Protein AF-0000000078026131 (afdb_homodimer)

InterPro domains:
  IPR000683 Gfo/Idh/MocA-like oxidoreductase, N-terminal [PF01408] (4-132)
  IPR036291 NAD(P)-binding domain superfamily [SSF51735] (3-166)
  IPR051317 Gfo/Idh/MocA family oxidoreductases [PTHR43708] (1-365)
  IPR055170 GFO/IDH/MocA-like oxidoreductase domain [PF22725] (142-272)

Secondary structure (DSSP, 8-state):
--PEEEEEEE--TT-HHHHHHHHHHHHTT-EEEEEEE--SSHHHHHHHHHHTT--GGGB-SSHHHHHHHHHHSTT--SEEEEES-GGGHHHHHHHHHHTT-EEEEPSS--S-HHHHHHHHHHHHHH---EEE--GGGGSHHHHHHHHHHHTTTT-SEEEEEEEEE--GGGS-GGGTT-HHHHHHT-HHHHS-SHIIIIIHHHHHHHHHHH----SEEEEEEE--STT--S--EEEEEEE-TTS-EEEEEEES--TT-SSEEEEEEEESSEEEEEETTSTTEEEEEETTS--EEEETT-TTS-HHHHTT-SS-TTS---HHHHHHHHHHHHHHHHTT---TT---HHHHHHHHHHHHHHHHHHHTTS--EE-/--PEEEEEEE--TT-HHHHHHHHHHHHTT-EEEEEEE--SSHHHHHHHHHHTT--GGGB-SSHHHHHHHHHHSTT--SEEEEES-GGGHHHHHHHHHHTT-EEEEPSS--S-HHHHHHHHHHHHHH---EEE--GGGGSHHHHHHHHHHHTTTT-SEEEEEEEEE--GGGS-GGGTT-HHHHHHT-HHHHS-SHIIIIIHHHHHHHHHHH----SEEEEEEE--STT--S--EEEEEEE-TTS-EEEEEEES--TT-SSEEEEEEEESSEEEEEETTSTTEEEEEETTS--EEEETT-TTS-HHHHTT-SS-TTS---HHHHHHHHHHHHHHHHTT---TT---HHHHHHHHHHHHHHHHHHHTTS--EE-

pLDDT: mean 96.03, std 4.71, range [72.44, 98.94]

Foldseek 3Di:
DDAAEEEEEALFPPDPVSVLLVLLSPVVPRYDHAAYAHDLDPVRLVVRCVVNVHDPVRSDNHLLVNLVVLLVDPNRGQEYEYDFFQACQLVSCLSNLVSNHAYEYEDQNHQALVSLVVSVVSCVVSVHHFFYCLLLCLQLVLVQLLVCVVVCVQPAWAEKEKEWEAAPPLDVCCVDPNPVNVQLQDCVRHNAHQCRPPVLSRVLSRCLSNVFDFFKKWKAFDDPDPPGDHGFWIWMKGAGPVGHIYIYTYGNNHPPDHTWIKMWIHHPFWIWIDTQVCSQWIWIGGPPDDIDIDGQLDPPGDPVSVVLDPDHTPPDDHRSSSSSSLSVLVSQVSVPHDDPSGDGSVSSSVSNVVVVNHVVNNVVVGDMDGD/DDAAEEEEEALFPPRPVSVLLVCLSPVVPRYDHAAYAHDLDPVRLVVRCVVNVHDPVRSDNHLLCNLVVLLVDPNRGQEYEYDFFQACQLVSCLSNLVSNHAYEYEDQNHQALVSLVVSVVSCVVSVHHFFYCLLLCLQLVLVQLLVCVVVCVQPAWAEKEKEWEAAPPLDVCCVDPNPVNVQLQDCVRHNAHQCRPPVLSRVLSRCLRNVFDFFKKWKAFDDPDPPGDHGFWIWMKGAGPVGHIYIYTYGNNDPPDHTWIKMWIHHPFWIWIDTQVCSQWIWIGGDPDDIDIDGQLDPPGDPVSVVLDPDHTPPDDHRSSSSSSLSVLVSQVSVPHDDPSGDGSVSSSVSSVVVVNHVVNNVVVGDMDGD

Organism: NCBI:txid82991

Radius of gyration: 26.77 Å; Cα contacts (8 Å, |Δi|>4): 1764; chains: 2; bounding box: 65×77×62 Å

Nearest PDB structures (foldseek):
  3v5n-assembly1_A  TM=9.574E-01  e=8.611E-45  Sinorhizobium meliloti 1021
  7d5m-assembly1_A  TM=9.599E-01  e=5.995E-42  Azotobacter vinelandii DJ
  3dty-assembly1_D  TM=9.193E-01  e=4.951E-39  Pseudomonas syringae pv. tomato
  6a3i-assembly1_C  TM=8.856E-01  e=1.881E-28  Pseudarthrobacter phenanthrenivorans Sphe3
  6a3i-assembly1_D  TM=8.545E-01  e=2.302E-27  Pseudarthrobacter phenanthrenivorans Sphe3

Solvent-accessible surface area (backbone atoms only — not comparable to full-atom values): 36741 Å² total; per-residue (Å²): 128,78,60,44,35,24,26,32,33,30,37,22,78,89,37,63,66,25,51,52,53,52,29,15,38,32,44,80,61,51,40,41,77,55,34,31,18,24,29,87,46,64,68,51,18,50,54,28,26,52,77,64,65,31,50,71,93,35,44,30,71,38,57,69,58,40,39,56,54,28,54,72,37,95,83,30,49,52,29,34,37,39,46,57,60,28,57,47,40,45,65,52,47,48,55,30,32,74,47,75,21,24,38,40,32,48,67,50,53,42,60,45,52,66,58,45,52,51,45,50,51,49,38,65,71,59,68,43,58,55,36,35,56,63,31,70,64,47,28,53,38,48,44,43,50,21,52,39,48,74,68,46,67,25,49,57,65,49,37,38,42,30,32,27,32,15,18,82,55,62,50,77,47,49,82,51,90,40,67,77,38,37,48,50,56,32,61,85,36,28,50,42,23,25,47,44,71,43,30,35,54,36,51,50,46,52,32,62,36,71,70,52,69,56,50,31,34,23,12,41,69,34,60,82,55,87,88,56,80,44,32,34,26,31,41,35,38,35,37,33,87,86,67,20,39,33,41,39,44,23,28,34,56,38,76,92,31,61,42,46,37,35,42,37,41,36,29,75,44,15,31,40,40,42,38,56,67,47,50,49,41,29,41,39,42,38,79,89,51,75,64,48,74,47,46,47,55,35,93,84,50,54,67,78,39,42,70,70,52,91,50,60,39,46,44,40,65,36,49,60,54,11,40,21,44,52,44,53,38,48,54,37,37,76,72,72,46,86,45,91,82,63,45,22,64,68,56,32,46,52,41,36,47,50,52,52,44,30,50,50,9,27,74,63,73,42,36,78,31,78,101,129,79,60,43,36,24,27,31,34,29,35,20,76,88,35,64,66,24,50,51,52,53,30,16,39,30,44,80,62,51,42,39,78,54,34,31,20,24,30,87,46,64,68,50,18,51,55,29,24,51,77,64,66,32,51,72,93,35,45,30,72,38,57,68,59,42,36,56,53,28,54,72,37,96,82,29,50,52,29,34,37,41,48,58,61,27,59,48,40,45,65,52,48,48,54,30,32,75,47,74,20,24,37,40,32,48,67,49,54,41,60,45,52,66,57,44,52,52,43,50,51,50,38,65,71,59,67,45,59,56,34,34,55,63,31,72,64,47,28,53,37,45,44,44,50,21,51,39,49,73,67,46,68,25,48,58,65,48,36,39,42,29,31,27,32,15,18,82,56,62,50,77,46,48,81,49,89,40,66,77,39,36,48,49,56,31,60,84,37,28,52,42,25,24,47,45,70,43,30,35,55,36,51,49,45,52,32,62,35,72,71,53,70,56,50,31,33,23,12,39,69,34,58,81,56,87,87,56,80,44,33,34,27,32,44,36,38,35,37,32,86,87,68,22,39,33,41,39,42,21,28,34,56,36,75,92,33,61,43,46,36,34,42,38,41,36,29,75,39,16,32,41,40,42,38,57,67,48,51,50,40,29,42,39,42,40,63,94,52,76,66,48,75,48,44,47,55,35,94,82,51,53,68,78,38,40,70,70,51,89,54,61,38,46,45,40,67,35,49,61,54,10,41,19,45,52,44,54,39,49,53,36,36,76,73,71,46,86,45,90,84,63,46,23,62,69,56,33,46,50,42,36,46,50,51,51,45,30,50,53,9,26,75,63,74,43,36,79,30,80,100

Structure (mmCIF, N/CA/C/O backbone):
data_AF-0000000078026131-model_v1
#
loop_
_entity.id
_entity.type
_entity.pdbx_description
1 polymer 'Gfo/Idh/MocA family oxidoreductase'
#
loop_
_atom_site.group_PDB
_atom_site.id
_atom_site.type_symbol
_atom_site.label_atom_id
_atom_site.label_alt_id
_atom_site.label_comp_id
_atom_site.label_asym_id
_atom_site.label_entity_id
_atom_site.label_seq_id
_atom_site.pdbx_PDB_ins_code
_atom_site.Cartn_x
_atom_site.Cartn_y
_atom_site.Cartn_z
_atom_site.occupancy
_atom_site.B_iso_or_equiv
_atom_site.auth_seq_id
_atom_site.auth_comp_id
_atom_site.auth_asym_id
_atom_site.auth_atom_id
_atom_site.pdbx_PDB_model_num
ATOM 1 N N . MET A 1 1 ? -11.891 -8.727 21.922 1 74.81 1 MET A N 1
ATOM 2 C CA . MET A 1 1 ? -11.883 -7.32 21.516 1 74.81 1 MET A CA 1
ATOM 3 C C . MET A 1 1 ? -12.758 -7.102 20.281 1 74.81 1 MET A C 1
ATOM 5 O O . MET A 1 1 ? -12.945 -8.016 19.484 1 74.81 1 MET A O 1
ATOM 9 N N . LYS A 1 2 ? -13.578 -5.914 20.219 1 90.94 2 LYS A N 1
ATOM 10 C CA . LYS A 1 2 ? -14.461 -5.574 19.109 1 90.94 2 LYS A CA 1
ATOM 11 C C . LYS A 1 2 ? -13.883 -4.43 18.281 1 90.94 2 LYS A C 1
ATOM 13 O O . LYS A 1 2 ? -13.055 -3.658 18.766 1 90.94 2 LYS A O 1
ATOM 18 N N . ARG A 1 3 ? -14.195 -4.434 17.016 1 97.12 3 ARG A N 1
ATOM 19 C CA . ARG A 1 3 ? -13.852 -3.285 16.172 1 97.12 3 ARG A CA 1
ATOM 20 C C . ARG A 1 3 ? -14.484 -2.008 16.719 1 97.12 3 ARG A C 1
ATOM 22 O O . ARG A 1 3 ? -15.602 -2.027 17.234 1 97.12 3 ARG A O 1
ATOM 29 N N . LEU A 1 4 ? -13.75 -0.888 16.625 1 98.5 4 LEU A N 1
ATOM 30 C CA . LEU A 1 4 ? -14.336 0.402 16.984 1 98.5 4 LEU A CA 1
ATOM 31 C C . LEU A 1 4 ? -15.344 0.849 15.93 1 98.5 4 LEU A C 1
ATOM 33 O O . LEU A 1 4 ? -15.07 0.787 14.727 1 98.5 4 LEU A O 1
ATOM 37 N N . ARG A 1 5 ? -16.547 1.174 16.375 1 98.69 5 ARG A N 1
ATOM 38 C CA . ARG A 1 5 ? -17.531 1.74 15.469 1 98.69 5 ARG A CA 1
ATOM 39 C C . ARG A 1 5 ? -17.156 3.162 15.07 1 98.69 5 ARG A C 1
ATOM 41 O O . ARG A 1 5 ? -17.016 4.039 15.922 1 98.69 5 ARG A O 1
ATOM 48 N N . ILE A 1 6 ? -16.969 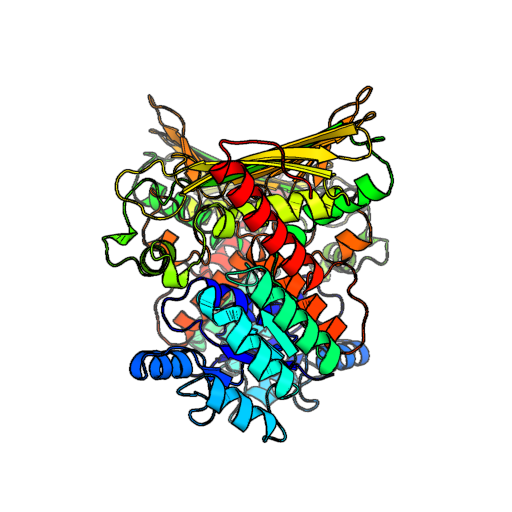3.373 13.773 1 98.88 6 ILE A N 1
ATOM 49 C CA . ILE A 1 6 ? -16.5 4.668 13.289 1 98.88 6 ILE A CA 1
ATOM 50 C C . ILE A 1 6 ? -17.547 5.27 12.352 1 98.88 6 ILE A C 1
ATOM 52 O O . ILE A 1 6 ? -18.234 4.547 11.625 1 98.88 6 ILE A O 1
ATOM 56 N N . GLY A 1 7 ? -17.781 6.559 12.469 1 98.88 7 GLY A N 1
ATOM 57 C CA . GLY A 1 7 ? -18.516 7.336 11.484 1 98.88 7 GLY A CA 1
ATOM 58 C C . GLY A 1 7 ? -17.625 8.211 10.625 1 98.88 7 GLY A C 1
ATOM 59 O O . GLY A 1 7 ? -16.438 8.328 10.883 1 98.88 7 GLY A O 1
ATOM 60 N N . MET A 1 8 ? -18.219 8.797 9.617 1 98.88 8 MET A N 1
ATOM 61 C CA . MET A 1 8 ? -17.438 9.672 8.734 1 98.88 8 MET A CA 1
ATOM 62 C C . MET A 1 8 ? -18.266 10.891 8.32 1 98.88 8 MET A C 1
ATOM 64 O O . MET A 1 8 ? -19.453 10.766 8.031 1 98.88 8 MET A O 1
ATOM 68 N N . VAL A 1 9 ? -17.656 12.047 8.414 1 98.81 9 VAL A N 1
ATOM 69 C CA . VAL A 1 9 ? -18.25 13.273 7.895 1 98.81 9 VAL A CA 1
ATOM 70 C C . VAL A 1 9 ? -17.484 13.734 6.66 1 98.81 9 VAL A C 1
ATOM 72 O O . VAL A 1 9 ? -16.25 13.906 6.715 1 98.81 9 VAL A O 1
ATOM 75 N N . GLY A 1 10 ? -18.219 13.961 5.617 1 98 10 GLY A N 1
ATOM 76 C CA . GLY A 1 10 ? -17.578 14.141 4.32 1 98 10 GLY A CA 1
ATOM 77 C C . GLY A 1 10 ? -17.188 12.836 3.658 1 98 10 GLY A C 1
ATOM 78 O O . GLY A 1 10 ? -17.641 11.766 4.07 1 98 10 GLY A O 1
ATOM 79 N N . GLY A 1 11 ? -16.516 12.859 2.535 1 96.38 11 GLY A N 1
ATOM 80 C CA . GLY A 1 11 ? -15.953 11.656 1.939 1 96.38 11 GLY A CA 1
ATOM 81 C C . GLY A 1 11 ? -16.922 10.914 1.051 1 96.38 11 GLY A C 1
ATOM 82 O O . GLY A 1 11 ? -16.766 9.719 0.805 1 96.38 11 GLY A O 1
ATOM 83 N N . GLY A 1 12 ? -17.953 11.539 0.651 1 95.12 12 GLY A N 1
ATOM 84 C CA . GLY A 1 12 ? -18.922 10.898 -0.233 1 95.12 12 GLY A CA 1
ATOM 85 C C . GLY A 1 12 ? -18.375 10.633 -1.621 1 95.12 12 GLY A C 1
ATOM 86 O O . GLY A 1 12 ? -17.156 10.688 -1.835 1 95.12 12 GLY A O 1
ATOM 87 N N . GLU A 1 13 ? -19.297 10.32 -2.504 1 92.88 13 GLU A N 1
ATOM 88 C CA . GLU A 1 13 ? -18.953 9.984 -3.883 1 92.88 13 GLU A CA 1
ATOM 89 C C . GLU A 1 13 ? -18.062 11.055 -4.508 1 92.88 13 GLU A C 1
ATOM 91 O O . GLU A 1 13 ? -18.344 12.242 -4.418 1 92.88 13 GLU A O 1
ATOM 96 N N . GLY A 1 14 ? -16.953 10.586 -5.047 1 88.75 14 GLY A N 1
ATOM 97 C CA . GLY A 1 14 ? -16.062 11.5 -5.727 1 88.75 14 GLY A CA 1
ATOM 98 C C . GLY A 1 14 ? -14.922 11.992 -4.844 1 88.75 14 GLY A C 1
ATOM 99 O O . GLY A 1 14 ? -13.969 12.594 -5.328 1 88.75 14 GLY A O 1
ATOM 100 N N . SER A 1 15 ? -15.016 11.781 -3.602 1 92.44 15 SER A N 1
ATOM 101 C CA . SER A 1 15 ? -13.992 12.234 -2.67 1 92.44 15 SER A CA 1
ATOM 102 C C . SER A 1 15 ? -12.789 11.289 -2.664 1 92.44 15 SER A C 1
ATOM 104 O O . SER A 1 15 ? -12.914 10.133 -2.271 1 92.44 15 SER A O 1
ATOM 106 N N . PHE A 1 16 ? -11.695 11.828 -3.039 1 92.56 16 PHE A N 1
ATOM 107 C CA . PHE A 1 16 ? -10.461 11.047 -2.994 1 92.56 16 PHE A CA 1
ATOM 108 C C . PHE A 1 16 ? -10.062 10.742 -1.556 1 92.56 16 PHE A C 1
ATOM 110 O O . PHE A 1 16 ? -9.867 9.578 -1.194 1 92.56 16 PHE A O 1
ATOM 117 N N . ILE A 1 17 ? -9.984 11.781 -0.729 1 96.62 17 ILE A N 1
ATOM 118 C CA . ILE A 1 17 ? -9.469 11.648 0.629 1 96.62 17 ILE A CA 1
ATOM 119 C C . ILE A 1 17 ? -10.422 10.781 1.456 1 96.62 17 ILE A C 1
ATOM 121 O O . ILE A 1 17 ? -9.984 10.055 2.35 1 96.62 17 ILE A O 1
ATOM 125 N N . GLY A 1 18 ? -11.758 10.883 1.187 1 97.75 18 GLY A N 1
ATOM 126 C CA . GLY A 1 18 ? -12.703 9.984 1.845 1 97.75 18 GLY A CA 1
ATOM 127 C C . GLY A 1 18 ? -12.383 8.516 1.62 1 97.75 18 GLY A C 1
ATOM 128 O O . GLY A 1 18 ? -12.414 7.723 2.561 1 97.75 18 GLY A O 1
ATOM 129 N N . GLY A 1 19 ? -12.094 8.172 0.363 1 97.69 19 GLY A N 1
ATOM 130 C CA . GLY A 1 19 ? -11.695 6.809 0.031 1 97.69 19 GLY A CA 1
ATOM 131 C C . GLY A 1 19 ? -10.445 6.359 0.758 1 97.69 19 GLY A C 1
ATOM 132 O O . GLY A 1 19 ? -10.383 5.238 1.266 1 97.69 19 GLY A O 1
ATOM 133 N N . VAL A 1 20 ? -9.453 7.25 0.841 1 98.44 20 VAL A N 1
ATOM 134 C CA . VAL A 1 20 ? -8.188 6.949 1.495 1 98.44 20 VAL A CA 1
ATOM 135 C C . VAL A 1 20 ? -8.422 6.637 2.971 1 98.44 20 VAL A C 1
ATOM 137 O O . VAL A 1 20 ? -7.93 5.633 3.49 1 98.44 20 VAL A O 1
ATOM 140 N N . HIS A 1 21 ? -9.203 7.441 3.631 1 98.81 21 HIS A N 1
ATOM 141 C CA . HIS A 1 21 ? -9.469 7.246 5.051 1 98.81 21 HIS A CA 1
ATOM 142 C C . HIS A 1 21 ? -10.258 5.965 5.293 1 98.81 21 HIS A C 1
ATOM 144 O O . HIS A 1 21 ? -10.023 5.262 6.281 1 98.81 21 HIS A O 1
ATOM 150 N N . ARG A 1 22 ? -11.203 5.617 4.438 1 98.56 22 ARG A N 1
ATOM 151 C CA . ARG A 1 22 ? -11.969 4.379 4.594 1 98.56 22 ARG A CA 1
ATOM 152 C C . ARG A 1 22 ? -11.07 3.16 4.426 1 98.56 22 ARG A C 1
ATOM 154 O O . ARG A 1 22 ? -11.164 2.201 5.195 1 98.56 22 ARG A O 1
ATOM 161 N N . ILE A 1 23 ? -10.203 3.201 3.43 1 98.62 23 ILE A N 1
ATOM 162 C CA . ILE A 1 23 ? -9.25 2.111 3.229 1 98.62 23 ILE A CA 1
ATOM 163 C C . ILE A 1 23 ? -8.359 1.969 4.465 1 98.62 23 ILE A C 1
ATOM 165 O O . ILE A 1 23 ? -8.164 0.861 4.965 1 98.62 23 ILE A O 1
ATOM 169 N N . ALA A 1 24 ? -7.863 3.092 4.914 1 98.62 24 ALA A N 1
ATOM 170 C CA . ALA A 1 24 ? -6.988 3.1 6.082 1 98.62 24 ALA A CA 1
ATOM 171 C C . ALA A 1 24 ? -7.684 2.49 7.293 1 98.62 24 ALA A C 1
ATOM 173 O O . ALA A 1 24 ? -7.078 1.723 8.047 1 98.62 24 ALA A O 1
ATOM 174 N N . ALA A 1 25 ? -8.961 2.799 7.477 1 98.5 25 ALA A N 1
ATOM 175 C CA . ALA A 1 25 ? -9.742 2.311 8.609 1 98.5 25 ALA A CA 1
ATOM 176 C C . ALA A 1 25 ? -9.914 0.795 8.555 1 98.5 25 ALA A C 1
ATOM 178 O O . ALA A 1 25 ? -10 0.132 9.586 1 98.5 25 ALA A O 1
ATOM 179 N N . ARG A 1 26 ? -9.898 0.231 7.348 1 97.62 26 ARG A N 1
ATOM 180 C CA . ARG A 1 26 ? -10.195 -1.187 7.172 1 97.62 26 ARG A CA 1
ATOM 181 C C . ARG A 1 26 ? -8.914 -2.018 7.176 1 97.62 26 ARG A C 1
ATOM 183 O O . ARG A 1 26 ? -8.953 -3.219 7.449 1 97.62 26 ARG A O 1
ATOM 190 N N . LEU A 1 27 ? -7.816 -1.38 6.875 1 98.06 27 LEU A N 1
ATOM 191 C CA . LEU A 1 27 ? -6.605 -2.104 6.5 1 98.06 27 LEU A CA 1
ATOM 192 C C . LEU A 1 27 ? -6.176 -3.057 7.609 1 98.06 27 LEU A C 1
ATOM 194 O O . LEU A 1 27 ? -5.906 -4.234 7.355 1 98.06 27 LEU A O 1
ATOM 198 N N . ASP A 1 28 ? -6.188 -2.607 8.875 1 97.25 28 ASP A N 1
ATOM 199 C CA . ASP A 1 28 ? -5.723 -3.426 9.984 1 97.25 28 ASP A CA 1
ATOM 200 C C . ASP A 1 28 ? -6.898 -4.004 10.773 1 97.25 28 ASP A C 1
ATOM 202 O O . ASP A 1 28 ? -6.719 -4.531 11.875 1 97.25 28 ASP A O 1
ATOM 206 N N . ASP A 1 29 ? -8.117 -3.84 10.312 1 97.44 29 ASP A N 1
ATOM 207 C CA . ASP A 1 29 ? -9.336 -4.484 10.781 1 97.44 29 ASP A CA 1
ATOM 208 C C . ASP A 1 29 ? -9.688 -4.02 12.195 1 97.44 29 ASP A C 1
ATOM 210 O O . ASP A 1 29 ? -10.156 -4.812 13.016 1 97.44 29 ASP A O 1
ATOM 214 N N . GLN A 1 30 ? -9.438 -2.73 12.5 1 97.5 30 GLN A N 1
ATOM 215 C CA . GLN A 1 30 ? -9.695 -2.242 13.852 1 97.5 30 GLN A CA 1
ATOM 216 C C . GLN A 1 30 ? -10.953 -1.377 13.898 1 97.5 30 GLN A C 1
ATOM 218 O O . GLN A 1 30 ? -11.406 -0.997 14.977 1 97.5 30 GLN A O 1
ATOM 223 N N . PHE A 1 31 ? -11.516 -1.081 12.742 1 98.5 31 PHE A N 1
ATOM 224 C CA . PHE A 1 31 ? -12.664 -0.182 12.672 1 98.5 31 PHE A CA 1
ATOM 225 C C . PHE A 1 31 ? -13.766 -0.781 11.812 1 98.5 31 PHE A C 1
ATOM 227 O O . PHE A 1 31 ? -13.492 -1.565 10.898 1 98.5 31 PHE A O 1
ATOM 234 N N . GLU A 1 32 ? -14.969 -0.446 12.094 1 97.75 32 GLU A N 1
ATOM 235 C CA . GLU A 1 32 ? -16.141 -0.719 11.266 1 97.75 32 GLU A CA 1
ATOM 236 C C . GLU A 1 32 ? -16.938 0.554 11 1 97.75 32 GLU A C 1
ATOM 238 O O . GLU A 1 32 ? -17.438 1.186 11.93 1 97.75 32 GLU A O 1
ATOM 243 N N . LEU A 1 33 ? -17 0.991 9.734 1 98.44 33 LEU A N 1
ATOM 244 C CA . LEU A 1 33 ? -17.781 2.162 9.352 1 98.44 33 LEU A CA 1
ATOM 245 C C . LEU A 1 33 ? -19.266 1.869 9.43 1 98.44 33 LEU A C 1
ATOM 247 O O . LEU A 1 33 ? -19.781 1.03 8.688 1 98.44 33 LEU A O 1
ATOM 251 N N . VAL A 1 34 ? -20 2.631 10.328 1 98.25 34 VAL A N 1
ATOM 252 C CA . VAL A 1 34 ? -21.391 2.217 10.555 1 98.25 34 VAL A CA 1
ATOM 253 C C . VAL A 1 34 ? -22.328 3.398 10.328 1 98.25 34 VAL A C 1
ATOM 255 O O . VAL A 1 34 ? -23.547 3.229 10.266 1 98.25 34 VAL A O 1
ATOM 258 N N . ALA A 1 35 ? -21.734 4.633 10.18 1 98.69 35 ALA A N 1
ATOM 259 C CA . ALA A 1 35 ? -22.547 5.832 10.023 1 98.69 35 ALA A CA 1
ATOM 260 C C . ALA A 1 35 ? -21.812 6.895 9.219 1 98.69 35 ALA A C 1
ATOM 262 O O . ALA A 1 35 ? -20.578 6.859 9.109 1 98.69 35 ALA A O 1
ATOM 263 N N . GLY A 1 36 ? -22.625 7.789 8.617 1 98.56 36 GLY A N 1
ATOM 264 C CA . GLY A 1 36 ? -21.938 8.859 7.914 1 98.56 36 GLY A CA 1
ATOM 265 C C . GLY A 1 36 ? -22.844 10.016 7.555 1 98.56 36 GLY A C 1
ATOM 266 O O . GLY A 1 36 ? -24.062 9.859 7.516 1 98.56 36 GLY A O 1
ATOM 267 N N . ALA A 1 37 ? -22.344 11.203 7.523 1 98.56 37 ALA A N 1
ATOM 268 C CA . ALA A 1 37 ? -22.828 12.391 6.832 1 98.56 37 ALA A CA 1
ATOM 269 C C . ALA A 1 37 ? -21.906 12.758 5.668 1 98.56 37 ALA A C 1
ATOM 271 O O . ALA A 1 37 ? -21.047 13.625 5.801 1 98.56 37 ALA A O 1
ATOM 272 N N . PHE A 1 38 ? -22.188 12.156 4.508 1 98 38 PHE A N 1
ATOM 273 C CA . PHE A 1 38 ? -21.172 12.031 3.459 1 98 38 PHE A CA 1
ATOM 274 C C . PHE A 1 38 ? -21.188 13.25 2.547 1 98 38 PHE A C 1
ATOM 276 O O . PHE A 1 38 ? -20.25 13.477 1.791 1 98 38 PHE A O 1
ATOM 283 N N . SER A 1 39 ? -22.297 14 2.521 1 95.62 39 SER A N 1
ATOM 284 C CA . SER A 1 39 ? -22.406 15.148 1.631 1 95.62 39 SER A CA 1
ATOM 285 C C . SER A 1 39 ? -23.516 16.094 2.096 1 95.62 39 SER A C 1
ATOM 287 O O . SER A 1 39 ? -24.422 15.695 2.812 1 95.62 39 SER A O 1
ATOM 289 N N . SER A 1 40 ? -23.266 17.344 1.705 1 92.06 40 SER A N 1
ATOM 290 C CA . SER A 1 40 ? -24.344 18.312 1.947 1 92.06 40 SER A CA 1
ATOM 291 C C . SER A 1 40 ? -25.484 18.141 0.95 1 92.06 40 SER A C 1
ATOM 293 O O . SER A 1 40 ? -26.594 18.625 1.182 1 92.06 40 SER A O 1
ATOM 295 N N . SER A 1 41 ? -25.188 17.516 -0.178 1 93.88 41 SER A N 1
ATOM 296 C CA . SER A 1 41 ? -26.219 17.156 -1.146 1 93.88 41 SER A CA 1
ATOM 297 C C . SER A 1 41 ? -26.953 15.883 -0.735 1 93.88 41 SER A C 1
ATOM 299 O O . SER A 1 41 ? -26.344 14.812 -0.689 1 93.88 41 SE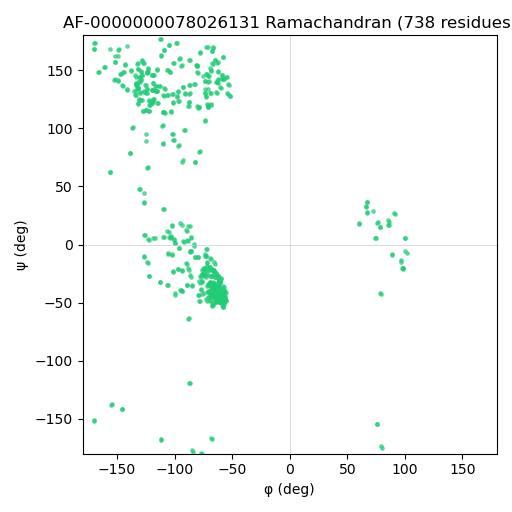R A O 1
ATOM 301 N N . PRO A 1 42 ? -28.234 16.031 -0.53 1 93.75 42 PRO A N 1
ATOM 302 C CA . PRO A 1 42 ? -28.969 14.859 -0.082 1 93.75 42 PRO A CA 1
ATOM 303 C C . PRO A 1 42 ? -28.844 13.68 -1.045 1 93.75 42 PRO A C 1
ATOM 305 O O . PRO A 1 42 ? -28.734 12.531 -0.609 1 93.75 42 PRO A O 1
ATOM 308 N N . GLU A 1 43 ? -28.875 14.016 -2.275 1 95 43 GLU A N 1
ATOM 309 C CA . GLU A 1 43 ? -28.797 12.953 -3.275 1 95 43 GLU A CA 1
ATOM 310 C C . GLU A 1 43 ? -27.438 12.258 -3.227 1 95 43 GLU A C 1
ATOM 312 O O . GLU A 1 43 ? -27.359 11.031 -3.271 1 95 43 GLU A O 1
ATOM 317 N N . VAL A 1 44 ? -26.422 13.039 -3.143 1 94.81 44 VAL A N 1
ATOM 318 C CA . VAL A 1 44 ? -25.078 12.484 -3.084 1 94.81 44 VAL A CA 1
ATOM 319 C C . VAL A 1 44 ? -24.891 11.711 -1.784 1 94.81 44 VAL A C 1
ATOM 321 O O . VAL A 1 44 ? -24.281 10.633 -1.777 1 94.81 44 VAL A O 1
ATOM 324 N N . ALA A 1 45 ? -25.391 12.258 -0.729 1 95.5 45 ALA A N 1
ATOM 325 C CA . ALA A 1 45 ? -25.312 11.578 0.564 1 95.5 45 ALA A CA 1
ATOM 326 C C . ALA A 1 45 ? -25.984 10.203 0.506 1 95.5 45 ALA A C 1
ATOM 328 O O . ALA A 1 45 ? -25.422 9.227 1.007 1 95.5 45 ALA A O 1
ATOM 329 N N . LYS A 1 46 ? -27.125 10.18 -0.127 1 95.44 46 LYS A N 1
ATOM 330 C CA . LYS A 1 46 ? -27.859 8.922 -0.231 1 95.44 46 LYS A CA 1
ATOM 331 C C . LYS A 1 46 ? -27.094 7.891 -1.043 1 95.44 46 LYS A C 1
ATOM 333 O O . LYS A 1 46 ? -26.906 6.754 -0.6 1 95.44 46 LYS A O 1
ATOM 338 N N . ARG A 1 47 ? -26.625 8.273 -2.186 1 96.06 47 ARG A N 1
ATOM 339 C CA . ARG A 1 47 ? -25.875 7.359 -3.047 1 96.06 47 ARG A CA 1
ATOM 340 C C . ARG A 1 47 ? -24.594 6.891 -2.367 1 96.06 47 ARG A C 1
ATOM 342 O O . ARG A 1 47 ? -24.203 5.727 -2.486 1 96.06 47 ARG A O 1
ATOM 349 N N . SER A 1 48 ? -24 7.809 -1.671 1 96.88 48 SER A N 1
ATOM 350 C CA . SER A 1 48 ? -22.766 7.469 -0.966 1 96.88 48 SER A CA 1
ATOM 351 C C . SER A 1 48 ? -23.016 6.438 0.13 1 96.88 48 SER A C 1
ATOM 353 O O . SER A 1 48 ? -22.312 5.438 0.229 1 96.88 48 SER A O 1
ATOM 355 N N . GLY A 1 49 ? -24.031 6.695 0.924 1 96.88 49 GLY A N 1
ATOM 356 C CA . GLY A 1 49 ? -24.359 5.75 1.975 1 96.88 49 GLY A CA 1
ATOM 357 C C . GLY A 1 49 ? -24.688 4.363 1.446 1 96.88 49 GLY A C 1
ATOM 358 O O . GLY A 1 49 ? -24.25 3.359 2.016 1 96.88 49 GLY A O 1
ATOM 359 N N . GLU A 1 50 ? -25.406 4.32 0.35 1 95.56 50 GLU A N 1
ATOM 360 C CA . GLU A 1 50 ? -25.781 3.051 -0.267 1 95.56 50 GLU A CA 1
ATOM 361 C C . GLU A 1 50 ? -24.547 2.299 -0.758 1 95.56 50 GLU A C 1
ATOM 363 O O . GLU A 1 50 ? -24.391 1.101 -0.503 1 95.56 50 GLU A O 1
ATOM 368 N N . SER A 1 51 ? -23.656 3.01 -1.404 1 94.62 51 SER A N 1
ATOM 369 C CA . SER A 1 51 ? -22.469 2.387 -1.963 1 94.62 51 SER A CA 1
ATOM 370 C C . SER A 1 51 ? -21.516 1.916 -0.861 1 94.62 51 SER A C 1
ATOM 372 O O . SER A 1 51 ? -20.703 1.021 -1.079 1 94.62 51 SER A O 1
ATOM 374 N N . LEU A 1 52 ? -21.656 2.436 0.31 1 96.56 52 LEU A N 1
ATOM 375 C CA . LEU A 1 52 ? -20.766 2.109 1.417 1 96.56 52 LEU A CA 1
ATOM 376 C C . LEU A 1 52 ? -21.438 1.163 2.402 1 96.56 52 LEU A C 1
ATOM 378 O O . LEU A 1 52 ? -20.906 0.907 3.488 1 96.56 52 LEU A O 1
ATOM 382 N N . PHE A 1 53 ? -22.578 0.724 2.07 1 95.25 53 PHE A N 1
ATOM 383 C CA . PHE A 1 53 ? -23.328 -0.282 2.82 1 95.25 53 PHE A CA 1
ATOM 384 C C . PHE A 1 53 ? -23.75 0.257 4.184 1 95.25 53 PHE A C 1
ATOM 386 O O . PHE A 1 53 ? -23.75 -0.478 5.172 1 95.25 53 PHE A O 1
ATOM 393 N N . ILE A 1 54 ? -24.031 1.554 4.266 1 97.31 54 ILE A N 1
ATOM 394 C CA . ILE A 1 54 ? -24.484 2.184 5.5 1 97.31 54 ILE A CA 1
ATOM 395 C C . ILE A 1 54 ? -26 2.072 5.605 1 97.31 54 ILE A C 1
ATOM 397 O O . ILE A 1 54 ? -26.719 2.312 4.633 1 97.31 54 ILE A O 1
ATOM 401 N N . ALA A 1 55 ? -26.531 1.605 6.742 1 96.88 55 ALA A N 1
ATOM 402 C CA . ALA A 1 55 ? -27.969 1.547 6.977 1 96.88 55 ALA A CA 1
ATOM 403 C C . ALA A 1 55 ? -28.609 2.914 6.77 1 96.88 55 ALA A C 1
ATOM 405 O O . ALA A 1 55 ? -28.047 3.939 7.148 1 96.88 55 ALA A O 1
ATOM 406 N N . ASP A 1 56 ? -29.797 2.943 6.242 1 96 56 ASP A N 1
ATOM 407 C CA . ASP A 1 56 ? -30.484 4.184 5.902 1 96 56 ASP A CA 1
ATOM 408 C C . ASP A 1 56 ? -30.625 5.086 7.125 1 96 56 ASP A C 1
ATOM 410 O O . ASP A 1 56 ? -30.469 6.305 7.023 1 96 56 ASP A O 1
ATOM 414 N N . GLU A 1 57 ? -30.906 4.523 8.227 1 96.44 57 GLU A N 1
ATOM 415 C CA . GL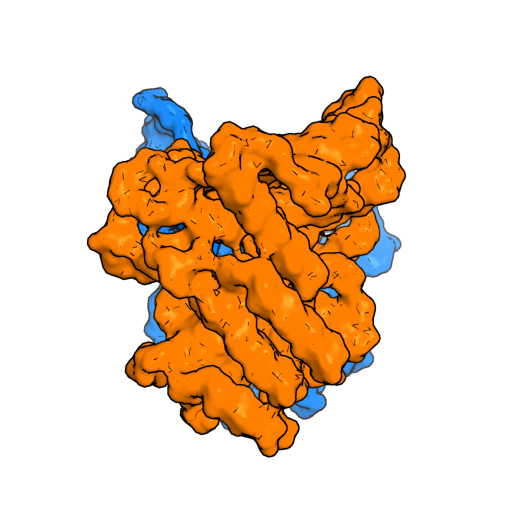U A 1 57 ? -31.156 5.305 9.438 1 96.44 57 GLU A CA 1
ATOM 416 C C . GLU A 1 57 ? -29.875 5.895 9.992 1 96.44 57 GLU A C 1
ATOM 418 O O . GLU A 1 57 ? -29.90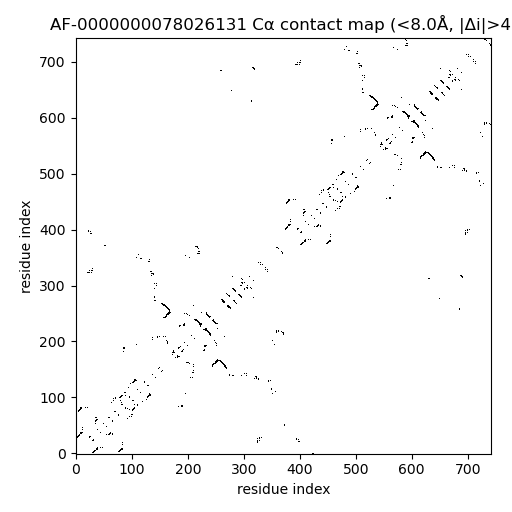6 6.734 10.898 1 96.44 57 GLU A O 1
ATOM 423 N N . ARG A 1 58 ? -28.688 5.484 9.461 1 98.06 58 ARG A N 1
ATOM 424 C CA . ARG A 1 58 ? -27.406 5.988 9.938 1 98.06 58 ARG A CA 1
ATOM 425 C C . ARG A 1 58 ? -26.672 6.754 8.844 1 98.06 58 ARG A C 1
ATOM 427 O O . ARG A 1 58 ? -25.469 7 8.945 1 98.06 58 ARG A O 1
ATOM 434 N N . ASN A 1 59 ? -27.391 6.902 7.73 1 97.81 59 ASN A N 1
ATOM 435 C CA . ASN A 1 59 ? -26.984 7.828 6.68 1 97.81 59 ASN A CA 1
ATOM 436 C C . ASN A 1 59 ? -27.609 9.203 6.871 1 97.81 59 ASN A C 1
ATOM 438 O O . ASN A 1 59 ? -28.734 9.445 6.422 1 97.81 59 ASN A O 1
ATOM 442 N N . TYR A 1 60 ? -26.844 10.117 7.438 1 97.69 60 TYR A N 1
ATOM 443 C CA . TYR A 1 60 ? -27.406 11.352 7.977 1 97.69 60 TYR A CA 1
ATOM 444 C C . TYR A 1 60 ? -27.344 12.477 6.949 1 97.69 60 TYR A C 1
ATOM 446 O O . TYR A 1 60 ? -26.422 12.531 6.141 1 97.69 60 TYR A O 1
ATOM 454 N N . ALA A 1 61 ? -28.25 13.398 7.102 1 93.62 61 ALA A N 1
ATOM 455 C CA . ALA A 1 61 ? -28.344 14.562 6.23 1 93.62 61 ALA A CA 1
ATOM 456 C C . ALA A 1 61 ? -27.297 15.609 6.609 1 93.62 61 ALA A C 1
ATOM 458 O O . ALA A 1 61 ? -26.844 16.391 5.766 1 93.62 61 ALA A O 1
ATOM 459 N N . ASN A 1 62 ? -26.984 15.656 7.805 1 95.31 62 ASN A N 1
ATOM 460 C CA . ASN A 1 62 ? -25.938 16.562 8.258 1 95.31 62 ASN A CA 1
ATOM 461 C C . ASN A 1 62 ? -25.234 16.031 9.5 1 95.31 62 ASN A C 1
ATOM 463 O O . ASN A 1 62 ? -25.75 15.148 10.188 1 95.31 62 ASN A O 1
ATOM 467 N N . TRP A 1 63 ? -24.094 16.578 9.727 1 97.38 63 TRP A N 1
ATOM 468 C CA . TRP A 1 63 ? -23.188 16.047 10.742 1 97.38 63 TRP A CA 1
ATOM 469 C C . TRP A 1 63 ? -23.703 16.359 12.148 1 97.38 63 TRP A C 1
ATOM 471 O O . TRP A 1 63 ? -23.422 15.633 13.102 1 97.38 63 TRP A O 1
ATOM 481 N N . GLN A 1 64 ? -24.469 17.469 12.328 1 97.44 64 GLN A N 1
ATOM 482 C CA . GLN A 1 64 ? -25.016 17.781 13.641 1 97.44 64 GLN A CA 1
ATOM 483 C C . GLN A 1 64 ? -26 16.703 14.109 1 97.44 64 GLN A C 1
ATOM 485 O O . GLN A 1 64 ? -25.938 16.25 15.25 1 97.44 64 GLN A O 1
ATOM 490 N N . LYS A 1 65 ? -26.875 16.328 13.18 1 96.94 65 LYS A N 1
ATOM 491 C CA . LYS A 1 65 ? -27.797 15.25 13.469 1 96.94 65 LYS A CA 1
ATOM 492 C C . LYS A 1 65 ? -27.062 13.945 13.742 1 96.94 65 LYS A C 1
ATOM 494 O O . LYS A 1 65 ? -27.438 13.18 14.633 1 96.94 65 LYS A O 1
ATOM 499 N N . MET A 1 66 ? -26.047 13.695 12.984 1 98.5 66 MET A N 1
ATOM 500 C CA . MET A 1 66 ? -25.25 12.484 13.172 1 98.5 66 MET A CA 1
ATOM 501 C C . MET A 1 66 ? -24.656 12.438 14.586 1 98.5 66 MET A C 1
ATOM 503 O O . MET A 1 66 ? -24.766 11.422 15.266 1 98.5 66 MET A O 1
ATOM 507 N N . ALA A 1 67 ? -24.078 13.547 15.031 1 98.5 67 ALA A N 1
ATOM 508 C CA . ALA A 1 67 ? -23.438 13.594 16.344 1 98.5 67 ALA A CA 1
ATOM 509 C C . ALA A 1 67 ? -24.453 13.328 17.453 1 98.5 67 ALA A C 1
ATOM 511 O O . ALA A 1 67 ? -24.203 12.523 18.344 1 98.5 67 ALA A O 1
ATOM 512 N N . GLN A 1 68 ? -25.594 13.945 17.312 1 97.5 68 GLN A N 1
ATOM 513 C CA . GLN A 1 68 ? -26.625 13.836 18.344 1 97.5 68 GLN A CA 1
ATOM 514 C C . GLN A 1 68 ? -27.203 12.43 18.375 1 97.5 68 GLN A C 1
ATOM 516 O O . GLN A 1 68 ? -27.328 11.836 19.453 1 97.5 68 GLN A O 1
ATOM 521 N N . HIS A 1 69 ? -27.578 11.891 17.219 1 98 69 HIS A N 1
ATOM 522 C CA . HIS A 1 69 ? -28.234 10.594 17.156 1 98 69 HIS A CA 1
ATOM 523 C C . HIS A 1 69 ? -27.281 9.469 17.531 1 98 69 HIS A C 1
ATOM 525 O O . HIS A 1 69 ? -27.672 8.523 18.234 1 98 69 HIS A O 1
ATOM 531 N N . GLU A 1 70 ? -26.094 9.516 17.078 1 98.38 70 GLU A N 1
ATOM 532 C CA . GLU A 1 70 ? -25.125 8.453 17.359 1 98.38 70 GLU A CA 1
ATOM 533 C C . GLU A 1 70 ? -24.734 8.445 18.844 1 98.38 70 GLU A C 1
ATOM 535 O O . GLU A 1 70 ? -24.484 7.379 19.422 1 98.38 70 GLU A O 1
ATOM 540 N N . ASP A 1 71 ? -24.625 9.625 19.422 1 97.19 71 ASP A N 1
ATOM 541 C CA . ASP A 1 71 ? -24.344 9.703 20.859 1 97.19 71 ASP A CA 1
ATOM 542 C C . ASP A 1 71 ? -25.453 9.055 21.672 1 97.19 71 ASP A C 1
ATOM 544 O O . ASP A 1 71 ? -25.203 8.438 22.719 1 97.19 71 ASP A O 1
ATOM 548 N N . ALA A 1 72 ? -26.672 9.164 21.188 1 96.5 72 ALA A N 1
ATOM 549 C CA . ALA A 1 72 ? -27.844 8.703 21.922 1 96.5 72 ALA A CA 1
ATOM 550 C C . ALA A 1 72 ? -28.062 7.199 21.75 1 96.5 72 ALA A C 1
ATOM 552 O O . ALA A 1 72 ? -28.812 6.578 22.484 1 96.5 72 ALA A O 1
ATOM 553 N N . ARG A 1 73 ? -27.344 6.605 20.828 1 96 73 ARG A N 1
ATOM 554 C CA . ARG A 1 73 ? -27.484 5.188 20.516 1 96 73 ARG A CA 1
ATOM 555 C C . ARG A 1 73 ? -26.594 4.34 21.422 1 96 73 ARG A C 1
ATOM 557 O O . ARG A 1 73 ? -25.438 4.699 21.672 1 96 73 ARG A O 1
ATOM 564 N N . PRO A 1 74 ? -27.156 3.209 21.922 1 96.44 74 PRO A N 1
ATOM 565 C CA . PRO A 1 74 ? -26.266 2.295 22.641 1 96.44 74 PRO A CA 1
ATOM 566 C C . PRO A 1 74 ? -25.156 1.729 21.781 1 96.44 74 PRO A C 1
ATOM 568 O O . PRO A 1 74 ? -24.078 1.41 22.281 1 96.44 74 PRO A O 1
ATOM 571 N N . ASP A 1 75 ? -25.375 1.623 20.484 1 97.5 75 ASP A N 1
ATOM 572 C CA . ASP A 1 75 ? -24.391 1.121 19.547 1 97.5 75 ASP A CA 1
ATOM 573 C C . ASP A 1 75 ? -23.859 2.246 18.656 1 97.5 75 ASP A C 1
ATOM 575 O O . ASP A 1 75 ? -23.531 2.027 17.484 1 97.5 75 ASP A O 1
ATOM 579 N N . GLY A 1 76 ? -23.828 3.439 19.188 1 98.31 76 GLY A N 1
ATOM 580 C CA . GLY A 1 76 ? -23.359 4.598 18.438 1 98.31 76 GLY A CA 1
ATOM 581 C C . GLY A 1 76 ? -21.875 4.531 18.109 1 98.31 76 GLY A C 1
ATOM 582 O O . GLY A 1 76 ? -21.172 3.656 18.594 1 98.31 76 GLY A O 1
ATOM 583 N N . ILE A 1 77 ? -21.5 5.434 17.281 1 98.75 77 ILE A N 1
ATOM 584 C CA . ILE A 1 77 ? -20.109 5.477 16.891 1 98.75 77 ILE A CA 1
ATOM 585 C C . ILE A 1 77 ? -19.25 5.902 18.078 1 98.75 77 ILE A C 1
ATOM 587 O O . ILE A 1 77 ? -19.703 6.664 18.938 1 98.75 77 ILE A O 1
ATOM 591 N N . GLU A 1 78 ? -18.031 5.418 18.125 1 98.62 78 GLU A N 1
ATOM 592 C CA . GLU A 1 78 ? -17.062 5.754 19.156 1 98.62 78 GLU A CA 1
ATOM 593 C C . GLU A 1 78 ? -16.047 6.781 18.641 1 98.62 78 GLU A C 1
ATOM 595 O O . GLU A 1 78 ? -15.398 7.457 19.438 1 98.62 78 GLU A O 1
ATOM 600 N N . VAL A 1 79 ? -15.891 6.855 17.406 1 98.88 79 VAL A N 1
ATOM 601 C CA . VAL A 1 79 ? -14.938 7.746 16.766 1 98.88 79 VAL A CA 1
ATOM 602 C C . VAL A 1 79 ? -15.508 8.219 15.422 1 98.88 79 VAL A C 1
ATOM 604 O O . VAL A 1 79 ? -16.281 7.508 14.781 1 98.88 79 VAL A O 1
ATOM 607 N N . VAL A 1 80 ? -15.203 9.43 15.008 1 98.94 80 VAL A N 1
ATOM 608 C CA . VAL A 1 80 ? -15.633 9.961 13.719 1 98.94 80 VAL A CA 1
ATOM 609 C C . VAL A 1 80 ? -14.414 10.422 12.922 1 98.94 80 VAL A C 1
ATOM 611 O O . VAL A 1 80 ? -13.477 11 13.477 1 98.94 80 VAL A O 1
ATOM 614 N N . SER A 1 81 ? -14.359 10.055 11.672 1 98.88 81 SER A N 1
ATOM 615 C CA . SER A 1 81 ? -13.391 10.617 10.734 1 98.88 81 SER A CA 1
ATOM 616 C C . SER A 1 81 ? -13.961 11.844 10.031 1 98.88 81 SER A C 1
ATOM 618 O O . SER A 1 81 ? -15.078 11.812 9.516 1 98.88 81 SER A O 1
ATOM 620 N N . ILE A 1 82 ? -13.188 12.93 10.047 1 98.88 82 ILE A N 1
ATOM 621 C CA . ILE A 1 82 ? -13.594 14.172 9.406 1 98.88 82 ILE A CA 1
ATOM 622 C C . ILE A 1 82 ? -12.734 14.422 8.172 1 98.88 82 ILE A C 1
ATOM 624 O O . ILE A 1 82 ? -11.531 14.672 8.289 1 98.88 82 ILE A O 1
ATOM 628 N N . VAL A 1 83 ? -13.352 14.375 6.996 1 98.25 83 VAL A N 1
ATOM 629 C CA . VAL A 1 83 ? -12.633 14.531 5.734 1 98.25 83 VAL A CA 1
ATOM 630 C C . VAL A 1 83 ? -13.352 15.562 4.863 1 98.25 83 VAL A C 1
ATOM 632 O O . VAL A 1 83 ? -13.602 15.32 3.68 1 98.25 83 VAL A O 1
ATOM 635 N N . THR A 1 84 ? -13.703 16.703 5.402 1 96.44 84 THR A N 1
ATOM 636 C CA . THR A 1 84 ? -14.391 17.828 4.789 1 96.44 84 THR A CA 1
ATOM 637 C C . THR A 1 84 ? -13.398 18.906 4.367 1 96.44 84 THR A C 1
ATOM 639 O O . THR A 1 84 ? -12.203 18.781 4.621 1 96.44 84 THR A O 1
ATOM 642 N N . PRO A 1 85 ? -13.898 19.922 3.674 1 93.5 85 PRO A N 1
ATOM 643 C CA . PRO A 1 85 ? -13.031 21.094 3.479 1 93.5 85 PRO A CA 1
ATOM 644 C C . PRO A 1 85 ? -12.555 21.703 4.797 1 93.5 85 PRO A C 1
ATOM 646 O O . PRO A 1 85 ? -13.211 21.531 5.828 1 93.5 85 PRO A O 1
ATOM 649 N N . ASN A 1 86 ? -11.508 22.484 4.723 1 94.5 86 ASN A N 1
ATOM 650 C CA . ASN A 1 86 ? -10.734 22.891 5.895 1 94.5 86 ASN A CA 1
ATOM 651 C C . ASN A 1 86 ? -11.578 23.703 6.875 1 94.5 86 ASN A C 1
ATOM 653 O O . ASN A 1 86 ? -11.461 23.531 8.094 1 94.5 86 ASN A O 1
ATOM 657 N N . HIS A 1 87 ? -12.469 24.547 6.34 1 94.44 87 HIS A N 1
ATOM 658 C CA . HIS A 1 87 ? -13.203 25.469 7.188 1 94.44 87 HIS A CA 1
ATOM 659 C C . HIS A 1 87 ? -14.195 24.75 8.086 1 94.44 87 HIS A C 1
ATOM 661 O O . HIS A 1 87 ? -14.68 25.312 9.07 1 94.44 87 HIS A O 1
ATOM 667 N N . LEU A 1 88 ? -14.422 23.469 7.816 1 96.69 88 LEU A N 1
ATOM 668 C CA . LEU A 1 88 ? -15.414 22.703 8.57 1 96.69 88 LEU A CA 1
ATOM 669 C C . LEU A 1 88 ? -14.742 21.812 9.602 1 96.69 88 LEU A C 1
ATOM 671 O O . LEU A 1 88 ? -15.414 21.234 10.461 1 96.69 88 LEU A O 1
ATOM 675 N N . HIS A 1 89 ? -13.422 21.672 9.586 1 98 89 HIS A N 1
ATOM 676 C CA . HIS A 1 89 ? -12.719 20.75 10.461 1 98 89 HIS A CA 1
ATOM 677 C C . HIS A 1 89 ? -13.008 21.047 11.93 1 98 89 HIS A C 1
ATOM 679 O O . HIS A 1 89 ? -13.547 20.203 12.648 1 98 89 HIS A O 1
ATOM 685 N N . VAL A 1 90 ? -12.781 22.281 12.312 1 98.25 90 VAL A N 1
ATOM 686 C CA . VAL A 1 90 ? -12.844 22.641 13.727 1 98.25 90 VAL A CA 1
ATOM 687 C C . VAL A 1 90 ? -14.297 22.625 14.195 1 98.25 90 VAL A C 1
ATOM 689 O O . VAL A 1 90 ? -14.633 22 15.203 1 98.25 90 VAL A O 1
ATOM 692 N N . PRO A 1 91 ? -15.219 23.281 13.422 1 98.12 91 PRO A N 1
ATOM 693 C CA . PRO A 1 91 ? -16.625 23.25 13.859 1 98.12 91 PRO A CA 1
ATOM 694 C C . PRO A 1 91 ? -17.156 21.828 14.023 1 98.12 91 PRO A C 1
ATOM 696 O O . PRO A 1 91 ? -17.844 21.531 15.008 1 98.12 91 PRO A O 1
ATOM 699 N N . ILE A 1 92 ? -16.875 20.922 13.156 1 98.75 92 ILE A N 1
ATOM 700 C CA . ILE A 1 92 ? -17.375 19.562 13.203 1 98.75 92 ILE A CA 1
ATOM 701 C C . ILE A 1 92 ? -16.719 18.812 14.359 1 98.75 92 ILE A C 1
ATOM 703 O O . ILE A 1 92 ? -17.391 18.125 15.133 1 98.75 92 ILE A O 1
ATOM 707 N N . ALA A 1 93 ? -15.406 18.953 14.492 1 98.88 93 ALA A N 1
ATOM 708 C CA . ALA A 1 93 ? -14.68 18.266 15.555 1 98.88 93 ALA A CA 1
ATOM 709 C C . ALA A 1 93 ? -15.219 18.641 16.922 1 98.88 93 ALA A C 1
ATOM 711 O O . ALA A 1 93 ? -15.414 17.781 17.781 1 98.88 93 ALA A O 1
ATOM 712 N N . LYS A 1 94 ? -15.469 19.938 17.094 1 98.69 94 LYS A N 1
ATOM 713 C CA . LYS A 1 94 ? -15.961 20.406 18.391 1 98.69 94 LYS A CA 1
ATOM 714 C C . LYS A 1 94 ? -17.281 19.734 18.75 1 98.69 94 LYS A C 1
ATOM 716 O O . LYS A 1 94 ? -17.453 19.266 19.875 1 98.69 94 LYS A O 1
ATOM 721 N N . VAL A 1 95 ? -18.188 19.656 17.812 1 98.69 95 VAL A N 1
ATOM 722 C CA . VAL A 1 95 ? -19.5 19.094 18.062 1 98.69 95 VAL A CA 1
ATOM 723 C C . VAL A 1 95 ? -19.375 17.625 18.453 1 98.69 95 VAL A C 1
ATOM 725 O O . VAL A 1 95 ? -20 17.172 19.422 1 98.69 95 VAL A O 1
ATOM 728 N N . PHE A 1 96 ? -18.562 16.875 17.766 1 98.88 96 PHE A N 1
ATOM 729 C CA . PHE A 1 96 ? -18.453 15.445 18.047 1 98.88 96 PHE A CA 1
ATOM 730 C C . PHE A 1 96 ? -17.75 15.211 19.375 1 98.88 96 PHE A C 1
ATOM 732 O O . PHE A 1 96 ? -18.141 14.352 20.156 1 98.88 96 PHE A O 1
ATOM 739 N N . LEU A 1 97 ? -16.703 15.977 19.641 1 98.75 97 LEU A N 1
ATOM 740 C CA . LEU A 1 97 ? -16.016 15.859 20.922 1 98.75 97 LEU A CA 1
ATOM 741 C C . LEU A 1 97 ? -16.953 16.141 22.094 1 98.75 97 LEU A C 1
ATOM 743 O O . LEU A 1 97 ? -16.953 15.422 23.078 1 98.75 97 LEU A O 1
ATOM 747 N N . GLU A 1 98 ? -17.75 17.172 21.906 1 98.31 98 GLU A N 1
ATOM 748 C CA . GLU A 1 98 ? -18.703 17.562 22.953 1 98.31 98 GLU A CA 1
ATOM 749 C C . GLU A 1 98 ? -19.797 16.516 23.141 1 98.31 98 GLU A C 1
ATOM 751 O O . GLU A 1 98 ? -20.438 16.469 24.188 1 98.31 98 GLU A O 1
ATOM 756 N N . ASN A 1 99 ? -20 15.703 22.141 1 98.12 99 ASN A N 1
ATOM 757 C CA . ASN A 1 99 ? -20.938 14.594 22.234 1 98.12 99 ASN A CA 1
ATOM 758 C C . ASN A 1 99 ? -20.234 13.297 22.609 1 98.12 99 ASN A C 1
ATOM 760 O O . ASN A 1 99 ? -20.734 12.203 22.312 1 98.12 99 ASN A O 1
ATOM 764 N N . GLY A 1 100 ? -19.047 13.359 23.141 1 97.69 100 GLY A N 1
ATOM 765 C CA . GLY A 1 100 ? -18.344 12.219 23.719 1 97.69 100 GLY A CA 1
ATOM 766 C C . GLY A 1 100 ? -17.719 11.312 22.672 1 97.69 100 GLY A C 1
ATOM 767 O O . GLY A 1 100 ? -17.375 10.164 22.969 1 97.69 100 GLY A O 1
ATOM 768 N N . ILE A 1 101 ? -17.578 11.695 21.453 1 98.75 101 ILE A N 1
ATOM 769 C CA . ILE A 1 101 ? -17.062 10.883 20.359 1 98.75 101 ILE A CA 1
ATOM 770 C C . ILE A 1 101 ? -15.648 11.328 20 1 98.75 101 ILE A C 1
ATOM 772 O O . ILE A 1 101 ? -15.391 12.523 19.844 1 98.75 101 ILE A O 1
ATOM 776 N N . HIS A 1 102 ? -14.641 10.367 19.922 1 98.88 102 HIS A N 1
ATOM 777 C CA . HIS A 1 102 ? -13.273 10.672 19.5 1 98.88 102 HIS A CA 1
ATOM 778 C C . HIS A 1 102 ? -13.227 11.125 18.047 1 98.88 102 HIS A C 1
ATOM 780 O O . HIS A 1 102 ? -14.148 10.852 17.281 1 98.88 102 HIS A O 1
ATOM 786 N N . VAL A 1 103 ? -12.148 11.828 17.719 1 98.94 103 VAL A N 1
ATOM 787 C CA . VAL A 1 103 ? -12.109 12.422 16.391 1 98.94 103 VAL A CA 1
ATOM 788 C C . VAL A 1 103 ? -10.789 12.07 15.703 1 98.94 103 VAL A C 1
ATOM 790 O O . VAL A 1 103 ? -9.719 12.18 16.312 1 98.94 103 VAL A O 1
ATOM 793 N N . ILE A 1 104 ? -10.828 11.594 14.508 1 98.94 104 ILE A N 1
ATOM 794 C CA . ILE A 1 104 ? -9.734 11.555 13.539 1 98.94 104 ILE A CA 1
ATOM 795 C C . ILE A 1 104 ? -10 12.555 12.422 1 98.94 104 ILE A C 1
ATOM 797 O O . ILE A 1 104 ? -10.945 12.398 11.641 1 98.94 104 ILE A O 1
ATOM 801 N N . CYS A 1 105 ? -9.195 13.578 12.328 1 98.81 105 CYS A N 1
ATOM 802 C CA . CYS A 1 105 ? -9.453 14.68 11.406 1 98.81 105 CYS A CA 1
ATOM 803 C C . CYS A 1 105 ? -8.344 14.805 10.375 1 98.81 105 CYS A C 1
ATOM 805 O O . CYS A 1 105 ? -7.164 14.703 10.703 1 98.81 105 CYS A O 1
ATOM 807 N N . ASP A 1 106 ? -8.703 14.938 9.141 1 97.81 106 ASP A N 1
ATOM 808 C CA . ASP A 1 106 ? -7.715 15.18 8.094 1 97.81 106 ASP A CA 1
ATOM 809 C C . ASP A 1 106 ? -6.988 16.5 8.32 1 97.81 106 ASP A C 1
ATOM 811 O O . ASP A 1 106 ? -7.48 17.375 9.047 1 97.81 106 ASP A O 1
ATOM 815 N N . LYS A 1 107 ? -5.828 16.625 7.777 1 96.44 107 LYS A N 1
ATOM 816 C CA . LYS A 1 107 ? -5.035 17.844 7.863 1 96.44 107 LYS A CA 1
ATOM 817 C C . LYS A 1 107 ? -5.395 18.812 6.738 1 96.44 107 LYS A C 1
ATOM 819 O O . LYS A 1 107 ? -5.918 18.406 5.703 1 96.44 107 LYS A O 1
ATOM 824 N N . PRO A 1 108 ? -5.121 20.125 6.844 1 95.44 108 PRO A N 1
ATOM 825 C CA . PRO A 1 108 ? -4.664 20.812 8.055 1 95.44 108 PRO A CA 1
ATOM 826 C C . PRO A 1 108 ? -5.758 20.938 9.117 1 95.44 108 PRO A C 1
ATOM 828 O O . PRO A 1 108 ? -6.926 20.656 8.836 1 95.44 108 PRO A O 1
ATOM 831 N N . LEU A 1 109 ? -5.398 21.344 10.297 1 95.81 109 LEU A N 1
ATOM 832 C CA . LEU A 1 109 ? -6.316 21.344 11.43 1 95.81 109 LEU A CA 1
ATOM 833 C C . LEU A 1 109 ? -7.523 22.234 11.156 1 95.81 109 LEU A C 1
ATOM 835 O O . LEU A 1 109 ? -8.656 21.859 11.477 1 95.81 109 LEU A O 1
ATOM 839 N N . GLY A 1 110 ? -7.262 23.406 10.609 1 93.19 110 GLY A N 1
ATOM 840 C CA . GLY A 1 110 ? -8.328 24.375 10.375 1 93.19 110 GLY A CA 1
ATOM 841 C C . GLY A 1 110 ? -7.887 25.562 9.523 1 93.19 110 GLY A C 1
ATOM 842 O O . GLY A 1 110 ? -7.023 25.422 8.656 1 93.19 110 GLY A O 1
ATOM 843 N N . VAL A 1 111 ? -8.586 26.688 9.789 1 92.19 111 VAL A N 1
ATOM 844 C CA . VAL A 1 111 ? -8.359 27.844 8.938 1 92.19 111 VAL A CA 1
ATOM 845 C C . VAL A 1 111 ? -7.535 28.891 9.688 1 92.19 111 VAL A C 1
ATOM 847 O O . VAL A 1 111 ? -6.707 29.578 9.086 1 92.19 111 VAL A O 1
ATOM 850 N N . THR A 1 112 ? -7.762 28.984 11.008 1 93.25 112 THR A N 1
ATOM 851 C CA . THR A 1 112 ? -7.047 29.984 11.789 1 93.25 112 THR A CA 1
ATOM 852 C C . THR A 1 112 ? -6.469 29.375 13.062 1 93.25 112 THR A C 1
ATOM 854 O O . THR A 1 112 ? -6.98 28.359 13.555 1 93.25 112 THR A O 1
ATOM 857 N N . 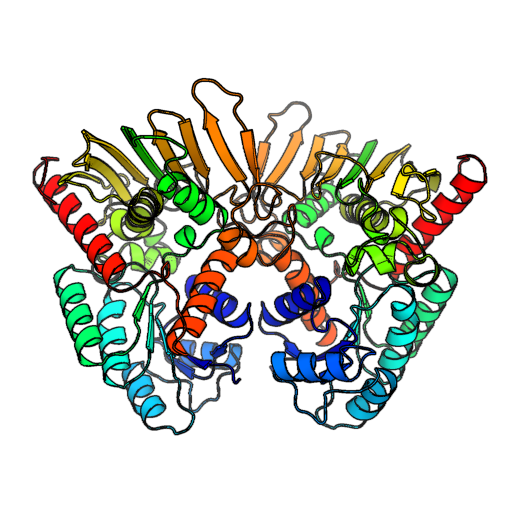LEU A 1 113 ? -5.422 30.047 13.523 1 95.5 113 LEU A N 1
ATOM 858 C CA . LEU A 1 113 ? -4.832 29.625 14.789 1 95.5 113 LEU A CA 1
ATOM 859 C C . LEU A 1 113 ? -5.824 29.781 15.93 1 95.5 113 LEU A C 1
ATOM 861 O O . LEU A 1 113 ? -5.855 28.969 16.844 1 95.5 113 LEU A O 1
ATOM 865 N N . ALA A 1 114 ? -6.621 30.797 15.867 1 96.31 114 ALA A N 1
ATOM 866 C CA . ALA A 1 114 ? -7.602 31.078 16.906 1 96.31 114 ALA A CA 1
ATOM 867 C C . ALA A 1 114 ? -8.609 29.938 17.031 1 96.31 114 ALA A C 1
ATOM 869 O O . ALA A 1 114 ? -8.906 29.469 18.141 1 96.31 114 ALA A O 1
ATOM 870 N N . GLU A 1 115 ? -9.148 29.5 15.984 1 95.81 115 GLU A N 1
ATOM 871 C CA . GLU A 1 115 ? -10.117 28.406 16.047 1 95.81 115 GLU A CA 1
ATOM 872 C C . GLU A 1 115 ? -9.445 27.125 16.516 1 95.81 115 GLU A C 1
ATOM 874 O O . GLU A 1 115 ? -10.062 26.297 17.203 1 95.81 115 GLU A O 1
ATOM 879 N N . ALA A 1 116 ? -8.203 26.938 16.109 1 96.44 116 ALA A N 1
ATOM 880 C CA . ALA A 1 116 ? -7.438 25.781 16.562 1 96.44 116 ALA A CA 1
ATOM 881 C C . ALA A 1 116 ? -7.297 25.781 18.078 1 96.44 116 ALA A C 1
ATOM 883 O O . ALA A 1 116 ? -7.406 24.734 18.719 1 96.44 116 ALA A O 1
ATOM 884 N N . GLN A 1 117 ? -7.008 26.922 18.609 1 98 117 GLN A N 1
ATOM 885 C CA . GLN A 1 117 ? -6.879 27.078 20.047 1 98 117 GLN A CA 1
ATOM 886 C C . GLN A 1 117 ? -8.195 26.766 20.75 1 98 117 GLN A C 1
ATOM 888 O O . GLN A 1 117 ? -8.211 26.188 21.828 1 98 117 GLN A O 1
ATOM 893 N N . GLU A 1 118 ? -9.227 27.188 20.141 1 98.06 118 GLU A N 1
ATOM 894 C CA . GLU A 1 118 ? -10.547 26.859 20.672 1 98.06 118 GLU A CA 1
ATOM 895 C C . GLU A 1 118 ? -10.758 25.344 20.734 1 98.06 118 GLU A C 1
ATOM 897 O O . GLU A 1 118 ? -11.289 24.812 21.703 1 98.06 118 GLU A O 1
ATOM 902 N N . LEU A 1 119 ? -10.414 24.688 19.703 1 98.56 119 LEU A N 1
ATOM 903 C CA . LEU A 1 119 ? -10.547 23.234 19.656 1 98.56 119 LEU A CA 1
ATOM 904 C C . LEU A 1 119 ? -9.711 22.578 20.75 1 98.56 119 LEU A C 1
ATOM 906 O O . LEU A 1 119 ? -10.141 21.609 21.359 1 98.56 119 LEU A O 1
ATOM 910 N N . ALA A 1 120 ? -8.492 23.094 20.953 1 98.62 120 ALA A N 1
ATOM 911 C CA . ALA A 1 120 ? -7.633 22.562 22.016 1 98.62 120 ALA A CA 1
ATOM 912 C C . ALA A 1 120 ? -8.336 22.609 23.359 1 98.62 120 ALA A C 1
ATOM 914 O O . ALA A 1 120 ? -8.227 21.672 24.156 1 98.62 120 ALA A O 1
ATOM 915 N N . GLN A 1 121 ? -9.016 23.688 23.578 1 98.56 121 GLN A N 1
ATOM 916 C CA . GLN A 1 121 ? -9.75 23.844 24.828 1 98.56 121 GLN A CA 1
ATOM 917 C C . GLN A 1 121 ? -10.859 22.797 24.953 1 98.56 121 GLN A C 1
ATOM 919 O O . GLN A 1 121 ? -11.094 22.25 26.031 1 98.56 121 GLN A O 1
ATOM 924 N N . VAL A 1 122 ? -11.523 22.562 23.875 1 98.69 122 VAL A N 1
ATOM 925 C CA . VAL A 1 122 ? -12.609 21.594 23.859 1 98.69 122 VAL A CA 1
ATOM 926 C C . VAL A 1 122 ? -12.047 20.188 24.125 1 98.69 122 VAL A C 1
ATOM 928 O O . VAL A 1 122 ? -12.648 19.406 24.875 1 98.69 122 VAL A O 1
ATOM 931 N N . ILE A 1 123 ? -10.945 19.859 23.531 1 98.75 123 ILE A N 1
ATOM 932 C CA . ILE A 1 123 ? -10.297 18.562 23.734 1 98.75 123 ILE A CA 1
ATOM 933 C C . ILE A 1 123 ? -9.93 18.391 25.203 1 98.75 123 ILE A C 1
ATOM 935 O O . ILE A 1 123 ? -10.188 17.344 25.781 1 98.75 123 ILE A O 1
ATOM 939 N N . ASP A 1 124 ? -9.359 19.422 25.781 1 98.25 124 ASP A N 1
ATOM 940 C CA . ASP A 1 124 ? -8.977 19.391 27.203 1 98.25 124 ASP A CA 1
ATOM 941 C C . ASP A 1 124 ? -10.195 19.188 28.094 1 98.25 124 ASP A C 1
ATOM 943 O O . ASP A 1 124 ? -10.164 18.375 29.016 1 98.25 124 ASP A O 1
ATOM 947 N N . ARG A 1 125 ? -11.242 19.875 27.781 1 98.19 125 ARG A N 1
ATOM 948 C CA . ARG A 1 125 ? -12.453 19.844 28.594 1 98.19 125 ARG A CA 1
ATOM 949 C C . ARG A 1 125 ? -13.156 18.5 28.5 1 98.19 125 ARG A C 1
ATOM 951 O O . ARG A 1 125 ? -13.664 17.969 29.484 1 98.19 125 ARG A O 1
ATOM 958 N N . THR A 1 126 ? -13.227 17.891 27.344 1 98.19 126 THR A N 1
ATOM 959 C CA . THR A 1 126 ? -14.016 16.688 27.109 1 98.19 126 THR A CA 1
ATOM 960 C C . THR A 1 126 ? -13.211 15.445 27.469 1 98.19 126 THR A C 1
ATOM 962 O O . THR A 1 126 ? -13.781 14.383 27.75 1 98.19 126 THR A O 1
ATOM 965 N N . GLY A 1 127 ? -11.883 15.562 27.359 1 98 127 GLY A N 1
ATOM 966 C CA . GLY A 1 127 ? -11.016 14.414 27.609 1 98 127 GLY A CA 1
ATOM 967 C C . GLY A 1 127 ? -11.023 13.406 26.484 1 98 127 GLY A C 1
ATOM 968 O O . GLY A 1 127 ? -10.469 12.312 26.609 1 98 127 GLY A O 1
ATOM 969 N N . ARG A 1 128 ? -11.688 13.695 25.391 1 98.38 128 ARG A N 1
ATOM 970 C CA . ARG A 1 128 ? -11.727 12.812 24.219 1 98.38 128 ARG A CA 1
ATOM 971 C C . ARG A 1 128 ? -10.469 12.984 23.375 1 98.38 128 ARG A C 1
ATOM 973 O O . ARG A 1 128 ? -9.812 14.023 23.438 1 98.38 128 ARG A O 1
ATOM 980 N N . HIS A 1 129 ? -10.156 11.906 22.641 1 98.75 129 HIS A N 1
ATOM 981 C CA . HIS A 1 129 ? -8.953 11.922 21.812 1 98.75 129 HIS A CA 1
ATOM 982 C C . HIS A 1 129 ? -9.211 12.617 20.469 1 98.75 129 HIS A C 1
ATOM 984 O O . HIS A 1 129 ? -10.273 12.453 19.875 1 98.75 129 HIS A O 1
ATOM 990 N N . PHE A 1 130 ? -8.273 13.414 20.062 1 98.88 130 PHE A N 1
ATOM 991 C CA . PHE A 1 130 ? -8.234 14.062 18.766 1 98.88 130 PHE A CA 1
ATOM 992 C C . PHE A 1 130 ? -6.961 13.688 18.016 1 98.88 130 PHE A C 1
ATOM 994 O O . PHE A 1 130 ? -5.855 13.961 18.484 1 98.88 130 PHE A O 1
ATOM 1001 N N . ILE A 1 131 ? -7.129 13.094 16.875 1 98.88 131 ILE A N 1
ATOM 1002 C CA . ILE A 1 131 ? -6.02 12.641 16.047 1 98.88 131 ILE A CA 1
ATOM 1003 C C . ILE A 1 131 ? -6.012 13.43 14.734 1 98.88 131 ILE A C 1
ATOM 1005 O O . ILE A 1 131 ? -7.066 13.656 14.133 1 98.88 131 ILE A O 1
ATOM 1009 N N . LEU A 1 132 ? -4.91 13.93 14.336 1 98.75 132 LEU A N 1
ATOM 1010 C CA . LEU A 1 132 ? -4.719 14.633 13.078 1 98.75 132 LEU A CA 1
ATOM 1011 C C . LEU A 1 132 ? -3.895 13.797 12.102 1 98.75 132 LEU A C 1
ATOM 1013 O O . LEU A 1 132 ? -2.855 13.242 12.477 1 98.75 132 LEU A O 1
ATOM 1017 N N . THR A 1 133 ? -4.289 13.688 10.852 1 98 133 THR A N 1
ATOM 1018 C CA . THR A 1 133 ? -3.703 12.688 9.961 1 98 133 THR A CA 1
ATOM 1019 C C . THR A 1 133 ? -2.539 13.281 9.172 1 98 133 THR A C 1
ATOM 1021 O O . THR A 1 133 ? -2.594 13.367 7.945 1 98 133 THR A O 1
ATOM 1024 N N . HIS A 1 134 ? -1.436 13.555 9.781 1 98.12 134 HIS A N 1
ATOM 1025 C CA . HIS A 1 134 ? -0.152 13.742 9.117 1 98.12 134 HIS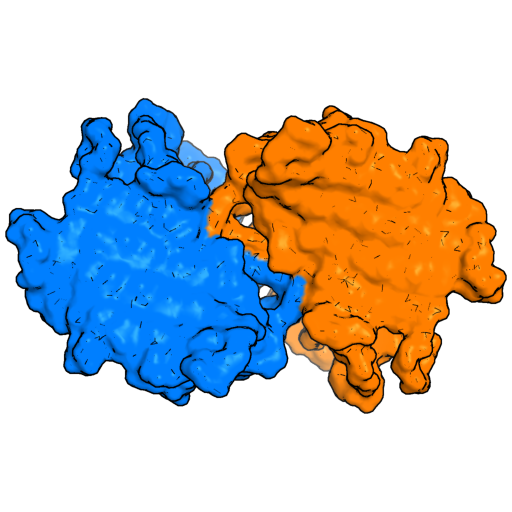 A CA 1
ATOM 1026 C C . HIS A 1 134 ? 0.465 12.398 8.727 1 98.12 134 HIS A C 1
ATOM 1028 O O . HIS A 1 134 ? 1.424 11.945 9.352 1 98.12 134 HIS A O 1
ATOM 1034 N N . ASN A 1 135 ? -0 11.875 7.641 1 98.06 135 ASN A N 1
ATOM 1035 C CA . ASN A 1 135 ? 0.229 10.484 7.273 1 98.06 135 ASN A CA 1
ATOM 1036 C C . ASN A 1 135 ? 1.699 10.219 6.965 1 98.06 135 ASN A C 1
ATOM 1038 O O . ASN A 1 135 ? 2.195 9.109 7.188 1 98.06 135 ASN A O 1
ATOM 1042 N N . TYR A 1 136 ? 2.453 11.203 6.406 1 98.5 136 TYR A N 1
ATOM 1043 C CA . TYR A 1 136 ? 3.834 10.969 6.004 1 98.5 136 TYR A CA 1
ATOM 1044 C C . TYR A 1 136 ? 4.723 10.711 7.215 1 98.5 136 TYR A C 1
ATOM 1046 O O . TYR A 1 136 ? 5.73 10.008 7.117 1 98.5 136 TYR A O 1
ATOM 1054 N N . SER A 1 137 ? 4.332 11.242 8.375 1 98.31 137 SER A N 1
ATOM 1055 C CA . SER A 1 137 ? 5.113 11.016 9.586 1 98.31 137 SER A CA 1
ATOM 1056 C C . SER A 1 137 ? 4.941 9.594 10.094 1 98.31 137 SER A C 1
ATOM 1058 O O . SER A 1 137 ? 5.68 9.148 10.977 1 98.31 137 SER A O 1
ATOM 1060 N N . ALA A 1 138 ? 3.996 8.883 9.5 1 98.25 138 ALA A N 1
ATOM 1061 C CA . ALA A 1 138 ? 3.736 7.52 9.945 1 98.25 138 ALA A CA 1
ATOM 1062 C C . ALA A 1 138 ? 4.398 6.504 9.023 1 98.25 138 ALA A C 1
ATOM 1064 O O . ALA A 1 138 ? 4.27 5.293 9.227 1 98.25 138 ALA A O 1
ATOM 1065 N N . LEU A 1 139 ? 5.117 6.969 7.992 1 98.5 139 LEU A N 1
ATOM 1066 C CA . LEU A 1 139 ? 5.879 6.055 7.145 1 98.5 139 LEU A CA 1
ATOM 1067 C C . LEU A 1 139 ? 7.074 5.48 7.902 1 98.5 139 LEU A C 1
ATOM 1069 O O . LEU A 1 139 ? 7.758 6.203 8.625 1 98.5 139 LEU A O 1
ATOM 1073 N N . PRO A 1 140 ? 7.367 4.191 7.707 1 98.31 140 PRO A N 1
ATOM 1074 C CA . PRO A 1 140 ? 8.414 3.527 8.492 1 98.31 140 PRO A CA 1
ATOM 1075 C C . PRO A 1 140 ? 9.781 4.191 8.328 1 98.31 140 PRO A C 1
ATOM 1077 O O . PRO A 1 140 ? 10.5 4.387 9.312 1 98.31 140 PRO A O 1
ATOM 1080 N N . MET A 1 141 ? 10.133 4.609 7.129 1 98.31 141 MET A N 1
ATOM 1081 C CA . MET A 1 141 ? 11.469 5.145 6.902 1 98.31 141 MET A CA 1
ATOM 1082 C C . MET A 1 141 ? 11.594 6.559 7.457 1 98.31 141 MET A C 1
ATOM 1084 O O . MET A 1 141 ? 12.695 7.012 7.777 1 98.31 141 MET A O 1
ATOM 1088 N N . VAL A 1 142 ? 10.469 7.27 7.562 1 98.69 142 VAL A N 1
ATOM 1089 C CA . VAL A 1 142 ? 10.461 8.562 8.234 1 98.69 142 VAL A CA 1
ATOM 1090 C C . VAL A 1 142 ? 10.695 8.375 9.734 1 98.69 142 VAL A C 1
ATOM 1092 O O . VAL A 1 142 ? 11.5 9.086 10.336 1 98.69 142 VAL A O 1
ATOM 1095 N N . ARG A 1 143 ? 10.008 7.406 10.289 1 98.5 143 ARG A N 1
ATOM 1096 C CA . ARG A 1 143 ? 10.172 7.133 11.711 1 98.5 143 ARG A CA 1
ATOM 1097 C C . ARG A 1 143 ? 11.555 6.547 11.992 1 98.5 143 ARG A C 1
ATOM 1099 O O . ARG A 1 143 ? 12.125 6.781 13.062 1 98.5 143 ARG A O 1
ATOM 1106 N N . GLU A 1 144 ? 12.117 5.766 11.016 1 98.25 144 GLU A N 1
ATOM 1107 C CA . GLU A 1 144 ? 13.508 5.328 11.117 1 98.25 144 GLU A CA 1
ATOM 1108 C C . GLU A 1 144 ? 14.453 6.523 11.188 1 98.25 144 GLU A C 1
ATOM 1110 O O . GLU A 1 144 ? 15.367 6.547 12.016 1 98.25 144 GLU A O 1
ATOM 1115 N N . ALA A 1 145 ? 14.242 7.496 10.305 1 98.56 145 ALA A N 1
ATOM 1116 C CA . ALA A 1 145 ? 15.055 8.711 10.32 1 98.56 145 ALA A CA 1
ATOM 1117 C C . ALA A 1 145 ? 14.961 9.414 11.672 1 98.56 145 ALA A C 1
ATOM 1119 O O . ALA A 1 145 ? 15.984 9.812 12.242 1 98.56 145 ALA A O 1
ATOM 1120 N N . ARG A 1 146 ? 13.773 9.57 12.172 1 98.44 146 ARG A N 1
ATOM 1121 C CA . ARG A 1 146 ? 13.562 10.203 13.469 1 98.44 146 ARG A CA 1
ATOM 1122 C C . ARG A 1 146 ? 14.336 9.477 14.562 1 98.44 146 ARG A C 1
ATOM 1124 O O . ARG A 1 146 ? 14.984 10.109 15.398 1 98.44 146 ARG A O 1
ATOM 1131 N N . ALA A 1 147 ? 14.203 8.125 14.578 1 97.44 147 ALA A N 1
ATOM 1132 C CA . ALA A 1 147 ? 14.867 7.32 15.602 1 97.44 147 ALA A CA 1
ATOM 1133 C C . ALA A 1 147 ? 16.375 7.504 15.547 1 97.44 147 ALA A C 1
ATOM 1135 O O . ALA A 1 147 ? 17.031 7.645 16.578 1 97.44 147 ALA A O 1
ATOM 1136 N N . ARG A 1 148 ? 16.922 7.531 14.414 1 96.94 148 ARG A N 1
ATOM 1137 C CA . ARG A 1 148 ? 18.359 7.664 14.258 1 96.94 148 ARG A CA 1
ATOM 1138 C C . ARG A 1 148 ? 18.844 9.031 14.719 1 96.94 148 ARG A C 1
ATOM 1140 O O . ARG A 1 148 ? 19.891 9.148 15.352 1 96.94 148 ARG A O 1
ATOM 1147 N N . ILE A 1 149 ? 18.078 10.023 14.383 1 97.75 149 ILE A N 1
ATOM 1148 C CA . ILE A 1 149 ? 18.438 11.375 14.789 1 97.75 149 ILE A CA 1
ATOM 1149 C C . ILE A 1 149 ? 18.312 11.5 16.312 1 97.75 149 ILE A C 1
ATOM 1151 O O . ILE A 1 149 ? 19.188 12.07 16.953 1 97.75 149 ILE A O 1
ATOM 1155 N N . ALA A 1 150 ? 17.281 10.953 16.844 1 96.38 150 ALA A N 1
ATOM 1156 C CA . ALA A 1 150 ? 17.078 10.977 18.297 1 96.38 150 ALA A CA 1
ATOM 1157 C C . ALA A 1 150 ? 18.219 10.258 19.016 1 96.38 150 ALA A C 1
ATOM 1159 O O . ALA A 1 150 ? 18.562 10.609 20.141 1 96.38 150 ALA A O 1
ATOM 1160 N N . ASN A 1 151 ? 18.781 9.25 18.391 1 95.5 151 ASN A N 1
ATOM 1161 C CA . ASN A 1 151 ? 19.891 8.492 18.953 1 95.5 151 ASN A CA 1
ATOM 1162 C C . ASN A 1 151 ? 21.234 9.148 18.641 1 95.5 151 ASN A C 1
ATOM 1164 O O . ASN A 1 151 ? 22.281 8.531 18.812 1 95.5 151 ASN A O 1
ATOM 1168 N N . SER A 1 152 ? 21.219 10.344 18.031 1 96.5 152 SER A N 1
ATOM 1169 C CA . SER A 1 152 ? 22.391 11.172 17.766 1 96.5 152 SER A CA 1
ATOM 1170 C C . SER A 1 152 ? 23.312 10.516 16.75 1 96.5 152 SER A C 1
ATOM 1172 O O . SER A 1 152 ? 24.531 10.68 16.812 1 96.5 152 SER A O 1
ATOM 1174 N N . GLU A 1 153 ? 22.688 9.719 15.906 1 94.5 153 GLU A N 1
ATOM 1175 C CA . GLU A 1 153 ? 23.516 9.008 14.93 1 94.5 153 GLU A CA 1
ATOM 1176 C C . GLU A 1 153 ? 24.141 9.977 13.938 1 94.5 153 GLU A C 1
ATOM 1178 O O . GLU A 1 153 ? 25.188 9.672 13.352 1 94.5 153 GLU A O 1
ATOM 1183 N N . ILE A 1 154 ? 23.578 11.148 13.758 1 97.56 154 ILE A N 1
ATOM 1184 C CA . ILE A 1 154 ? 24.141 12.039 12.742 1 97.56 154 ILE A CA 1
ATOM 1185 C C . ILE A 1 154 ? 24.828 13.219 13.422 1 97.56 154 ILE A C 1
ATOM 1187 O O . ILE A 1 154 ? 25.219 14.18 12.758 1 97.56 154 ILE A O 1
ATOM 1191 N N . GLY A 1 155 ? 24.953 13.227 14.727 1 97.75 155 GLY A N 1
ATOM 1192 C CA . GLY A 1 155 ? 25.547 14.328 15.453 1 97.75 155 GLY A CA 1
ATOM 1193 C C . GLY A 1 155 ? 24.641 15.531 15.57 1 97.75 155 GLY A C 1
ATOM 1194 O O . GLY A 1 155 ? 23.422 15.391 15.648 1 97.75 155 GLY A O 1
ATOM 1195 N N . ASP A 1 156 ? 25.25 16.703 15.719 1 98 156 ASP A N 1
ATOM 1196 C CA . ASP A 1 156 ? 24.484 17.938 15.859 1 98 156 ASP A CA 1
ATOM 1197 C C . ASP A 1 156 ? 23.875 18.359 14.523 1 98 156 ASP A C 1
ATOM 1199 O O . ASP A 1 156 ? 24.578 18.453 13.516 1 98 156 ASP A O 1
ATOM 1203 N N . ILE A 1 157 ? 22.594 18.641 14.57 1 98.75 157 ILE A N 1
ATOM 1204 C CA . ILE A 1 157 ? 21.922 19.062 13.344 1 98.75 157 ILE A CA 1
ATOM 1205 C C . ILE A 1 157 ? 22.406 20.453 12.938 1 98.75 157 ILE A C 1
ATOM 1207 O O . ILE A 1 157 ? 22.406 21.375 13.758 1 98.75 157 ILE A O 1
ATOM 1211 N N . ARG A 1 158 ? 22.797 20.594 11.648 1 98.75 158 ARG A N 1
ATOM 1212 C CA . ARG A 1 158 ? 23.312 21.859 11.148 1 98.75 158 ARG A CA 1
ATOM 1213 C C . ARG A 1 158 ? 22.344 22.469 10.125 1 98.75 158 ARG A C 1
ATOM 1215 O O . ARG A 1 158 ? 22.266 23.703 10.008 1 98.75 158 ARG A O 1
ATOM 1222 N N . ALA A 1 159 ? 21.672 21.625 9.391 1 98.88 159 ALA A N 1
ATOM 1223 C CA . ALA A 1 159 ? 20.781 22.125 8.336 1 98.88 159 ALA A CA 1
ATOM 1224 C C . ALA A 1 159 ? 19.594 21.172 8.133 1 98.88 159 ALA A C 1
ATOM 1226 O O . ALA A 1 159 ? 19.734 19.953 8.227 1 98.88 159 ALA A O 1
ATOM 1227 N N . ILE A 1 160 ? 18.469 21.766 7.906 1 98.88 160 ILE A N 1
ATOM 1228 C CA . ILE A 1 160 ? 17.234 21.047 7.566 1 98.88 160 ILE A CA 1
ATOM 1229 C C . ILE A 1 160 ? 16.672 21.594 6.258 1 98.88 160 ILE A C 1
ATOM 1231 O O . ILE A 1 160 ? 16.344 22.781 6.16 1 98.88 160 ILE A O 1
ATOM 1235 N N . GLU A 1 161 ? 16.625 20.766 5.207 1 98.81 161 GLU A N 1
ATOM 1236 C CA . GLU A 1 161 ? 16.031 21.109 3.918 1 98.81 161 GLU A CA 1
ATOM 1237 C C . GLU A 1 161 ? 14.797 20.25 3.625 1 98.81 161 GLU A C 1
ATOM 1239 O O . GLU A 1 161 ? 14.883 19.016 3.596 1 98.81 161 GLU A O 1
ATOM 1244 N N . VAL A 1 162 ? 13.672 20.875 3.426 1 98.88 162 VAL A N 1
ATOM 1245 C CA . VAL A 1 162 ? 12.445 20.141 3.115 1 98.88 162 VAL A CA 1
ATOM 1246 C C . VAL A 1 162 ? 11.75 20.781 1.911 1 98.88 162 VAL A C 1
ATOM 1248 O O . VAL A 1 162 ? 11.719 22 1.779 1 98.88 162 VAL A O 1
ATOM 1251 N N . GLU A 1 163 ? 11.32 19.922 0.983 1 98.75 163 GLU A N 1
ATOM 1252 C CA . GLU A 1 163 ? 10.602 20.344 -0.214 1 98.75 163 GLU A CA 1
ATOM 1253 C C . GLU A 1 163 ? 9.336 19.531 -0.414 1 98.75 163 GLU A C 1
ATOM 1255 O O . GLU A 1 163 ? 9.297 18.344 -0.088 1 98.75 163 GLU A O 1
ATOM 1260 N N . TYR A 1 164 ? 8.328 20.141 -0.896 1 98.81 164 TYR A N 1
ATOM 1261 C CA . TYR A 1 164 ? 7.102 19.5 -1.347 1 98.81 164 TYR A CA 1
ATOM 1262 C C . TYR A 1 164 ? 6.621 20.094 -2.664 1 98.81 164 TYR A C 1
ATOM 1264 O O . TYR A 1 164 ? 5.977 21.141 -2.678 1 98.81 164 TYR A O 1
ATOM 1272 N N . LEU A 1 165 ? 6.91 19.391 -3.77 1 98.5 165 LEU A N 1
ATOM 1273 C CA . LEU A 1 165 ? 6.715 19.969 -5.094 1 98.5 165 LEU A CA 1
ATOM 1274 C C . LEU A 1 165 ? 5.691 19.172 -5.895 1 98.5 165 LEU A C 1
ATOM 1276 O O . LEU A 1 165 ? 5.777 17.953 -5.973 1 98.5 165 LEU A O 1
ATOM 1280 N N . GLN A 1 166 ? 4.727 19.844 -6.352 1 97.06 166 GLN A N 1
ATOM 1281 C CA . GLN A 1 166 ? 3.699 19.344 -7.254 1 97.06 166 GLN A CA 1
ATOM 1282 C C . GLN A 1 166 ? 3.539 20.25 -8.469 1 97.06 166 GLN A C 1
ATOM 1284 O O . GLN A 1 166 ? 3.922 21.422 -8.438 1 97.06 166 GLN A O 1
ATOM 1289 N N . GLY A 1 167 ? 2.977 19.672 -9.555 1 94.06 167 GLY A N 1
ATOM 1290 C CA . GLY A 1 167 ? 2.783 20.484 -10.75 1 94.06 167 GLY A CA 1
ATOM 1291 C C . GLY A 1 167 ? 1.352 20.484 -11.25 1 94.06 167 GLY A C 1
ATOM 1292 O O . GLY A 1 167 ? 1.045 21.094 -12.281 1 94.06 167 GLY A O 1
ATOM 1293 N N . TRP A 1 168 ? 0.414 19.922 -10.508 1 87.88 168 TRP A N 1
ATOM 1294 C CA . TRP A 1 168 ? -0.919 19.625 -11.023 1 87.88 168 TRP A CA 1
ATOM 1295 C C . TRP A 1 168 ? -1.747 20.906 -11.148 1 87.88 168 TRP A C 1
ATOM 1297 O O . TRP A 1 168 ? -2.705 20.953 -11.93 1 87.88 168 TRP A O 1
ATOM 1307 N N . LEU A 1 169 ? -1.365 21.938 -10.453 1 90.12 169 LEU A N 1
ATOM 1308 C CA . LEU A 1 169 ? -2.113 23.188 -10.492 1 90.12 169 LEU A CA 1
ATOM 1309 C C . LEU A 1 169 ? -1.415 24.203 -11.391 1 90.12 169 LEU A C 1
ATOM 1311 O O . LEU A 1 169 ? -1.659 25.406 -11.273 1 90.12 169 LEU A O 1
ATOM 1315 N N . ASN A 1 170 ? -0.522 23.672 -12.18 1 90.81 170 ASN A N 1
ATOM 1316 C CA . ASN A 1 170 ? 0.104 24.547 -13.164 1 90.81 170 ASN A CA 1
ATOM 1317 C C . ASN A 1 170 ? -0.918 25.109 -14.148 1 90.81 170 ASN A C 1
ATOM 1319 O O . ASN A 1 170 ? -0.738 26.203 -14.68 1 90.81 170 ASN A O 1
ATOM 1323 N N . ASP A 1 171 ? -1.96 24.344 -14.312 1 86.5 171 ASP A N 1
ATOM 1324 C CA . ASP A 1 171 ? -3.117 24.781 -15.086 1 86.5 171 ASP A CA 1
ATOM 1325 C C . ASP A 1 171 ? -4.242 25.25 -14.156 1 86.5 171 ASP A C 1
ATOM 1327 O O . ASP A 1 171 ? -4.297 24.859 -12.992 1 86.5 171 ASP A O 1
ATOM 1331 N N . ARG A 1 172 ? -5.18 26.141 -14.656 1 86.19 172 ARG A N 1
ATOM 1332 C CA . ARG A 1 172 ? -6.262 26.672 -13.836 1 86.19 172 ARG A CA 1
ATOM 1333 C C . ARG A 1 172 ? -7.434 25.703 -13.766 1 86.19 172 ARG A C 1
ATOM 1335 O O . ARG A 1 172 ? -8.531 26.016 -14.242 1 86.19 172 ARG A O 1
ATOM 1342 N N . LEU A 1 173 ? -7.223 24.656 -13.086 1 81.62 173 LEU A N 1
ATOM 1343 C CA . LEU A 1 173 ? -8.211 23.594 -13.008 1 81.62 173 LEU A CA 1
ATOM 1344 C C . LEU A 1 173 ? -9.422 24.047 -12.195 1 81.62 173 LEU A C 1
ATOM 1346 O O . LEU A 1 173 ? -10.5 23.453 -12.297 1 81.62 173 LEU A O 1
ATOM 1350 N N . GLU A 1 174 ? -9.297 25.062 -11.328 1 79.25 174 GLU A N 1
ATOM 1351 C CA . GLU A 1 174 ? -10.375 25.578 -10.492 1 79.25 174 GLU A CA 1
ATOM 1352 C C . GLU A 1 174 ? -11.477 26.203 -11.344 1 79.25 174 GLU A C 1
ATOM 1354 O O . GLU A 1 174 ? -12.586 26.438 -10.859 1 79.25 174 GLU A O 1
ATOM 1359 N N . LEU A 1 175 ? -11.109 26.484 -12.594 1 80.75 175 LEU A N 1
ATOM 1360 C CA . LEU A 1 175 ? -12.078 27.062 -13.516 1 80.75 175 LEU A CA 1
ATOM 1361 C C . LEU A 1 175 ? -12.805 25.969 -14.297 1 80.75 175 LEU A C 1
ATOM 1363 O O . LEU A 1 175 ? -13.648 26.266 -15.148 1 80.75 175 LEU A O 1
ATOM 1367 N N . THR A 1 176 ? -12.445 24.688 -13.938 1 81.81 176 THR A N 1
ATOM 1368 C CA . THR A 1 176 ? -13.086 23.562 -14.594 1 81.81 176 THR A CA 1
ATOM 1369 C C . THR A 1 176 ? -13.984 22.797 -13.625 1 81.81 176 THR A C 1
ATOM 1371 O O . THR A 1 176 ? -14.297 23.297 -12.539 1 81.81 176 THR A O 1
ATOM 1374 N N . ASP A 1 177 ? -14.477 21.594 -13.93 1 72.81 177 ASP A N 1
ATOM 1375 C CA . ASP A 1 177 ? -15.367 20.797 -13.094 1 72.81 177 ASP A CA 1
ATOM 1376 C C . ASP A 1 177 ? -14.57 19.906 -12.148 1 72.81 177 ASP A C 1
ATOM 1378 O O . ASP A 1 177 ? -15.109 18.938 -11.594 1 72.81 177 ASP A O 1
ATOM 1382 N N . ASN A 1 178 ? -13.383 20.281 -12.062 1 81.25 178 ASN A N 1
ATOM 1383 C CA . ASN A 1 178 ? -12.578 19.484 -11.148 1 81.25 178 ASN A CA 1
ATOM 1384 C C . ASN A 1 178 ? -12.922 19.766 -9.688 1 81.25 178 ASN A C 1
ATOM 1386 O O . ASN A 1 178 ? -12.562 20.812 -9.156 1 81.25 178 ASN A O 1
ATOM 1390 N N . LYS A 1 179 ? -13.516 18.969 -9.109 1 72.75 179 LYS A N 1
ATOM 1391 C CA . LYS A 1 179 ? -14.07 19.125 -7.766 1 72.75 179 LYS A CA 1
ATOM 1392 C C . LYS A 1 179 ? -12.969 19.453 -6.754 1 72.75 179 LYS A C 1
ATOM 1394 O O . LYS A 1 179 ? -13.156 20.281 -5.875 1 72.75 179 LYS A O 1
ATOM 1399 N N . GLN A 1 180 ? -11.805 18.719 -6.879 1 74.31 180 GLN A N 1
ATOM 1400 C CA . GLN A 1 180 ? -10.703 18.906 -5.938 1 74.31 180 GLN A CA 1
ATOM 1401 C C . GLN A 1 180 ? -10.102 20.312 -6.059 1 74.31 180 GLN A C 1
ATOM 1403 O O . GLN A 1 180 ? -9.789 20.938 -5.051 1 74.31 180 GLN A O 1
ATOM 1408 N N . ALA A 1 181 ? -10.008 20.828 -7.219 1 77.44 181 ALA A N 1
ATOM 1409 C CA . ALA A 1 181 ? -9.406 22.141 -7.453 1 77.44 181 ALA A CA 1
ATOM 1410 C C . ALA A 1 181 ? -10.375 23.266 -7.074 1 77.44 181 ALA A C 1
ATOM 1412 O O . ALA A 1 181 ? -9.953 24.344 -6.641 1 77.44 181 ALA A O 1
ATOM 1413 N N . SER A 1 182 ? -11.594 23 -7.137 1 78.38 182 SER A N 1
ATOM 1414 C CA . SER A 1 182 ? -12.602 24.047 -6.973 1 78.38 182 SER A CA 1
ATOM 1415 C C . SER A 1 182 ? -12.594 24.594 -5.551 1 78.38 182 SER A C 1
ATOM 1417 O O . SER A 1 182 ? -12.453 25.797 -5.352 1 78.38 182 SER A O 1
ATOM 1419 N N . TRP A 1 183 ? -12.656 23.734 -4.582 1 76.94 183 TRP A N 1
ATOM 1420 C CA . TRP A 1 183 ? -12.734 24.25 -3.219 1 76.94 183 TRP A CA 1
ATOM 1421 C C . TRP A 1 183 ? -11.375 24.766 -2.754 1 76.94 183 TRP A C 1
ATOM 1423 O O . TRP A 1 183 ? -11.297 25.688 -1.929 1 76.94 183 TRP A O 1
ATOM 1433 N N . ARG A 1 184 ? -10.258 24.328 -3.26 1 79.06 184 ARG A N 1
ATOM 1434 C CA . ARG A 1 184 ? -8.906 24.719 -2.865 1 79.06 184 ARG A CA 1
ATOM 1435 C C . ARG A 1 184 ? -8.586 26.125 -3.344 1 79.06 184 ARG A C 1
ATOM 1437 O O . ARG A 1 184 ? -7.707 26.797 -2.789 1 79.06 184 ARG A O 1
ATOM 1444 N N . GLY A 1 185 ? -9.266 26.469 -4.375 1 79.38 185 GLY A N 1
ATOM 1445 C CA . GLY A 1 185 ? -9.039 27.797 -4.938 1 79.38 185 GLY A CA 1
ATOM 1446 C C . GLY A 1 185 ? -9.883 28.875 -4.289 1 79.38 185 GLY A C 1
ATOM 1447 O O . GLY A 1 185 ? -9.688 30.062 -4.551 1 79.38 185 GLY A O 1
ATOM 1448 N N . ASN A 1 186 ? -10.789 28.453 -3.402 1 83.06 186 ASN A N 1
ATOM 1449 C CA . ASN A 1 186 ? -11.695 29.391 -2.732 1 83.06 186 ASN A CA 1
ATOM 1450 C C . ASN A 1 186 ? -11.25 29.672 -1.301 1 83.06 186 ASN A C 1
ATOM 1452 O O . ASN A 1 186 ? -11.328 28.781 -0.439 1 83.06 186 ASN A O 1
ATOM 1456 N N . PRO A 1 187 ? -10.867 30.859 -1.023 1 83 187 PRO A N 1
ATOM 1457 C CA . PRO A 1 187 ? -10.336 31.188 0.299 1 83 187 PRO A CA 1
ATOM 1458 C C . PRO A 1 187 ? -11.336 30.922 1.424 1 83 187 PRO A C 1
ATOM 1460 O O . PRO A 1 187 ? -10.93 30.609 2.549 1 83 187 PRO A O 1
ATOM 1463 N N . ALA A 1 188 ? -12.523 31.016 1.112 1 81.81 188 ALA A N 1
ATOM 1464 C CA . ALA A 1 188 ? -13.547 30.797 2.135 1 81.81 188 ALA A CA 1
ATOM 1465 C C . ALA A 1 188 ? -13.586 29.344 2.572 1 81.81 188 ALA A C 1
ATOM 1467 O O . ALA A 1 188 ? -13.992 29.031 3.697 1 81.81 188 ALA A O 1
ATOM 1468 N N . PHE A 1 189 ? -13.211 28.5 1.758 1 81.69 189 PHE A N 1
ATOM 1469 C CA . PHE A 1 189 ? -13.289 27.062 2.043 1 81.69 189 PHE A CA 1
ATOM 1470 C C . PHE A 1 189 ? -11.93 26.531 2.479 1 81.69 189 PHE A C 1
ATOM 1472 O O . PHE A 1 189 ? -11.844 25.734 3.42 1 81.69 189 PHE A O 1
ATOM 1479 N N . ALA A 1 190 ? -10.906 26.938 1.816 1 83.88 190 ALA A N 1
ATOM 1480 C CA . ALA A 1 190 ? -9.578 26.359 2.033 1 83.88 190 ALA A CA 1
ATOM 1481 C C . ALA A 1 190 ? -8.836 27.109 3.139 1 83.88 190 ALA A C 1
ATOM 1483 O O . ALA A 1 190 ? -8.047 26.5 3.877 1 83.88 190 ALA A O 1
ATOM 1484 N N . GLY A 1 191 ? -9.031 28.328 3.211 1 80.25 191 GLY A N 1
ATOM 1485 C CA . GLY A 1 191 ? -8.32 29.172 4.164 1 80.25 191 GLY A CA 1
ATOM 1486 C C . GLY A 1 191 ? -6.918 29.531 3.715 1 80.25 191 GLY A C 1
ATOM 1487 O O . GLY A 1 191 ? -6.473 30.656 3.883 1 80.25 191 GLY A O 1
ATOM 1488 N N . ALA A 1 192 ? -6.25 28.594 3.209 1 83.62 192 ALA A N 1
ATOM 1489 C CA . ALA A 1 192 ? -4.883 28.766 2.719 1 83.62 192 ALA A CA 1
ATOM 1490 C C . ALA A 1 192 ? -4.652 27.938 1.455 1 83.62 192 ALA A C 1
ATOM 1492 O O . ALA A 1 192 ? -5.383 26.984 1.185 1 83.62 192 ALA A O 1
ATOM 1493 N N . GLY A 1 193 ? -3.695 28.406 0.681 1 94.25 193 GLY A N 1
ATOM 1494 C CA . GLY A 1 193 ? -3.348 27.703 -0.543 1 94.25 193 GLY A CA 1
ATOM 1495 C C . GLY A 1 193 ? -2.316 26.609 -0.331 1 94.25 193 GLY A C 1
ATOM 1496 O O . GLY A 1 193 ? -2.502 25.734 0.51 1 94.25 193 GLY A O 1
ATOM 1497 N N . ALA A 1 194 ? -1.171 26.781 -1.015 1 96.19 194 ALA A N 1
ATOM 1498 C CA . ALA A 1 194 ? -0.097 25.781 -0.971 1 96.19 194 ALA A CA 1
ATOM 1499 C C . ALA A 1 194 ? 0.451 25.641 0.445 1 96.19 194 ALA A C 1
ATOM 1501 O O . ALA A 1 194 ? 0.848 24.547 0.849 1 96.19 194 ALA A O 1
ATOM 1502 N N . ILE A 1 195 ? 0.533 26.703 1.197 1 97.19 195 ILE A N 1
ATOM 1503 C CA . ILE A 1 195 ? 1.107 26.625 2.535 1 97.19 195 ILE A CA 1
ATOM 1504 C C . ILE A 1 195 ? 0.262 25.703 3.412 1 97.19 195 ILE A C 1
ATOM 1506 O O . ILE A 1 195 ? 0.796 24.969 4.238 1 97.19 195 ILE A O 1
ATOM 1510 N N . GLY A 1 196 ? -1.011 25.766 3.303 1 95.44 196 GLY A N 1
ATOM 1511 C CA . GLY A 1 196 ? -1.905 24.922 4.078 1 95.44 196 GLY A CA 1
ATOM 1512 C C . GLY A 1 196 ? -1.988 23.5 3.557 1 95.44 196 GLY A C 1
ATOM 1513 O O . GLY A 1 196 ? -2.037 22.547 4.336 1 95.44 196 GLY A O 1
ATOM 1514 N N . ASP A 1 197 ? -2.006 23.312 2.25 1 95.12 197 ASP A N 1
ATOM 1515 C CA . ASP A 1 197 ? -2.24 22.016 1.611 1 95.12 197 ASP A CA 1
ATOM 1516 C C . ASP A 1 197 ? -0.989 21.141 1.665 1 95.12 197 ASP A C 1
ATOM 1518 O O . ASP A 1 197 ? -1.055 19.984 2.078 1 95.12 197 ASP A O 1
ATOM 1522 N N . ILE A 1 198 ? 0.151 21.719 1.273 1 97.38 198 ILE A N 1
ATOM 1523 C CA . ILE A 1 198 ? 1.352 20.891 1.195 1 97.38 198 ILE A CA 1
ATOM 1524 C C . ILE A 1 198 ? 2.439 21.484 2.092 1 97.38 198 ILE A C 1
ATOM 1526 O O . ILE A 1 198 ? 3.303 20.75 2.588 1 97.38 198 ILE A O 1
ATOM 1530 N N . GLY A 1 199 ? 2.42 22.781 2.336 1 97.69 199 GLY A N 1
ATOM 1531 C CA . GLY A 1 199 ? 3.396 23.406 3.215 1 97.69 199 GLY A CA 1
ATOM 1532 C C . GLY A 1 199 ? 3.363 22.859 4.629 1 97.69 199 GLY A C 1
ATOM 1533 O O . GLY A 1 199 ? 4.41 22.641 5.242 1 97.69 199 GLY A O 1
ATOM 1534 N N . THR A 1 200 ? 2.209 22.641 5.129 1 96.94 200 THR A N 1
ATOM 1535 C CA . THR A 1 200 ? 2.062 22.125 6.48 1 96.94 200 THR A CA 1
ATOM 1536 C C . THR A 1 200 ? 2.625 20.703 6.578 1 96.94 200 THR A C 1
ATOM 1538 O O . THR A 1 200 ? 3.17 20.312 7.613 1 96.94 200 THR A O 1
ATOM 1541 N N . HIS A 1 201 ? 2.475 19.891 5.547 1 97.75 201 HIS A N 1
ATOM 1542 C CA . HIS A 1 201 ? 3.104 18.578 5.512 1 97.75 201 HIS A CA 1
ATOM 1543 C C . HIS A 1 201 ? 4.621 18.688 5.602 1 97.75 201 HIS A C 1
ATOM 1545 O O . HIS A 1 201 ? 5.258 17.969 6.367 1 97.75 201 HIS A O 1
ATOM 1551 N N . ALA A 1 202 ? 5.133 19.562 4.758 1 98.44 202 ALA A N 1
ATOM 1552 C CA . ALA A 1 202 ? 6.578 19.75 4.727 1 98.44 202 ALA A CA 1
ATOM 1553 C C . ALA A 1 202 ? 7.102 20.219 6.086 1 98.44 202 ALA A C 1
ATOM 1555 O O . ALA A 1 202 ? 8.07 19.672 6.605 1 98.44 202 ALA A O 1
ATOM 1556 N N . TRP A 1 203 ? 6.426 21.203 6.613 1 98.06 203 TRP A N 1
ATOM 1557 C CA . TRP A 1 203 ? 6.789 21.719 7.93 1 98.06 203 TRP A CA 1
ATOM 1558 C C . TRP A 1 203 ? 6.719 20.609 8.984 1 98.06 203 TRP A C 1
ATOM 1560 O O . TRP A 1 203 ? 7.668 20.422 9.742 1 98.06 203 TRP A O 1
ATOM 1570 N N . GLN A 1 204 ? 5.633 19.938 9.039 1 98.44 204 GLN A N 1
ATOM 1571 C CA . GLN A 1 204 ? 5.402 18.906 10.039 1 98.44 204 GLN A CA 1
ATOM 1572 C C . GLN A 1 204 ? 6.441 17.797 9.93 1 98.44 204 GLN A C 1
ATOM 1574 O O . GLN A 1 204 ? 6.918 17.281 10.945 1 98.44 204 GLN A O 1
ATOM 1579 N N . LEU A 1 205 ? 6.793 17.406 8.719 1 98.69 205 LEU A N 1
ATOM 1580 C CA . LEU A 1 205 ? 7.785 16.359 8.516 1 98.69 205 LEU A CA 1
ATOM 1581 C C . LEU A 1 205 ? 9.141 16.781 9.07 1 98.69 205 LEU A C 1
ATOM 1583 O O . LEU A 1 205 ? 9.789 16 9.773 1 98.69 205 LEU A O 1
ATOM 1587 N N . ALA A 1 206 ? 9.562 17.984 8.766 1 98.69 206 ALA A N 1
ATOM 1588 C CA . ALA A 1 206 ? 10.836 18.5 9.25 1 98.69 206 ALA A CA 1
ATOM 1589 C C . ALA A 1 206 ? 10.867 18.547 10.773 1 98.69 206 ALA A C 1
ATOM 1591 O O . ALA A 1 206 ? 11.836 18.125 11.398 1 98.69 206 ALA A O 1
ATOM 1592 N N . ALA A 1 207 ? 9.797 19.078 11.352 1 98.56 207 ALA A N 1
ATOM 1593 C CA . ALA A 1 207 ? 9.711 19.188 12.805 1 98.56 207 ALA A CA 1
ATOM 1594 C C . ALA A 1 207 ? 9.68 17.812 13.461 1 98.56 207 ALA A C 1
ATOM 1596 O O . ALA A 1 207 ? 10.344 17.594 14.469 1 98.56 207 ALA A O 1
ATOM 1597 N N . PHE A 1 208 ? 8.945 16.938 12.938 1 98.75 208 PHE A N 1
ATOM 1598 C CA . PHE A 1 208 ? 8.773 15.594 13.477 1 98.75 208 PHE A CA 1
ATOM 1599 C C . PHE A 1 208 ? 10.102 14.844 13.5 1 98.75 208 PHE A C 1
ATOM 1601 O O . PHE A 1 208 ? 10.461 14.234 14.508 1 98.75 208 PHE A O 1
ATOM 1608 N N . VAL A 1 209 ? 10.812 14.859 12.352 1 98.81 209 VAL A N 1
ATOM 1609 C CA . VAL A 1 209 ? 12.016 14.047 12.203 1 98.81 209 VAL A CA 1
ATOM 1610 C C . VAL A 1 209 ? 13.164 14.68 12.992 1 98.81 209 VAL A C 1
ATOM 1612 O O . VAL A 1 209 ? 13.906 13.977 13.688 1 98.81 209 VAL A O 1
ATOM 1615 N N . SER A 1 210 ? 13.328 15.977 12.961 1 98.5 210 SER A N 1
ATOM 1616 C CA . SER A 1 210 ? 14.43 16.656 13.633 1 98.5 210 SER A CA 1
ATOM 1617 C C . SER A 1 210 ? 14.195 16.75 15.141 1 98.5 210 SER A C 1
ATOM 1619 O O . SER A 1 210 ? 15.141 16.828 15.922 1 98.5 210 SER A O 1
ATOM 1621 N N . GLY A 1 211 ? 12.906 16.844 15.523 1 97.62 211 GLY A N 1
ATOM 1622 C CA . GLY A 1 211 ? 12.555 17.094 16.922 1 97.62 211 GLY A CA 1
ATOM 1623 C C . GLY A 1 211 ? 12.773 18.531 17.344 1 97.62 211 GLY A C 1
ATOM 1624 O O . GLY A 1 211 ? 12.875 18.812 18.531 1 97.62 211 GLY A O 1
ATOM 1625 N N . MET A 1 212 ? 12.859 19.422 16.359 1 97.56 212 MET A N 1
ATOM 1626 C CA . MET A 1 212 ? 13.18 20.797 16.672 1 97.56 212 MET A CA 1
ATOM 1627 C C . MET A 1 212 ? 12.102 21.75 16.156 1 97.56 212 MET A C 1
ATOM 1629 O O . MET A 1 212 ? 11.5 21.484 15.109 1 97.56 212 MET A O 1
ATOM 1633 N N . GLU A 1 213 ? 11.891 22.812 16.828 1 96.94 213 GLU A N 1
ATOM 1634 C CA . GLU A 1 213 ? 11.117 23.953 16.359 1 96.94 213 GLU A CA 1
ATOM 1635 C C . GLU A 1 213 ? 11.992 25.188 16.219 1 96.94 213 GLU A C 1
ATOM 1637 O O . GLU A 1 213 ? 12.953 25.375 16.969 1 96.94 213 GLU A O 1
ATOM 1642 N N . PRO A 1 214 ? 11.664 26 15.352 1 98.25 214 PRO A N 1
ATOM 1643 C CA . PRO A 1 214 ? 12.508 27.172 15.117 1 98.25 214 PRO A CA 1
ATOM 1644 C C . PRO A 1 214 ? 12.305 28.25 16.172 1 98.25 214 PRO A C 1
ATOM 1646 O O . PRO A 1 214 ? 11.312 28.234 16.891 1 98.25 214 PRO A O 1
ATOM 1649 N N . GLU A 1 215 ? 13.266 29.219 16.188 1 98.38 215 GLU A N 1
ATOM 1650 C CA . GLU A 1 215 ? 13.141 30.422 16.984 1 98.38 215 GLU A CA 1
ATOM 1651 C C . GLU A 1 215 ? 12.539 31.562 16.188 1 98.38 215 GLU A C 1
ATOM 1653 O O . GLU A 1 215 ? 11.781 32.375 16.719 1 98.38 215 GLU A O 1
ATOM 1658 N N . VAL A 1 216 ? 12.945 31.672 14.961 1 98.44 216 VAL A N 1
ATOM 1659 C CA . VAL A 1 216 ? 12.422 32.688 14.047 1 98.44 216 VAL A CA 1
ATOM 1660 C C . VAL A 1 216 ? 12.195 32.062 12.664 1 98.44 216 VAL A C 1
ATOM 1662 O O . VAL A 1 216 ? 12.883 31.125 12.281 1 98.44 216 VAL A O 1
ATOM 1665 N N . VAL A 1 217 ? 11.219 32.625 12.023 1 98.69 217 VAL A N 1
ATOM 1666 C CA . VAL A 1 217 ? 10.828 32.156 10.695 1 98.69 217 VAL A CA 1
ATOM 1667 C C . VAL A 1 217 ? 10.648 33.375 9.758 1 98.69 217 VAL A C 1
ATOM 1669 O O . VAL A 1 217 ? 10.141 34.406 10.172 1 98.69 217 VAL A O 1
ATOM 1672 N N . ARG A 1 218 ? 11.109 33.281 8.547 1 98.56 218 ARG A N 1
ATOM 1673 C CA . ARG A 1 218 ? 10.75 34.219 7.492 1 98.56 218 ARG A CA 1
ATOM 1674 C C . ARG A 1 218 ? 10.281 33.469 6.242 1 98.56 218 ARG A C 1
ATOM 1676 O O . ARG A 1 218 ? 10.672 32.312 6.012 1 98.56 218 ARG A O 1
ATOM 1683 N N . GLY A 1 219 ? 9.422 34.062 5.559 1 98.19 219 GLY A N 1
ATOM 1684 C CA . GLY A 1 219 ? 8.961 33.406 4.352 1 98.19 219 GLY A CA 1
ATOM 1685 C C . GLY A 1 219 ? 8.125 34.312 3.461 1 98.19 219 GLY A C 1
ATOM 1686 O O . GLY A 1 219 ? 7.891 35.469 3.787 1 98.19 219 GLY A O 1
ATOM 1687 N N . GLU A 1 220 ? 7.82 33.781 2.328 1 98.19 220 GLU A N 1
ATOM 1688 C CA . GLU A 1 220 ? 6.984 34.469 1.335 1 98.19 220 GLU A CA 1
ATOM 1689 C C . GLU A 1 220 ? 5.938 33.5 0.764 1 98.19 220 GLU A C 1
ATOM 1691 O O . GLU A 1 220 ? 6.238 32.375 0.457 1 98.19 220 GLU A O 1
ATOM 1696 N N . LEU A 1 221 ? 4.727 34 0.742 1 97.88 221 LEU A N 1
ATOM 1697 C CA . LEU A 1 221 ? 3.635 33.375 0.016 1 97.88 221 LEU A CA 1
ATOM 1698 C C . LEU A 1 221 ? 3.459 34 -1.363 1 97.88 221 LEU A C 1
ATOM 1700 O O . LEU A 1 221 ? 3.271 35.219 -1.481 1 97.88 221 LEU A O 1
ATOM 1704 N N . LEU A 1 222 ? 3.537 33.125 -2.363 1 96.81 222 LEU A N 1
ATOM 1705 C CA . LEU A 1 222 ? 3.498 33.625 -3.729 1 96.81 222 LEU A CA 1
ATOM 1706 C C . LEU A 1 222 ? 2.311 33.062 -4.492 1 96.81 222 LEU A C 1
ATOM 1708 O O . LEU A 1 222 ? 1.848 31.953 -4.184 1 96.81 222 LEU A O 1
ATOM 1712 N N . THR A 1 223 ? 1.772 33.812 -5.348 1 95.75 223 THR A N 1
ATOM 1713 C CA . THR A 1 223 ? 0.83 33.406 -6.375 1 95.75 223 THR A CA 1
ATOM 1714 C C . THR A 1 223 ? 1.452 33.5 -7.762 1 95.75 223 THR A C 1
ATOM 1716 O O . THR A 1 223 ? 1.525 34.594 -8.328 1 95.75 223 THR A O 1
ATOM 1719 N N . ARG A 1 224 ? 1.855 32.375 -8.305 1 95.81 224 ARG A N 1
ATOM 1720 C CA . ARG A 1 224 ? 2.609 32.344 -9.555 1 95.81 224 ARG A CA 1
ATOM 1721 C C . ARG A 1 224 ? 1.673 32.375 -10.758 1 95.81 224 ARG A C 1
ATOM 1723 O O . ARG A 1 224 ? 2.02 32.906 -11.805 1 95.81 224 ARG A O 1
ATOM 1730 N N . ILE A 1 225 ? 0.58 31.75 -10.625 1 93.81 225 ILE A N 1
ATOM 1731 C CA . ILE A 1 225 ? -0.369 31.656 -11.727 1 93.81 225 ILE A CA 1
ATOM 1732 C C . ILE A 1 225 ? -1.302 32.875 -11.703 1 93.81 225 ILE A C 1
ATOM 1734 O O . ILE A 1 225 ? -2.049 33.062 -10.734 1 93.81 225 ILE A O 1
ATOM 1738 N N . PRO A 1 226 ? -1.34 33.625 -12.773 1 92.56 226 PRO A N 1
ATOM 1739 C CA . PRO A 1 226 ? -2.191 34.844 -12.797 1 92.56 226 PRO A CA 1
ATOM 1740 C C . PRO A 1 226 ? -3.668 34.5 -12.578 1 92.56 226 PRO A C 1
ATOM 1742 O O . PRO A 1 226 ? -4.184 33.531 -13.148 1 92.56 226 PRO A O 1
ATOM 1745 N N . GLY A 1 227 ? -4.273 35.312 -11.719 1 89 227 GLY A N 1
ATOM 1746 C CA . GLY A 1 227 ? -5.703 35.156 -11.508 1 89 227 GLY A CA 1
ATOM 1747 C C . GLY A 1 227 ? -6.039 34.344 -10.266 1 89 227 GLY A C 1
ATOM 1748 O O . GLY A 1 227 ? -7.164 34.406 -9.766 1 89 227 GLY A O 1
ATOM 1749 N N . ARG A 1 228 ? -5.109 33.594 -9.812 1 90.12 228 ARG A N 1
ATOM 1750 C CA . ARG A 1 228 ? -5.344 32.844 -8.586 1 90.12 228 ARG A CA 1
ATOM 1751 C C . ARG A 1 228 ? -5.359 33.75 -7.367 1 90.12 228 ARG A C 1
ATOM 1753 O O . ARG A 1 228 ? -4.59 34.719 -7.297 1 90.12 228 ARG A O 1
ATOM 1760 N N . VAL A 1 229 ? -6.215 33.344 -6.406 1 89.19 229 VAL A N 1
ATOM 1761 C CA . VAL A 1 229 ? -6.418 34.188 -5.238 1 89.19 229 VAL A CA 1
ATOM 1762 C C . VAL A 1 229 ? -5.496 33.75 -4.105 1 89.19 229 VAL A C 1
ATOM 1764 O O . VAL A 1 229 ? -4.898 34.594 -3.422 1 89.19 229 VAL A O 1
ATOM 1767 N N . LEU A 1 230 ? -5.34 32.469 -3.959 1 92.31 230 LEU A N 1
ATOM 1768 C CA . LEU A 1 230 ? -4.539 31.906 -2.871 1 92.31 230 LEU A CA 1
ATOM 1769 C C . LEU A 1 230 ? -3.115 31.609 -3.338 1 92.31 230 LEU A C 1
ATOM 1771 O O . LEU A 1 230 ? -2.861 31.516 -4.539 1 92.31 230 LEU A O 1
ATOM 1775 N N . ASP A 1 231 ? -2.227 31.516 -2.361 1 95.75 231 ASP A N 1
ATOM 1776 C CA . ASP A 1 231 ? -0.841 31.188 -2.678 1 95.75 231 ASP A CA 1
ATOM 1777 C C . ASP A 1 231 ? -0.739 29.797 -3.324 1 95.75 231 ASP A C 1
ATOM 1779 O O . ASP A 1 231 ? -1.476 28.891 -2.957 1 95.75 231 ASP A O 1
ATOM 1783 N N . ASP A 1 232 ? 0.13 29.688 -4.273 1 97.44 232 ASP A N 1
ATOM 1784 C CA . ASP A 1 232 ? 0.387 28.391 -4.891 1 97.44 232 ASP A CA 1
ATOM 1785 C C . ASP A 1 232 ? 1.861 28 -4.777 1 97.44 232 ASP A C 1
ATOM 1787 O O . ASP A 1 232 ? 2.279 26.969 -5.281 1 97.44 232 ASP A O 1
ATOM 1791 N N . GLU A 1 233 ? 2.602 28.859 -4.074 1 97.88 233 GLU A N 1
ATOM 1792 C CA . GLU A 1 233 ? 4.008 28.578 -3.797 1 97.88 233 GLU A CA 1
ATOM 1793 C C . GLU A 1 233 ? 4.453 29.25 -2.5 1 97.88 233 GLU A C 1
ATOM 1795 O O . GLU A 1 233 ? 4.008 30.359 -2.18 1 97.88 233 GLU A O 1
ATOM 1800 N N . VAL A 1 234 ? 5.316 28.516 -1.764 1 98.12 234 VAL A N 1
ATOM 1801 C CA . VAL A 1 234 ? 5.766 28.984 -0.456 1 98.12 234 VAL A CA 1
ATOM 1802 C C . VAL A 1 234 ? 7.277 28.797 -0.335 1 98.12 234 VAL A C 1
ATOM 1804 O O . VAL A 1 234 ? 7.812 27.734 -0.675 1 98.12 234 VAL A O 1
ATOM 1807 N N . TYR A 1 235 ? 7.945 29.859 0.051 1 98.56 235 TYR A N 1
ATOM 1808 C CA . TYR A 1 235 ? 9.32 29.781 0.541 1 98.56 235 TYR A CA 1
ATOM 1809 C C . TYR A 1 235 ? 9.391 30.141 2.018 1 98.56 235 TYR A C 1
ATOM 1811 O O . TYR A 1 235 ? 8.727 31.078 2.465 1 98.56 235 TYR A O 1
ATOM 1819 N N . ALA A 1 236 ? 10.133 29.406 2.773 1 98.75 236 ALA A N 1
ATOM 1820 C CA . ALA A 1 236 ? 10.344 29.766 4.172 1 98.75 236 ALA A CA 1
ATOM 1821 C C . ALA A 1 236 ? 11.766 29.406 4.617 1 98.75 236 ALA A C 1
ATOM 1823 O O . ALA A 1 236 ? 12.375 28.484 4.078 1 98.75 236 ALA A O 1
ATOM 1824 N N . GLU A 1 237 ? 12.297 30.156 5.5 1 98.81 237 GLU A N 1
ATOM 1825 C CA . GLU A 1 237 ? 13.562 29.906 6.184 1 98.81 237 GLU A CA 1
ATOM 1826 C C . GLU A 1 237 ? 13.375 29.906 7.699 1 98.81 237 GLU A C 1
ATOM 1828 O O . GLU A 1 237 ? 12.539 30.625 8.234 1 98.81 237 GLU A O 1
ATOM 1833 N N . MET A 1 238 ? 14.164 29.109 8.359 1 98.81 238 MET A N 1
ATOM 1834 C CA . MET A 1 238 ? 14.062 28.953 9.805 1 98.81 238 MET A CA 1
ATOM 1835 C C . MET A 1 238 ? 15.438 29.031 10.469 1 98.81 238 MET A C 1
ATOM 1837 O O . MET A 1 238 ? 16.422 28.578 9.891 1 98.81 238 MET A O 1
ATOM 1841 N N . ARG A 1 239 ? 15.484 29.609 11.648 1 98.81 239 ARG A N 1
ATOM 1842 C CA . ARG A 1 239 ? 16.641 29.547 12.539 1 98.81 239 ARG A CA 1
ATOM 1843 C C . ARG A 1 239 ? 16.297 28.812 13.828 1 98.81 239 ARG A C 1
ATOM 1845 O O . ARG A 1 239 ? 15.227 29.031 14.406 1 98.81 239 ARG A O 1
ATOM 1852 N N . TYR A 1 240 ? 17.188 28 14.195 1 98.69 240 TYR A N 1
ATOM 1853 C CA . TYR A 1 240 ? 16.953 27.188 15.383 1 98.69 240 TYR A CA 1
ATOM 1854 C C . TYR A 1 240 ? 17.891 27.609 16.516 1 98.69 240 TYR A C 1
ATOM 1856 O O . TYR A 1 240 ? 18.938 28.203 16.281 1 98.69 240 TYR A O 1
ATOM 1864 N N . ALA A 1 241 ? 17.547 27.203 17.688 1 98.25 241 ALA A N 1
ATOM 1865 C CA . ALA A 1 241 ? 18.266 27.594 18.906 1 98.25 241 ALA A CA 1
ATOM 1866 C C . ALA A 1 241 ? 19.688 27.047 18.891 1 98.25 241 ALA A C 1
ATOM 1868 O O . ALA A 1 241 ? 20.609 27.703 19.391 1 98.25 241 ALA A O 1
ATOM 1869 N N . ASN A 1 242 ? 19.922 25.922 18.359 1 97.81 242 ASN A N 1
ATOM 1870 C CA . ASN A 1 242 ? 21.234 25.281 18.375 1 97.81 242 ASN A CA 1
ATOM 1871 C C . ASN A 1 242 ? 22.125 25.828 17.25 1 97.81 242 ASN A C 1
ATOM 1873 O O . ASN A 1 242 ? 23.219 25.312 17.031 1 97.81 242 ASN A O 1
ATOM 1877 N N . GLY A 1 243 ? 21.594 26.75 16.5 1 98.31 243 GLY A N 1
ATOM 1878 C CA . GLY A 1 243 ? 22.375 27.359 15.438 1 98.31 243 GLY A CA 1
ATOM 1879 C C . GLY A 1 243 ? 22.078 26.797 14.07 1 98.31 243 GLY A C 1
ATOM 1880 O O . GLY A 1 243 ? 22.531 27.312 13.055 1 98.31 243 GLY A O 1
ATOM 1881 N N . ALA A 1 244 ? 21.25 25.75 13.992 1 98.69 244 ALA A N 1
ATOM 1882 C CA . ALA A 1 244 ? 20.891 25.141 12.719 1 98.69 244 ALA A CA 1
ATOM 1883 C C . ALA A 1 244 ? 20.047 26.094 11.875 1 98.69 244 ALA A C 1
ATOM 1885 O O . ALA A 1 244 ? 19.438 27.031 12.406 1 98.69 244 ALA A O 1
ATOM 1886 N N . ARG A 1 245 ? 20.109 25.844 10.562 1 98.69 245 ARG A N 1
ATOM 1887 C CA . ARG A 1 245 ? 19.281 26.594 9.609 1 98.69 245 ARG A CA 1
ATOM 1888 C C . ARG A 1 245 ? 18.344 25.656 8.867 1 98.69 245 ARG A C 1
ATOM 1890 O O . ARG A 1 245 ? 18.656 24.484 8.648 1 98.69 245 ARG A O 1
ATOM 1897 N N . GLY A 1 246 ? 17.172 26.172 8.562 1 98.75 246 GLY A N 1
ATOM 1898 C CA . GLY A 1 246 ? 16.188 25.406 7.809 1 98.75 246 GLY A CA 1
ATOM 1899 C C . GLY A 1 246 ? 15.648 26.156 6.598 1 98.75 246 GLY A C 1
ATOM 1900 O O . GLY A 1 246 ? 15.547 27.375 6.617 1 98.75 246 GLY A O 1
ATOM 1901 N N . ARG A 1 247 ? 15.367 25.453 5.59 1 98.81 247 ARG A N 1
ATOM 1902 C CA . ARG A 1 247 ? 14.695 25.984 4.41 1 98.81 247 ARG A CA 1
ATOM 1903 C C . ARG A 1 247 ? 13.555 25.078 3.965 1 98.81 247 ARG A C 1
ATOM 1905 O O . ARG A 1 247 ? 13.672 23.859 4.004 1 98.81 247 ARG A O 1
ATOM 1912 N N . LEU A 1 248 ? 12.438 25.688 3.588 1 98.81 248 LEU A N 1
ATOM 1913 C CA . LEU A 1 248 ? 11.25 25 3.1 1 98.81 248 LEU A CA 1
ATOM 1914 C C . LEU A 1 248 ? 10.773 25.609 1.778 1 98.81 248 LEU A C 1
ATOM 1916 O O . LEU A 1 248 ? 10.656 26.828 1.653 1 98.81 248 LEU A O 1
ATOM 1920 N N . TRP A 1 249 ? 10.656 24.766 0.77 1 98.88 249 TRP A N 1
ATOM 1921 C CA . TRP A 1 249 ? 10.078 25.125 -0.522 1 98.88 249 TRP A CA 1
ATOM 1922 C C . TRP A 1 249 ? 8.898 24.219 -0.861 1 98.88 249 TRP A C 1
ATOM 1924 O O . TRP A 1 249 ? 9.047 23 -0.965 1 98.88 249 TRP A O 1
ATOM 1934 N N . ALA A 1 250 ? 7.707 24.734 -0.939 1 98.75 250 ALA A N 1
ATOM 1935 C CA . ALA A 1 250 ? 6.508 24.016 -1.346 1 98.75 250 ALA A CA 1
ATOM 1936 C C . ALA A 1 250 ? 5.816 24.703 -2.516 1 98.75 250 ALA A C 1
ATOM 1938 O O . ALA A 1 250 ? 5.629 25.922 -2.5 1 98.75 250 ALA A O 1
ATOM 1939 N N . SER A 1 251 ? 5.496 23.953 -3.516 1 98.5 251 SER A N 1
ATOM 1940 C CA . SER A 1 251 ? 4.891 24.531 -4.707 1 98.5 251 SER A CA 1
ATOM 1941 C C . SER A 1 251 ? 3.873 23.594 -5.332 1 98.5 251 SER A C 1
ATOM 1943 O O . SER A 1 251 ? 4.098 22.375 -5.395 1 98.5 251 SER A O 1
ATOM 1945 N N . GLN A 1 252 ? 2.736 24.125 -5.742 1 97.44 252 GLN A N 1
ATOM 1946 C CA . GLN A 1 252 ? 1.737 23.359 -6.48 1 97.44 252 GLN A CA 1
ATOM 1947 C C . GLN A 1 252 ? 1.806 23.656 -7.977 1 97.44 252 GLN A C 1
ATOM 1949 O O . GLN A 1 252 ? 0.943 23.234 -8.742 1 97.44 252 GLN A O 1
ATOM 1954 N N . VAL A 1 253 ? 2.824 24.5 -8.398 1 97.31 253 VAL A N 1
ATOM 1955 C CA . VAL A 1 253 ? 2.961 24.938 -9.781 1 97.31 253 VAL A CA 1
ATOM 1956 C C . VAL A 1 253 ? 4.375 24.641 -10.281 1 97.31 253 VAL A C 1
ATOM 1958 O O . VAL A 1 253 ? 4.988 25.484 -10.953 1 97.31 253 VAL A O 1
ATOM 1961 N N . ALA A 1 254 ? 4.898 23.578 -9.844 1 97.25 254 ALA A N 1
ATOM 1962 C CA . ALA A 1 254 ? 6.195 23.078 -10.297 1 97.25 254 ALA A CA 1
ATOM 1963 C C . ALA A 1 254 ? 6.031 21.953 -11.312 1 97.25 254 ALA A C 1
ATOM 1965 O O . ALA A 1 254 ? 6.07 20.766 -10.953 1 97.25 254 ALA A O 1
ATOM 1966 N N . PRO A 1 255 ? 5.957 22.328 -12.617 1 94.94 255 PRO A N 1
ATOM 1967 C CA . PRO A 1 255 ? 5.746 21.281 -13.625 1 94.94 255 PRO A CA 1
ATOM 1968 C C . PRO A 1 255 ? 6.84 20.219 -13.617 1 94.94 255 PRO A C 1
ATOM 1970 O O . PRO A 1 255 ? 8.016 20.547 -13.414 1 94.94 255 PRO A O 1
ATOM 1973 N N . GLY A 1 256 ? 6.453 19.016 -13.844 1 93 256 GLY A N 1
ATOM 1974 C CA . GLY A 1 256 ? 7.383 17.891 -13.859 1 93 256 GLY A CA 1
ATOM 1975 C C . GLY A 1 256 ? 7.422 17.125 -12.547 1 93 256 GLY A C 1
ATOM 1976 O O . GLY A 1 256 ? 7.891 15.992 -12.5 1 93 256 GLY A O 1
ATOM 1977 N N . PHE A 1 257 ? 6.98 17.766 -11.516 1 95.56 257 PHE A N 1
ATOM 1978 C CA . PHE A 1 257 ? 6.898 17.094 -10.227 1 95.56 257 PHE A CA 1
ATOM 1979 C C . PHE A 1 257 ? 5.488 16.578 -9.969 1 95.56 257 PHE A C 1
ATOM 1981 O O . PHE A 1 257 ? 4.516 17.312 -10.141 1 95.56 257 PHE A O 1
ATOM 1988 N N . GLU A 1 258 ? 5.305 15.352 -9.578 1 95.06 258 GLU A N 1
ATOM 1989 C CA . GLU A 1 258 ? 3.996 14.773 -9.297 1 95.06 258 GLU A CA 1
ATOM 1990 C C . GLU A 1 258 ? 3.572 15.023 -7.855 1 95.06 258 GLU A C 1
ATOM 1992 O O . GLU A 1 258 ? 2.582 15.711 -7.602 1 95.06 258 GLU A O 1
ATOM 1997 N N . ASN A 1 259 ? 4.203 14.57 -6.902 1 97.31 259 ASN A N 1
ATOM 1998 C CA . ASN A 1 259 ? 3.971 14.695 -5.465 1 97.31 259 ASN A CA 1
ATOM 1999 C C . ASN A 1 259 ? 5.254 14.484 -4.672 1 97.31 259 ASN A C 1
ATOM 2001 O O . ASN A 1 259 ? 5.301 13.641 -3.77 1 97.31 259 ASN A O 1
ATOM 2005 N N . ASP A 1 260 ? 6.227 15.328 -4.883 1 97.81 260 ASP A N 1
ATOM 2006 C CA . ASP A 1 260 ? 7.605 15.055 -4.488 1 97.81 260 ASP A CA 1
ATOM 2007 C C . ASP A 1 260 ? 7.934 15.703 -3.143 1 97.81 260 ASP A C 1
ATOM 2009 O O . ASP A 1 260 ? 8.5 16.797 -3.096 1 97.81 260 ASP A O 1
ATOM 2013 N N . LEU A 1 261 ? 7.625 15.055 -2.055 1 98.69 261 LEU A N 1
ATOM 2014 C CA . LEU A 1 261 ? 8.023 15.453 -0.71 1 98.69 261 LEU A CA 1
ATOM 2015 C C . LEU A 1 261 ? 9.391 14.875 -0.354 1 98.69 261 LEU A C 1
ATOM 2017 O O . LEU A 1 261 ? 9.57 13.656 -0.337 1 98.69 261 LEU A O 1
ATOM 2021 N N . ARG A 1 262 ? 10.391 15.758 -0.066 1 98.56 262 ARG A N 1
ATOM 2022 C CA . ARG A 1 262 ? 11.758 15.367 0.256 1 98.56 262 ARG A CA 1
ATOM 2023 C C . ARG A 1 262 ? 12.227 16.031 1.543 1 98.56 262 ARG A C 1
ATOM 2025 O O . ARG A 1 262 ? 11.906 17.203 1.801 1 98.56 262 ARG A O 1
ATOM 2032 N N . LEU A 1 263 ? 12.945 15.32 2.291 1 98.88 263 LEU A N 1
ATOM 2033 C CA . LEU A 1 263 ? 13.57 15.836 3.504 1 98.88 263 LEU A CA 1
ATOM 2034 C C . LEU A 1 263 ? 15.055 15.461 3.547 1 98.88 263 LEU A C 1
ATOM 2036 O O . LEU A 1 263 ? 15.414 14.305 3.336 1 98.88 263 LEU A O 1
ATOM 2040 N N . ARG A 1 264 ? 15.953 16.422 3.688 1 98.81 264 ARG A N 1
ATOM 2041 C CA . ARG A 1 264 ? 17.375 16.219 3.93 1 98.81 264 ARG A CA 1
ATOM 2042 C C . ARG A 1 264 ? 17.812 16.906 5.223 1 98.81 264 ARG A C 1
ATOM 2044 O O . ARG A 1 264 ? 17.547 18.094 5.426 1 98.81 264 ARG A O 1
ATOM 2051 N N . ILE A 1 265 ? 18.375 16.203 6.094 1 98.88 265 ILE A N 1
ATOM 2052 C CA . ILE A 1 265 ? 18.906 16.75 7.332 1 98.88 265 ILE A CA 1
ATOM 2053 C C . ILE A 1 265 ? 20.422 16.484 7.402 1 98.88 265 ILE A C 1
ATOM 2055 O O . ILE A 1 265 ? 20.859 15.344 7.289 1 98.88 265 ILE A O 1
ATOM 2059 N N . VAL A 1 266 ? 21.203 17.547 7.559 1 98.75 266 VAL A N 1
ATOM 2060 C CA . VAL A 1 266 ? 22.656 17.5 7.637 1 98.75 266 VAL A CA 1
ATOM 2061 C C . VAL A 1 266 ? 23.094 17.625 9.094 1 98.75 266 VAL A C 1
ATOM 2063 O O . VAL A 1 266 ? 22.766 18.594 9.766 1 98.75 266 VAL A O 1
ATOM 2066 N N . GLY A 1 267 ? 23.812 16.641 9.531 1 98.56 267 GLY A N 1
ATOM 2067 C CA . GLY A 1 267 ? 24.406 16.688 10.852 1 98.56 267 GLY A CA 1
ATOM 2068 C C . GLY A 1 267 ? 25.922 16.781 10.828 1 98.56 267 GLY A C 1
ATOM 2069 O O . GLY A 1 267 ? 26.531 16.844 9.758 1 98.56 267 GLY A O 1
ATOM 2070 N N . SER A 1 268 ? 26.547 16.891 12.008 1 98.38 268 SER A N 1
ATOM 2071 C CA . SER A 1 268 ? 28 17.047 12.125 1 98.38 268 SER A CA 1
ATOM 2072 C C . SER A 1 268 ? 28.719 15.758 11.781 1 98.38 268 SER A C 1
ATOM 2074 O O . SER A 1 268 ? 29.922 15.773 11.492 1 98.38 268 SER A O 1
ATOM 2076 N N . ARG A 1 269 ? 27.984 14.625 11.758 1 98.06 269 ARG A N 1
ATOM 2077 C CA . ARG A 1 269 ? 28.672 13.352 11.562 1 98.06 269 ARG A CA 1
ATOM 2078 C C . ARG A 1 269 ? 28.125 12.609 10.352 1 98.06 269 ARG A C 1
ATOM 2080 O O . ARG A 1 269 ? 28.734 11.656 9.867 1 98.06 269 ARG A O 1
ATOM 2087 N N . ALA A 1 270 ? 26.953 13.023 9.867 1 98.5 270 ALA A N 1
ATOM 2088 C CA . ALA A 1 270 ? 26.328 12.383 8.719 1 98.5 270 ALA A CA 1
ATOM 2089 C C . ALA A 1 270 ? 25.125 13.195 8.211 1 98.5 270 ALA A C 1
ATOM 2091 O O . ALA A 1 270 ? 24.719 14.164 8.859 1 98.5 270 ALA A O 1
ATOM 2092 N N . SER A 1 271 ? 24.672 12.852 7.094 1 98.56 271 SER A N 1
ATOM 2093 C CA . SER A 1 271 ? 23.422 13.383 6.594 1 98.56 271 SER A CA 1
ATOM 2094 C C . SER A 1 271 ? 22.438 12.258 6.266 1 98.56 271 SER A C 1
ATOM 2096 O O . SER A 1 271 ? 22.844 11.125 6.008 1 98.56 271 SER A O 1
ATOM 2098 N N . ILE A 1 272 ? 21.172 12.602 6.379 1 98.62 272 ILE A N 1
ATOM 2099 C CA . ILE A 1 272 ? 20.078 11.672 6.082 1 98.62 272 ILE A CA 1
ATOM 2100 C C . ILE A 1 272 ? 19.141 12.289 5.055 1 98.62 272 ILE A C 1
ATOM 2102 O O . ILE A 1 272 ? 18.844 13.484 5.117 1 98.62 272 ILE A O 1
ATOM 2106 N N . SER A 1 273 ? 18.719 11.445 4.078 1 98.69 273 SER A N 1
ATOM 2107 C CA . SER A 1 273 ? 17.797 11.914 3.045 1 98.69 273 SER A CA 1
ATOM 2108 C C . SER A 1 273 ? 16.641 10.938 2.855 1 98.69 273 SER A C 1
ATOM 2110 O O . SER A 1 273 ? 16.844 9.719 2.807 1 98.69 273 SER A O 1
ATOM 2112 N N . PHE A 1 274 ? 15.453 11.5 2.785 1 98.69 274 PHE A N 1
ATOM 2113 C CA . PHE A 1 274 ? 14.227 10.742 2.539 1 98.69 274 PHE A CA 1
ATOM 2114 C C . PHE A 1 274 ? 13.422 11.383 1.413 1 98.69 274 PHE A C 1
ATOM 2116 O O . PHE A 1 274 ? 13.359 12.609 1.302 1 98.69 274 PHE A O 1
ATOM 2123 N N . ARG A 1 275 ? 12.836 10.539 0.55 1 98.06 275 ARG A N 1
ATOM 2124 C CA . ARG A 1 275 ? 11.938 10.945 -0.524 1 98.06 275 ARG A CA 1
ATOM 2125 C C . ARG A 1 275 ? 10.672 10.102 -0.526 1 98.06 275 ARG A C 1
ATOM 2127 O O . ARG A 1 275 ? 10.734 8.883 -0.682 1 98.06 275 ARG A O 1
ATOM 2134 N N . GLN A 1 276 ? 9.508 10.797 -0.388 1 97.75 276 GLN A N 1
ATOM 2135 C CA . GLN A 1 276 ? 8.25 10.094 -0.176 1 97.75 276 G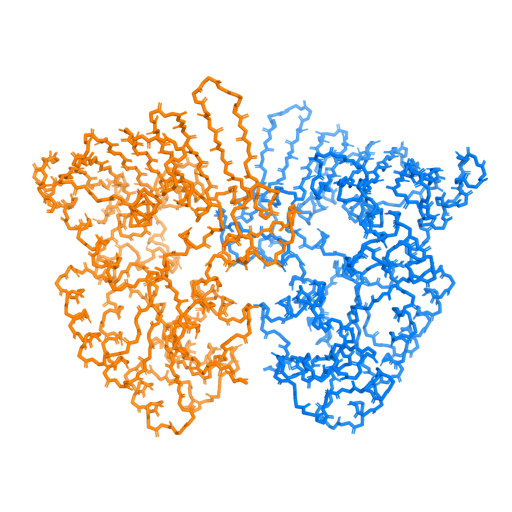LN A CA 1
ATOM 2136 C C . GLN A 1 276 ? 7.887 9.234 -1.386 1 97.75 276 GLN A C 1
ATOM 2138 O O . GLN A 1 276 ? 7.219 8.211 -1.248 1 97.75 276 GLN A O 1
ATOM 2143 N N . GLN A 1 277 ? 8.367 9.547 -2.613 1 97.25 277 GLN A N 1
ATOM 2144 C CA . GLN A 1 277 ? 8.047 8.766 -3.801 1 97.25 277 GLN A CA 1
ATOM 2145 C C . GLN A 1 277 ? 8.898 7.5 -3.873 1 97.25 277 GLN A C 1
ATOM 2147 O O . GLN A 1 277 ? 8.68 6.645 -4.73 1 97.25 277 GLN A O 1
ATOM 2152 N N . GLN A 1 278 ? 9.898 7.375 -3.061 1 96.5 278 GLN A N 1
ATOM 2153 C CA . GLN A 1 278 ? 10.656 6.16 -2.795 1 96.5 278 GLN A CA 1
ATOM 2154 C C . GLN A 1 278 ? 10.641 5.812 -1.309 1 96.5 278 GLN A C 1
ATOM 2156 O O . GLN A 1 278 ? 11.688 5.793 -0.657 1 96.5 278 GLN A O 1
ATOM 2161 N N . PRO A 1 279 ? 9.43 5.465 -0.85 1 97.56 279 PRO A N 1
ATOM 2162 C CA . PRO A 1 279 ? 9.242 5.387 0.6 1 97.56 279 PRO A CA 1
ATOM 2163 C C . PRO A 1 279 ? 9.93 4.18 1.227 1 97.56 279 PRO A C 1
ATOM 2165 O O . PRO A 1 279 ? 9.969 4.055 2.453 1 97.56 279 PRO A O 1
ATOM 2168 N N . GLU A 1 280 ? 10.57 3.277 0.397 1 97.56 280 GLU A N 1
ATOM 2169 C CA . GLU A 1 280 ? 11.211 2.053 0.867 1 97.56 280 GLU A CA 1
ATOM 2170 C C . GLU A 1 280 ? 12.641 2.316 1.312 1 97.56 280 GLU A C 1
ATOM 2172 O O . GLU A 1 280 ? 13.281 1.446 1.905 1 97.56 280 GLU A O 1
ATOM 2177 N N . ILE A 1 281 ? 13.07 3.561 1.086 1 96.69 281 ILE A N 1
ATOM 2178 C CA . ILE A 1 281 ? 14.508 3.748 1.211 1 96.69 281 ILE A CA 1
ATOM 2179 C C . ILE A 1 281 ? 14.797 4.992 2.047 1 96.69 281 ILE A C 1
ATOM 2181 O O . ILE A 1 281 ? 14.078 5.992 1.949 1 96.69 281 ILE A O 1
ATOM 2185 N N . LEU A 1 282 ? 15.758 4.906 2.908 1 98.12 282 LEU A N 1
ATOM 2186 C CA . LEU A 1 282 ? 16.406 6.008 3.613 1 98.12 282 LEU A CA 1
ATOM 2187 C C . LEU A 1 282 ? 17.891 6.051 3.299 1 98.12 282 LEU A C 1
ATOM 2189 O O . LEU A 1 282 ? 18.594 5.051 3.469 1 98.12 282 LEU A O 1
ATOM 2193 N N . GLU A 1 283 ? 18.344 7.148 2.781 1 98.31 283 GLU A N 1
ATOM 2194 C CA . GLU A 1 283 ? 19.766 7.285 2.461 1 98.31 283 GLU A CA 1
ATOM 2195 C C . GLU A 1 283 ? 20.531 7.91 3.623 1 98.31 283 GLU A C 1
ATOM 2197 O O . GLU A 1 283 ? 20.078 8.891 4.219 1 98.31 283 GLU A O 1
ATOM 2202 N N . ILE A 1 284 ? 21.656 7.375 3.932 1 97.81 284 ILE A N 1
ATOM 2203 C CA . ILE A 1 284 ? 22.531 7.883 4.984 1 97.81 284 ILE A CA 1
ATOM 2204 C C . ILE A 1 284 ? 23.938 8.109 4.426 1 97.81 284 ILE A C 1
ATOM 2206 O O . ILE A 1 284 ? 24.5 7.242 3.756 1 97.81 284 ILE A O 1
ATOM 2210 N N . HIS A 1 285 ? 24.531 9.266 4.676 1 98.06 285 HIS A N 1
ATOM 2211 C CA . HIS A 1 285 ? 25.844 9.664 4.18 1 98.06 285 HIS A CA 1
ATOM 2212 C C . HIS A 1 285 ? 26.766 10.062 5.328 1 98.06 285 HIS A C 1
ATOM 2214 O O . HIS A 1 285 ? 26.891 11.242 5.648 1 98.06 285 HIS A O 1
ATOM 2220 N N . PRO A 1 286 ? 27.547 9.164 5.793 1 97.25 286 PRO A N 1
ATOM 2221 C CA . PRO A 1 286 ? 28.484 9.477 6.879 1 97.25 286 PRO A CA 1
ATOM 2222 C C . PRO A 1 286 ? 29.688 10.289 6.406 1 97.25 286 PRO A C 1
ATOM 2224 O O . PRO A 1 286 ? 30.156 10.109 5.277 1 97.25 286 PRO A O 1
ATOM 2227 N N . HIS A 1 287 ? 30.312 11.242 7.125 1 95.19 287 HIS A N 1
ATOM 2228 C CA . HIS A 1 287 ? 31.484 12.055 6.797 1 95.19 287 HIS A CA 1
ATOM 2229 C C . HIS A 1 287 ? 32.719 11.18 6.535 1 95.19 287 HIS A C 1
ATOM 2231 O O . HIS A 1 287 ? 33.469 11.438 5.602 1 95.19 287 HIS A O 1
ATOM 2237 N N . HIS A 1 288 ? 32.969 10.117 7.199 1 92.25 288 HIS A N 1
ATOM 2238 C CA . HIS A 1 288 ? 34.125 9.242 7.059 1 92.25 288 HIS A CA 1
ATOM 2239 C C . HIS A 1 288 ? 33.688 7.793 6.852 1 92.25 288 HIS A C 1
ATOM 2241 O O . HIS A 1 288 ? 34.25 6.883 7.469 1 92.25 288 HIS A O 1
ATOM 2247 N N . GLY A 1 289 ? 32.75 7.68 6.039 1 94.25 289 GLY A N 1
ATOM 2248 C CA . GLY A 1 289 ? 32.25 6.348 5.738 1 94.25 289 GLY A CA 1
ATOM 2249 C C . GLY A 1 289 ? 31.562 6.262 4.402 1 94.25 289 GLY A C 1
ATOM 2250 O O . GLY A 1 289 ? 31.312 7.281 3.756 1 94.25 289 GLY A O 1
ATOM 2251 N N . ASN A 1 290 ? 31.297 5.047 3.959 1 95.81 290 ASN A N 1
ATOM 2252 C CA . ASN A 1 290 ? 30.531 4.844 2.734 1 95.81 290 ASN A CA 1
ATOM 2253 C C . ASN A 1 290 ? 29.062 5.219 2.922 1 95.81 290 ASN A C 1
ATOM 2255 O O . ASN A 1 290 ? 28.484 4.93 3.963 1 95.81 290 ASN A O 1
ATOM 2259 N N . SER A 1 291 ? 28.609 5.945 1.956 1 96.81 291 SER A N 1
ATOM 2260 C CA . SER A 1 291 ? 27.156 6.117 1.922 1 96.81 291 SER A CA 1
ATOM 2261 C C . SER A 1 291 ? 26.453 4.773 1.821 1 96.81 291 SER A C 1
ATOM 2263 O O . SER A 1 291 ? 26.969 3.832 1.215 1 96.81 291 SER A O 1
ATOM 2265 N N . TYR A 1 292 ? 25.297 4.684 2.451 1 95.81 292 TYR A N 1
ATOM 2266 C CA . TYR A 1 292 ? 24.531 3.449 2.357 1 95.81 292 TYR A CA 1
ATOM 2267 C C . TYR A 1 292 ? 23.031 3.734 2.439 1 95.81 292 TYR A C 1
ATOM 2269 O O . TYR A 1 292 ? 22.625 4.859 2.734 1 95.81 292 TYR A O 1
ATOM 2277 N N . VAL A 1 293 ? 22.297 2.678 2.09 1 95.75 293 VAL A N 1
ATOM 2278 C CA . VAL A 1 293 ? 20.844 2.768 2.084 1 95.75 293 VAL A CA 1
ATOM 2279 C C . VAL A 1 293 ? 20.25 1.812 3.125 1 95.75 293 VAL A C 1
ATOM 2281 O O . VAL A 1 293 ? 20.734 0.683 3.271 1 95.75 293 VAL A O 1
ATOM 2284 N N . VAL A 1 294 ? 19.344 2.396 3.881 1 96.62 294 VAL A N 1
ATOM 2285 C CA . VAL A 1 294 ? 18.516 1.569 4.754 1 96.62 294 VAL A CA 1
ATOM 2286 C C . VAL A 1 294 ? 17.172 1.298 4.086 1 96.62 294 VAL A C 1
ATOM 2288 O O . VAL A 1 294 ? 16.5 2.227 3.635 1 96.62 294 VAL A O 1
ATOM 2291 N N . THR A 1 295 ? 16.781 -0.007 3.994 1 96.81 295 THR A N 1
ATOM 2292 C CA . THR A 1 295 ? 15.516 -0.354 3.363 1 96.81 295 THR A CA 1
ATOM 2293 C C . THR A 1 295 ? 14.469 -0.714 4.414 1 96.81 295 THR A C 1
ATOM 2295 O O . THR A 1 295 ? 14.812 -1.183 5.5 1 96.81 295 THR A O 1
ATOM 2298 N N . ARG A 1 296 ? 13.211 -0.411 4.098 1 97.75 296 ARG A N 1
ATOM 2299 C CA . ARG A 1 296 ? 12.094 -0.676 5 1 97.75 296 ARG A CA 1
ATOM 2300 C C . ARG A 1 296 ? 12.07 -2.139 5.43 1 97.75 296 ARG A C 1
ATOM 2302 O O . ARG A 1 296 ? 12.141 -3.039 4.59 1 97.75 296 ARG A O 1
ATOM 2309 N N . ASN A 1 297 ? 11.969 -2.398 6.77 1 97 297 ASN A N 1
ATOM 2310 C CA . ASN A 1 297 ? 11.93 -3.717 7.391 1 97 297 ASN A CA 1
ATOM 2311 C C . ASN A 1 297 ? 13.203 -4.512 7.09 1 97 297 ASN A C 1
ATOM 2313 O O . ASN A 1 297 ? 13.18 -5.746 7.074 1 97 297 ASN A O 1
ATOM 2317 N N . GLY A 1 298 ? 14.266 -3.832 6.668 1 93.5 298 GLY A N 1
ATOM 2318 C CA . GLY A 1 298 ? 15.555 -4.453 6.441 1 93.5 298 GLY A CA 1
ATOM 2319 C C . GLY A 1 298 ? 16.312 -4.742 7.727 1 93.5 298 GLY A C 1
ATOM 2320 O O . GLY A 1 298 ? 15.82 -4.449 8.82 1 93.5 298 GLY A O 1
ATOM 2321 N N . VAL A 1 299 ? 17.5 -5.305 7.652 1 87.69 299 VAL A N 1
ATOM 2322 C CA . VAL A 1 299 ? 18.281 -5.848 8.758 1 87.69 299 VAL A CA 1
ATOM 2323 C C . VAL A 1 299 ? 18.703 -4.719 9.695 1 87.69 299 VAL A C 1
ATOM 2325 O O . VAL A 1 299 ? 18.859 -4.93 10.898 1 87.69 299 VAL A O 1
ATOM 2328 N N . ASN A 1 300 ? 18.75 -3.51 9.266 1 87.81 300 ASN A N 1
ATOM 2329 C CA . ASN A 1 300 ? 19.328 -2.43 10.062 1 87.81 300 ASN A CA 1
ATOM 2330 C C . ASN A 1 300 ? 18.25 -1.514 10.625 1 87.81 300 ASN A C 1
ATOM 2332 O O . ASN A 1 300 ? 18.547 -0.454 11.172 1 87.81 300 ASN A O 1
ATOM 2336 N N . ASN A 1 301 ? 17 -1.892 10.562 1 94.38 301 ASN A N 1
ATOM 2337 C CA . ASN A 1 301 ? 15.93 -1.047 11.102 1 94.38 301 ASN A CA 1
ATOM 2338 C C . ASN A 1 301 ? 15.812 -1.188 12.617 1 94.38 301 ASN A C 1
ATOM 2340 O O . ASN A 1 301 ? 16.094 -2.256 13.164 1 94.38 301 ASN A O 1
ATOM 2344 N N . HIS A 1 302 ? 15.414 -0.098 13.234 1 93.94 302 HIS A N 1
ATOM 2345 C CA . HIS A 1 302 ? 15.023 -0.185 14.633 1 93.94 302 HIS A CA 1
ATOM 2346 C C . HIS A 1 302 ? 13.812 -1.1 14.812 1 93.94 302 HIS A C 1
ATOM 2348 O O . HIS A 1 302 ? 12.945 -1.167 13.945 1 93.94 302 HIS A O 1
ATOM 2354 N N . ASP A 1 303 ? 13.711 -1.801 15.977 1 91.25 303 ASP A N 1
ATOM 2355 C CA . ASP A 1 303 ? 12.633 -2.738 16.25 1 91.25 303 ASP A CA 1
ATOM 2356 C C . ASP A 1 303 ? 11.273 -2.039 16.203 1 91.25 303 ASP A C 1
ATOM 2358 O O . ASP A 1 303 ? 10.297 -2.602 15.711 1 91.25 303 ASP A O 1
ATOM 2362 N N . SER A 1 304 ? 11.273 -0.867 16.75 1 90.06 304 SER A N 1
ATOM 2363 C CA . SER A 1 304 ? 10.016 -0.128 16.766 1 90.06 304 SER A CA 1
ATOM 2364 C C . SER A 1 304 ? 9.5 0.131 15.359 1 90.06 304 SER A C 1
ATOM 2366 O O . SER A 1 304 ? 8.289 0.168 15.133 1 90.06 304 SER A O 1
ATOM 2368 N N . VAL A 1 305 ? 10.398 0.279 14.438 1 92.31 305 VAL A N 1
ATOM 2369 C CA . VAL A 1 305 ? 10.055 0.541 13.047 1 92.31 305 VAL A CA 1
ATOM 2370 C C . VAL A 1 305 ? 9.641 -0.761 12.359 1 92.31 305 VAL A C 1
ATOM 2372 O O . VAL A 1 305 ? 8.625 -0.807 11.664 1 92.31 305 VAL A O 1
ATOM 2375 N N . ARG A 1 306 ? 10.359 -1.822 12.586 1 92.75 306 ARG A N 1
ATOM 2376 C CA . ARG A 1 306 ? 10.055 -3.121 11.992 1 92.75 306 ARG A CA 1
ATOM 2377 C C . ARG A 1 306 ? 8.648 -3.572 12.359 1 92.75 306 ARG A C 1
ATOM 2379 O O . ARG A 1 306 ? 7.93 -4.133 11.523 1 92.75 306 ARG A O 1
ATOM 2386 N N . HIS A 1 307 ? 8.258 -3.25 13.562 1 91.31 307 HIS A N 1
ATOM 2387 C CA . HIS A 1 307 ? 6.977 -3.715 14.086 1 91.31 307 HIS A CA 1
ATOM 2388 C C . HIS A 1 307 ? 5.812 -3 13.406 1 91.31 307 HIS A C 1
ATOM 2390 O O . HIS A 1 307 ? 4.68 -3.48 13.445 1 91.31 307 HIS A O 1
ATOM 2396 N N . GLN A 1 308 ? 6.094 -1.94 12.836 1 94.56 308 GLN A N 1
ATOM 2397 C CA . GLN A 1 308 ? 5.008 -1.199 12.203 1 94.56 308 GLN A CA 1
ATOM 2398 C C . GLN A 1 308 ? 4.805 -1.65 10.758 1 94.56 308 GLN A C 1
ATOM 2400 O O . GLN A 1 308 ? 3.771 -1.356 10.148 1 94.56 308 GLN A O 1
ATOM 2405 N N . CYS A 1 309 ? 5.789 -2.342 10.172 1 96.56 309 CYS A N 1
ATOM 2406 C CA . CYS A 1 309 ? 5.719 -2.793 8.781 1 96.56 309 CYS A CA 1
ATOM 2407 C C . CYS A 1 309 ? 4.75 -3.961 8.641 1 96.56 309 CYS A C 1
ATOM 2409 O O . CYS A 1 309 ? 4.711 -4.848 9.492 1 96.56 309 CYS A O 1
ATOM 2411 N N . ARG A 1 310 ? 3.988 -3.984 7.57 1 97.38 310 ARG A N 1
ATOM 2412 C CA . ARG A 1 310 ? 2.998 -5.031 7.336 1 97.38 310 ARG A CA 1
ATOM 2413 C C . ARG A 1 310 ? 3.553 -6.117 6.422 1 97.38 310 ARG A C 1
ATOM 2415 O O . ARG A 1 310 ? 3.02 -7.227 6.371 1 97.38 310 ARG A O 1
ATOM 2422 N N . THR A 1 311 ? 4.57 -5.812 5.652 1 97.31 311 THR A N 1
ATOM 2423 C CA . THR A 1 311 ? 5.168 -6.746 4.707 1 97.31 311 THR A CA 1
ATOM 2424 C C . THR A 1 311 ? 6.672 -6.859 4.93 1 97.31 311 THR A C 1
ATOM 2426 O O . THR A 1 311 ? 7.293 -5.945 5.477 1 97.31 311 THR A O 1
ATOM 2429 N N . PRO A 1 312 ? 7.266 -7.996 4.508 1 95.5 312 PRO A N 1
ATOM 2430 C CA . PRO A 1 312 ? 8.719 -8.148 4.637 1 95.5 312 PRO A CA 1
ATOM 2431 C C . PRO A 1 312 ? 9.492 -7.199 3.723 1 95.5 312 PRO A C 1
ATOM 2433 O O . PRO A 1 312 ? 8.906 -6.57 2.84 1 95.5 312 PRO A O 1
ATOM 2436 N N . ALA A 1 313 ? 10.82 -7.113 4.031 1 96 313 ALA A N 1
ATOM 2437 C CA . ALA A 1 313 ? 11.703 -6.281 3.219 1 96 313 ALA A CA 1
ATOM 2438 C C . ALA A 1 313 ? 11.586 -6.645 1.741 1 96 313 ALA A C 1
ATOM 2440 O O . ALA A 1 313 ? 11.516 -7.824 1.39 1 96 313 ALA A O 1
ATOM 2441 N N . GLY A 1 314 ? 11.547 -5.641 0.911 1 96.38 314 GLY A N 1
ATOM 2442 C CA . GLY A 1 314 ? 11.492 -5.863 -0.525 1 96.38 314 GLY A CA 1
ATOM 2443 C C . GLY A 1 314 ? 10.07 -5.988 -1.055 1 96.38 314 GLY A C 1
ATOM 2444 O O . GLY A 1 314 ? 9.859 -6.043 -2.268 1 96.38 314 GLY A O 1
ATOM 2445 N N . HIS A 1 315 ? 9.023 -6.062 -0.226 1 97.94 315 HIS A N 1
ATOM 2446 C CA . HIS A 1 315 ? 7.609 -6.012 -0.576 1 97.94 315 HIS A CA 1
ATOM 2447 C C . HIS A 1 315 ? 7.016 -4.637 -0.285 1 97.94 315 HIS A C 1
ATOM 2449 O O . HIS A 1 315 ? 6.59 -4.367 0.839 1 97.94 315 HIS A O 1
ATOM 2455 N N . PRO A 1 316 ? 6.969 -3.797 -1.288 1 97.56 316 PRO A N 1
ATOM 2456 C CA . PRO A 1 316 ? 6.793 -2.359 -1.07 1 97.56 316 PRO A CA 1
ATOM 2457 C C . PRO A 1 316 ? 5.457 -2.023 -0.408 1 97.56 316 PRO A C 1
ATOM 2459 O O . PRO A 1 316 ? 4.438 -2.641 -0.721 1 97.56 316 PRO A O 1
ATOM 2462 N N . GLU A 1 317 ? 5.484 -1.078 0.524 1 97.88 317 GLU A N 1
ATOM 2463 C CA . GLU A 1 317 ? 4.355 -0.341 1.079 1 97.88 317 GLU A CA 1
ATOM 2464 C C . GLU A 1 317 ? 4.363 1.113 0.618 1 97.88 317 GLU A C 1
ATOM 2466 O O . GLU A 1 317 ? 5.332 1.571 0.01 1 97.88 317 GLU A O 1
ATOM 2471 N N . GLY A 1 318 ? 3.232 1.833 0.853 1 96.88 318 GLY A N 1
ATOM 2472 C CA . GLY A 1 318 ? 3.211 3.197 0.351 1 96.88 318 GLY A CA 1
ATOM 2473 C C . GLY A 1 318 ? 2.264 4.102 1.118 1 96.88 318 GLY A C 1
ATOM 2474 O O . GLY A 1 318 ? 2.279 4.121 2.352 1 96.88 318 GLY A O 1
ATOM 2475 N N . TYR A 1 319 ? 1.544 4.922 0.344 1 98.31 319 TYR A N 1
ATOM 2476 C CA . TYR A 1 319 ? 0.71 6.023 0.81 1 98.31 319 TYR A CA 1
ATOM 2477 C C . TYR A 1 319 ? -0.403 5.52 1.721 1 98.31 319 TYR A C 1
ATOM 2479 O O . TYR A 1 319 ? -0.628 6.07 2.799 1 98.31 319 TYR A O 1
ATOM 2487 N N . LEU A 1 320 ? -1.075 4.465 1.38 1 98.62 320 LEU A N 1
ATOM 2488 C CA . LEU A 1 320 ? -2.242 3.965 2.1 1 98.62 320 LEU A CA 1
ATOM 2489 C C . LEU A 1 320 ? -1.838 3.361 3.439 1 98.62 320 LEU A C 1
ATOM 2491 O O . LEU A 1 320 ? -2.545 3.523 4.438 1 98.62 320 LEU A O 1
ATOM 2495 N N . GLU A 1 321 ? -0.665 2.723 3.471 1 98.44 321 GLU A N 1
ATOM 2496 C CA . GLU A 1 321 ? -0.164 2.15 4.719 1 98.44 321 GLU A CA 1
ATOM 2497 C C . GLU A 1 321 ? 0.213 3.242 5.715 1 98.44 321 GLU A C 1
ATOM 2499 O O . GLU A 1 321 ? 0.061 3.064 6.926 1 98.44 321 GLU A O 1
ATOM 2504 N N . GLY A 1 322 ? 0.694 4.371 5.188 1 98.25 322 GLY A N 1
ATOM 2505 C CA . GLY A 1 322 ? 0.949 5.5 6.07 1 98.25 322 GLY A CA 1
ATOM 2506 C C . GLY A 1 322 ? -0.29 5.973 6.809 1 98.25 322 GLY A C 1
ATOM 2507 O O . GLY A 1 322 ? -0.25 6.195 8.016 1 98.25 322 GLY A O 1
ATOM 2508 N N . PHE A 1 323 ? -1.403 6.117 6.113 1 98.69 323 PHE A N 1
ATOM 2509 C CA . PHE A 1 323 ? -2.674 6.469 6.734 1 98.69 323 PHE A CA 1
ATOM 2510 C C . PHE A 1 323 ? -3.129 5.375 7.691 1 98.69 323 PHE A C 1
ATOM 2512 O O . PHE A 1 323 ? -3.604 5.664 8.789 1 98.69 323 PHE A O 1
ATOM 2519 N N . ALA A 1 324 ? -2.955 4.152 7.266 1 98.69 324 ALA A N 1
ATOM 2520 C CA . ALA A 1 324 ? -3.408 3.02 8.07 1 98.69 324 ALA A CA 1
ATOM 2521 C C . ALA A 1 324 ? -2.674 2.965 9.406 1 98.69 324 ALA A C 1
ATOM 2523 O O . ALA A 1 324 ? -3.248 2.568 10.422 1 98.69 324 ALA A O 1
ATOM 2524 N N . GLN A 1 325 ? -1.408 3.336 9.359 1 98.5 325 GLN A N 1
ATOM 2525 C CA . GLN A 1 325 ? -0.641 3.346 10.602 1 98.5 325 GLN A CA 1
ATOM 2526 C C . GLN A 1 325 ? -1.224 4.34 11.602 1 98.5 325 GLN A C 1
ATOM 2528 O O . GLN A 1 325 ? -1.261 4.07 12.797 1 98.5 325 GLN A O 1
ATOM 2533 N N . ILE A 1 326 ? -1.687 5.508 11.148 1 98.75 326 ILE A N 1
ATOM 2534 C CA . ILE A 1 326 ? -2.344 6.496 12 1 98.75 326 ILE A CA 1
ATOM 2535 C C . ILE A 1 326 ? -3.619 5.898 12.586 1 98.75 326 ILE A C 1
ATOM 2537 O O . ILE A 1 326 ? -3.859 5.996 13.797 1 98.75 326 ILE A O 1
ATOM 2541 N N . TYR A 1 327 ? -4.398 5.227 11.797 1 98.81 327 TYR A N 1
ATOM 2542 C CA . TYR A 1 327 ? -5.645 4.629 12.266 1 98.81 327 TYR A CA 1
ATOM 2543 C C . TYR A 1 327 ? -5.371 3.512 13.266 1 98.81 327 TYR A C 1
ATOM 2545 O O . TYR A 1 327 ? -6.074 3.383 14.266 1 98.81 327 TYR A O 1
ATOM 2553 N N . ARG A 1 328 ? -4.387 2.691 12.953 1 98.25 328 ARG A N 1
ATOM 2554 C CA . ARG A 1 328 ? -4.008 1.628 13.883 1 98.25 328 ARG A CA 1
ATOM 2555 C C . ARG A 1 328 ? -3.629 2.197 15.242 1 98.25 328 ARG A C 1
ATOM 2557 O O . ARG A 1 328 ? -4.09 1.705 16.281 1 98.25 328 ARG A O 1
ATOM 2564 N N . GLU A 1 329 ? -2.828 3.209 15.273 1 98.5 329 GLU A N 1
ATOM 2565 C CA . GLU A 1 329 ? -2.387 3.824 16.516 1 98.5 329 GLU A CA 1
ATOM 2566 C C . GLU A 1 329 ? -3.529 4.57 17.203 1 98.5 329 GLU A C 1
ATOM 2568 O O . GLU A 1 329 ? -3.6 4.621 18.438 1 98.5 329 GLU A O 1
ATOM 2573 N N . ALA A 1 330 ? -4.434 5.172 16.406 1 98.81 330 ALA A N 1
ATOM 2574 C CA . ALA A 1 330 ? -5.629 5.781 16.984 1 98.81 330 ALA A CA 1
ATOM 2575 C C . ALA A 1 330 ? -6.441 4.758 17.781 1 98.81 330 ALA A C 1
ATOM 2577 O O . ALA A 1 330 ? -6.887 5.035 18.891 1 98.81 330 ALA A O 1
ATOM 2578 N N . ALA A 1 331 ? -6.637 3.568 17.219 1 98.62 331 ALA A N 1
ATOM 2579 C CA . ALA A 1 331 ? -7.363 2.506 17.906 1 98.62 331 ALA A CA 1
ATOM 2580 C C . ALA A 1 331 ? -6.68 2.131 19.219 1 98.62 331 ALA A C 1
ATOM 2582 O O . ALA A 1 331 ? -7.344 1.958 20.234 1 98.62 331 ALA A O 1
ATOM 2583 N N . ILE A 1 332 ? -5.344 2.033 19.188 1 98 332 ILE A N 1
ATOM 2584 C CA . ILE A 1 332 ? -4.57 1.718 20.391 1 98 332 ILE A CA 1
ATOM 2585 C C . ILE A 1 332 ? -4.816 2.781 21.453 1 98 332 ILE A C 1
ATOM 2587 O O . ILE A 1 332 ? -5.113 2.455 22.609 1 98 332 ILE A O 1
ATOM 2591 N N . LYS A 1 333 ? -4.734 4.004 21.031 1 98.38 333 LYS A N 1
ATOM 2592 C CA . LYS A 1 333 ? -4.883 5.121 21.969 1 98.38 333 LYS A CA 1
ATOM 2593 C C . LYS A 1 333 ? -6.293 5.172 22.547 1 98.38 333 LYS A C 1
ATOM 2595 O O . LYS A 1 333 ? -6.469 5.359 23.75 1 98.38 333 LYS A O 1
ATOM 2600 N N . ILE A 1 334 ? -7.301 5.016 21.75 1 98.38 334 ILE A N 1
ATOM 2601 C CA . ILE A 1 334 ? -8.703 5.07 22.156 1 98.38 334 ILE A CA 1
ATOM 2602 C C . ILE A 1 334 ? -8.984 3.949 23.156 1 98.38 334 ILE A C 1
ATOM 2604 O O . ILE A 1 334 ? -9.781 4.125 24.078 1 98.38 334 ILE A O 1
ATOM 2608 N N . ARG A 1 335 ? -8.266 2.859 23.062 1 97.75 335 ARG A N 1
ATOM 2609 C CA . ARG A 1 335 ? -8.453 1.717 23.953 1 97.75 335 ARG A CA 1
ATOM 2610 C C . ARG A 1 335 ? -7.578 1.847 25.188 1 97.75 335 ARG A C 1
ATOM 2612 O O . ARG A 1 335 ? -7.453 0.898 25.969 1 97.75 335 ARG A O 1
ATOM 2619 N N . GLY A 1 336 ? -6.891 2.91 25.328 1 97.25 336 GLY A N 1
ATOM 2620 C CA . GLY A 1 336 ? -6.145 3.191 26.547 1 97.25 336 GLY A CA 1
ATOM 2621 C C . GLY A 1 336 ? -4.668 2.869 26.422 1 97.25 336 GLY A C 1
ATOM 2622 O O . GLY A 1 336 ? -3.924 2.965 27.406 1 97.25 336 GLY A O 1
ATOM 2623 N N . GLY A 1 337 ? -4.25 2.482 25.172 1 97.44 337 GLY A N 1
ATOM 2624 C CA . GLY A 1 337 ? -2.842 2.184 24.953 1 97.44 337 GLY A CA 1
ATOM 2625 C C . GLY A 1 337 ? -2.006 3.418 24.672 1 97.44 337 GLY A C 1
ATOM 2626 O O . GLY A 1 337 ? -2.518 4.539 24.703 1 97.44 337 GLY A O 1
ATOM 2627 N N . ASN A 1 338 ? -0.713 3.158 24.438 1 96.44 338 ASN A N 1
ATOM 2628 C CA . ASN A 1 338 ? 0.24 4.23 24.172 1 96.44 338 ASN A CA 1
ATOM 2629 C C . ASN A 1 338 ? 0.552 4.363 22.688 1 96.44 338 ASN A C 1
ATOM 2631 O O . ASN A 1 338 ? 0.783 3.363 22.016 1 96.44 338 ASN A O 1
ATOM 2635 N N . ALA A 1 339 ? 0.455 5.531 22.219 1 96.69 339 ALA A N 1
ATOM 2636 C CA . ALA A 1 339 ? 0.833 5.891 20.844 1 96.69 339 ALA A CA 1
ATOM 2637 C C . ALA A 1 339 ? 1.561 7.23 20.812 1 96.69 339 ALA A C 1
ATOM 2639 O O . ALA A 1 339 ? 1.011 8.234 20.344 1 96.69 339 ALA A O 1
ATOM 2640 N N . PRO A 1 340 ? 2.773 7.246 21.141 1 95.81 340 PRO A N 1
ATOM 2641 C CA . PRO A 1 340 ? 3.475 8.508 21.422 1 95.81 340 PRO A CA 1
ATOM 2642 C C . PRO A 1 340 ? 3.771 9.305 20.156 1 95.81 340 PRO A C 1
ATOM 2644 O O . PRO A 1 340 ? 4 10.516 20.219 1 95.81 340 PRO A O 1
ATOM 2647 N N . LEU A 1 341 ? 3.816 8.688 19.016 1 97.19 341 LEU A N 1
ATOM 2648 C CA . LEU A 1 341 ? 4.188 9.406 17.797 1 97.19 341 LEU A CA 1
ATOM 2649 C C . LEU A 1 341 ? 2.947 9.859 17.031 1 97.19 341 LEU A C 1
ATOM 2651 O O . LEU A 1 341 ? 3.059 10.484 15.977 1 97.19 341 LEU A O 1
ATOM 2655 N N . LEU A 1 342 ? 1.755 9.508 17.516 1 98.25 342 LEU A N 1
ATOM 2656 C CA . LEU A 1 342 ? 0.491 9.836 16.859 1 98.25 342 LEU A CA 1
ATOM 2657 C C . LEU A 1 342 ? 0.231 11.336 16.906 1 98.25 342 LEU A C 1
ATOM 2659 O O . LEU A 1 342 ? 0.146 11.922 17.984 1 98.25 342 LEU A O 1
ATOM 2663 N N . PRO A 1 343 ? 0.103 12 15.711 1 98.5 343 PRO A N 1
ATOM 2664 C CA . PRO A 1 343 ? -0.125 13.445 15.727 1 98.5 343 PRO A CA 1
ATOM 2665 C C . PRO A 1 343 ? -1.518 13.812 16.234 1 98.5 343 PRO A C 1
ATOM 2667 O O . PRO A 1 343 ? -2.492 13.117 15.93 1 98.5 343 PRO A O 1
ATOM 2670 N N . GLY A 1 344 ? -1.61 14.891 16.922 1 98.25 344 GLY A N 1
ATOM 2671 C CA . GLY A 1 344 ? -2.861 15.391 17.469 1 98.25 344 GLY A CA 1
ATOM 2672 C C . GLY A 1 344 ? -2.945 16.906 17.484 1 98.25 344 GLY A C 1
ATOM 2673 O O . GLY A 1 344 ? -2.568 17.562 16.516 1 98.25 344 GLY A O 1
ATOM 2674 N N . ILE A 1 345 ? -3.514 17.391 18.531 1 98.56 345 ILE A N 1
ATOM 2675 C CA . ILE A 1 345 ? -3.838 18.812 18.625 1 98.56 345 ILE A CA 1
ATOM 2676 C C . ILE A 1 345 ? -2.553 19.641 18.688 1 98.56 345 ILE A C 1
ATOM 2678 O O . ILE A 1 345 ? -2.479 20.734 18.141 1 98.56 345 ILE A O 1
ATOM 2682 N N . ALA A 1 346 ? -1.524 19.125 19.344 1 97.88 346 ALA A N 1
ATOM 2683 C CA . ALA A 1 346 ? -0.266 19.859 19.453 1 97.88 346 ALA A CA 1
ATOM 2684 C C . ALA A 1 346 ? 0.353 20.094 18.078 1 97.88 346 ALA A C 1
ATOM 2686 O O . ALA A 1 346 ? 0.769 21.219 17.766 1 97.88 346 ALA A O 1
ATOM 2687 N N . GLU A 1 347 ? 0.427 19.062 17.297 1 97.75 347 GLU A N 1
ATOM 2688 C CA . GLU A 1 347 ? 0.95 19.172 15.93 1 97.75 347 GLU A CA 1
ATOM 2689 C C . GLU A 1 347 ? 0.065 20.062 15.07 1 97.75 347 GLU A C 1
ATOM 2691 O O . GLU A 1 347 ? 0.562 20.797 14.211 1 97.75 347 GLU A O 1
ATOM 2696 N N . GLY A 1 348 ? -1.262 19.953 15.266 1 97.81 348 GLY A N 1
ATOM 2697 C CA . GLY A 1 348 ? -2.18 20.828 14.555 1 97.81 348 GLY A CA 1
ATOM 2698 C C . GLY A 1 348 ? -1.968 22.297 14.867 1 97.81 348 GLY A C 1
ATOM 2699 O O . GLY A 1 348 ? -1.949 23.141 13.961 1 97.81 348 GLY A O 1
ATOM 2700 N N . LEU A 1 349 ? -1.817 22.594 16.125 1 97.94 349 LEU A N 1
ATOM 2701 C CA . LEU A 1 349 ? -1.562 23.969 16.547 1 97.94 349 LEU A CA 1
ATOM 2702 C C . LEU A 1 349 ? -0.25 24.484 15.969 1 97.94 349 LEU A C 1
ATOM 2704 O O . LEU A 1 349 ? -0.186 25.609 15.477 1 97.94 349 LEU A O 1
ATOM 2708 N N . ALA A 1 350 ? 0.766 23.672 16.016 1 97.44 350 ALA A N 1
ATOM 2709 C CA . ALA A 1 350 ? 2.064 24.047 15.461 1 97.44 350 ALA A CA 1
ATOM 2710 C C . ALA A 1 350 ? 1.963 24.344 13.969 1 97.44 350 ALA A C 1
ATOM 2712 O O . ALA A 1 350 ? 2.598 25.266 13.461 1 97.44 350 ALA A O 1
ATOM 2713 N N . GLY A 1 351 ? 1.22 23.5 13.289 1 96.94 351 GLY A N 1
ATOM 2714 C CA . GLY A 1 351 ? 1.006 23.719 11.867 1 96.94 351 GLY A CA 1
ATOM 2715 C C . GLY A 1 351 ? 0.292 25.031 11.578 1 96.94 351 GLY A C 1
ATOM 2716 O O . GLY A 1 351 ? 0.677 25.766 10.656 1 96.94 351 GLY A O 1
ATOM 2717 N N . MET A 1 352 ? -0.756 25.344 12.344 1 97.19 352 MET A N 1
ATOM 2718 C CA . MET A 1 352 ? -1.479 26.609 12.172 1 97.19 352 MET A CA 1
ATOM 2719 C C . MET A 1 352 ? -0.582 27.797 12.492 1 97.19 352 MET A C 1
ATOM 2721 O O . MET A 1 352 ? -0.651 28.828 11.82 1 97.19 352 MET A O 1
ATOM 2725 N N . LYS A 1 353 ? 0.218 27.641 13.516 1 97.69 353 LYS A N 1
ATOM 2726 C CA . LYS A 1 353 ? 1.171 28.688 13.883 1 97.69 353 LYS A CA 1
ATOM 2727 C C . LYS A 1 353 ? 2.16 28.953 12.75 1 97.69 353 LYS A C 1
ATOM 2729 O O . LYS A 1 353 ? 2.5 30.094 12.461 1 97.69 353 LYS A O 1
ATOM 2734 N N . PHE A 1 354 ? 2.658 27.969 12.133 1 97.81 354 PHE A N 1
ATOM 2735 C CA . PHE A 1 354 ? 3.574 28.078 11.008 1 97.81 354 PHE A CA 1
ATOM 2736 C C . PHE A 1 354 ? 2.943 28.891 9.875 1 97.81 354 PHE A C 1
ATOM 2738 O O . PHE A 1 354 ? 3.564 29.812 9.344 1 97.81 354 PHE A O 1
ATOM 2745 N N . ILE A 1 355 ? 1.693 28.469 9.508 1 97.38 355 ILE A N 1
ATOM 2746 C CA . ILE A 1 355 ? 0.975 29.172 8.445 1 97.38 355 ILE A CA 1
ATOM 2747 C C . ILE A 1 355 ? 0.873 30.656 8.773 1 97.38 355 ILE A C 1
ATOM 2749 O O . ILE A 1 355 ? 1.216 31.5 7.953 1 97.38 355 ILE A O 1
ATOM 2753 N N . GLU A 1 356 ? 0.489 30.984 9.969 1 97.06 356 GLU A N 1
ATOM 2754 C CA . GLU A 1 356 ? 0.28 32.375 10.367 1 97.06 356 GLU A CA 1
ATOM 2755 C C . GLU A 1 356 ? 1.598 33.125 10.406 1 97.06 356 GLU A C 1
ATOM 2757 O O . GLU A 1 356 ? 1.655 34.312 9.992 1 97.06 356 GLU A O 1
ATOM 2762 N N . THR A 1 357 ? 2.607 32.5 10.891 1 98 357 THR A N 1
ATOM 2763 C CA . THR A 1 357 ? 3.912 33.125 11 1 98 357 THR A CA 1
ATOM 2764 C C . THR A 1 357 ? 4.473 33.469 9.625 1 98 357 THR A C 1
ATOM 2766 O O . THR A 1 357 ? 4.973 34.562 9.398 1 98 357 THR A O 1
ATOM 2769 N N . VAL A 1 358 ? 4.395 32.562 8.719 1 98.19 358 VAL A N 1
ATOM 2770 C CA . VAL A 1 358 ? 4.902 32.781 7.363 1 98.19 358 VAL A CA 1
ATOM 2771 C C . VAL A 1 358 ? 4.066 33.844 6.664 1 98.19 358 VAL A C 1
ATOM 2773 O O . VAL A 1 358 ? 4.602 34.688 5.93 1 98.19 358 VAL A O 1
ATOM 2776 N N . ARG A 1 359 ? 2.754 33.781 6.855 1 97 359 ARG A N 1
ATOM 2777 C CA . ARG A 1 359 ? 1.871 34.812 6.289 1 97 359 ARG A CA 1
ATOM 2778 C C . ARG A 1 359 ? 2.256 36.188 6.777 1 97 359 ARG A C 1
ATOM 2780 O O . ARG A 1 359 ? 2.32 37.125 5.984 1 97 359 ARG A O 1
ATOM 2787 N N . GLU A 1 360 ? 2.447 36.281 8.078 1 97.94 360 GLU A N 1
ATOM 2788 C CA . GLU A 1 360 ? 2.863 37.562 8.648 1 97.94 360 GLU A CA 1
ATOM 2789 C C . GLU A 1 360 ? 4.188 38.031 8.055 1 97.94 360 GLU A C 1
ATOM 2791 O O . GLU A 1 360 ? 4.32 39.188 7.676 1 97.94 360 GLU A O 1
ATOM 2796 N N . SER A 1 361 ? 5.121 37.125 8.023 1 98.56 361 SER A N 1
ATOM 2797 C CA . SER A 1 361 ? 6.414 37.469 7.43 1 98.56 361 SER A CA 1
ATOM 2798 C C . SER A 1 361 ? 6.254 37.938 5.992 1 98.56 361 SER A C 1
ATOM 2800 O O . SER A 1 361 ? 6.84 38.969 5.602 1 98.56 361 SER A O 1
ATOM 2802 N N . SER A 1 362 ? 5.52 37.188 5.242 1 98.06 362 SER A N 1
ATOM 2803 C CA . SER A 1 362 ? 5.281 37.531 3.842 1 98.06 362 SER A CA 1
ATOM 2804 C C . SER A 1 362 ? 4.672 38.938 3.711 1 98.06 362 SER A C 1
ATOM 2806 O O . SER A 1 362 ? 5.09 39.719 2.857 1 98.06 362 SER A O 1
ATOM 2808 N N . HIS A 1 363 ? 3.695 39.25 4.516 1 97.12 363 HIS A N 1
ATOM 2809 C CA . HIS A 1 363 ? 3.041 40.562 4.512 1 97.12 363 HIS A CA 1
ATOM 2810 C C . HIS A 1 363 ? 4.031 41.688 4.824 1 97.12 363 HIS A C 1
ATOM 2812 O O . HIS A 1 363 ? 3.887 42.781 4.332 1 97.12 363 HIS A O 1
ATOM 2818 N N . ARG A 1 364 ? 4.984 41.312 5.641 1 97.81 364 ARG A N 1
ATOM 2819 C CA . ARG A 1 364 ? 5.984 42.312 6.051 1 97.81 364 ARG A CA 1
ATOM 2820 C C . ARG A 1 364 ? 7.164 42.312 5.086 1 97.81 364 ARG A C 1
ATOM 2822 O O . ARG A 1 364 ? 8.219 42.875 5.395 1 97.81 364 ARG A O 1
ATOM 2829 N N . GLY A 1 365 ? 7.066 41.688 3.982 1 97.06 365 GLY A N 1
ATOM 2830 C CA . GLY A 1 365 ? 8.094 41.719 2.955 1 97.06 365 GLY A CA 1
ATOM 2831 C C . GLY A 1 365 ? 9.188 40.688 3.162 1 97.06 365 GLY A C 1
ATOM 2832 O O . GLY A 1 365 ? 10.328 40.875 2.742 1 97.06 365 GLY A O 1
ATOM 2833 N N . GLY A 1 366 ? 8.852 39.656 3.936 1 97.62 366 GLY A N 1
ATOM 2834 C CA . GLY A 1 366 ? 9.805 38.562 4.133 1 97.62 366 GLY A CA 1
ATOM 2835 C C . GLY A 1 366 ? 10.703 38.781 5.336 1 97.62 366 GLY A C 1
ATOM 2836 O O . GLY A 1 366 ? 11.828 38.281 5.367 1 97.62 366 GLY A O 1
ATOM 2837 N N . GLU A 1 367 ? 10.281 39.5 6.305 1 98.12 367 GLU A N 1
ATOM 2838 C CA . GLU A 1 367 ? 11.07 39.75 7.508 1 98.12 367 GLU A CA 1
ATOM 2839 C C . GLU A 1 367 ? 11 38.594 8.477 1 98.12 367 GLU A C 1
ATOM 2841 O O . GLU A 1 367 ? 10.047 37.781 8.438 1 98.12 367 GLU A O 1
ATOM 2846 N N . TRP A 1 368 ? 12.062 38.5 9.258 1 98.56 368 TRP A N 1
ATOM 2847 C CA . TRP A 1 368 ? 12.062 37.5 10.312 1 98.56 368 TRP A CA 1
ATOM 2848 C C . TRP A 1 368 ? 10.969 37.781 11.336 1 98.56 368 TRP A C 1
ATOM 2850 O O . TRP A 1 368 ? 10.797 38.906 11.773 1 98.56 368 TRP A O 1
ATOM 2860 N N . VAL A 1 369 ? 10.242 36.812 11.617 1 98.5 369 VAL A N 1
ATOM 2861 C CA . VAL A 1 369 ? 9.188 36.875 12.625 1 98.5 369 VAL A CA 1
ATOM 2862 C C . VAL A 1 369 ? 9.469 35.844 13.734 1 98.5 369 VAL A C 1
ATOM 2864 O O . VAL A 1 369 ? 9.828 34.719 13.453 1 98.5 369 VAL A O 1
ATOM 2867 N N . GLU A 1 370 ? 9.352 36.312 14.945 1 97.94 370 GLU A N 1
ATOM 2868 C CA . GLU A 1 370 ? 9.562 35.406 16.078 1 97.94 370 GLU A CA 1
ATOM 2869 C C . GLU A 1 370 ? 8.531 34.281 16.109 1 97.94 370 GLU A C 1
ATOM 2871 O O . GLU A 1 370 ? 7.355 34.5 15.82 1 97.94 370 GLU A O 1
ATOM 2876 N N . TRP A 1 371 ? 9.047 33.125 16.438 1 95.44 371 TRP A N 1
ATOM 2877 C CA . TRP A 1 371 ? 8.195 31.953 16.531 1 95.44 371 TRP A CA 1
ATOM 2878 C C . TRP A 1 371 ? 7.297 32.031 17.766 1 95.44 371 TRP A C 1
ATOM 2880 O O . TRP A 1 371 ? 7.773 32.312 18.875 1 95.44 371 TRP A O 1
ATOM 2890 N N . MET B 1 1 ? -26.031 -3.473 -3.266 1 74.25 1 MET B N 1
ATOM 2891 C CA . MET B 1 1 ? -25.078 -4.582 -3.346 1 74.25 1 MET B CA 1
ATOM 2892 C C . MET B 1 1 ? -24.484 -4.887 -1.979 1 74.25 1 MET B C 1
ATOM 2894 O O . MET B 1 1 ? -24.391 -4 -1.128 1 74.25 1 MET B O 1
ATOM 2898 N N . LYS B 1 2 ? -24.297 -6.266 -1.595 1 90.62 2 LYS B N 1
ATOM 2899 C CA . LYS B 1 2 ? -23.734 -6.703 -0.317 1 90.62 2 LYS B CA 1
ATOM 2900 C C . LYS B 1 2 ? -22.312 -7.219 -0.486 1 90.62 2 LYS B C 1
ATOM 2902 O O . LYS B 1 2 ? -21.906 -7.602 -1.587 1 90.62 2 LYS B O 1
ATOM 2907 N N . ARG B 1 3 ? -21.531 -7.055 0.54 1 97.06 3 ARG B N 1
ATOM 2908 C CA . ARG B 1 3 ? -20.203 -7.676 0.554 1 97.06 3 ARG B CA 1
ATOM 2909 C C . ARG B 1 3 ? -20.312 -9.188 0.373 1 97.06 3 ARG B C 1
ATOM 2911 O O . ARG B 1 3 ? -21.234 -9.82 0.886 1 97.06 3 ARG B O 1
ATOM 2918 N N . LEU B 1 4 ? -19.359 -9.766 -0.364 1 98.44 4 LEU B N 1
ATOM 2919 C CA . LEU B 1 4 ? -19.297 -11.227 -0.458 1 98.44 4 LEU B CA 1
ATOM 2920 C C . LEU B 1 4 ? -18.797 -11.828 0.849 1 98.44 4 LEU B C 1
ATOM 2922 O O . LEU B 1 4 ? -17.812 -11.367 1.417 1 98.44 4 LEU B O 1
ATOM 2926 N N . ARG B 1 5 ? -19.562 -12.781 1.372 1 98.69 5 ARG B N 1
ATOM 2927 C CA . ARG B 1 5 ? -19.109 -13.516 2.545 1 98.69 5 ARG B CA 1
ATOM 2928 C C . ARG B 1 5 ? -17.953 -14.453 2.188 1 98.69 5 ARG B C 1
ATOM 2930 O O . ARG B 1 5 ? -18.109 -15.336 1.342 1 98.69 5 ARG B O 1
ATOM 2937 N N . ILE B 1 6 ? -16.812 -14.234 2.811 1 98.88 6 ILE B N 1
ATOM 2938 C CA . ILE B 1 6 ? -15.625 -15 2.473 1 98.88 6 ILE B CA 1
ATOM 2939 C C . ILE B 1 6 ? -15.156 -15.789 3.695 1 98.88 6 ILE B C 1
ATOM 2941 O O . ILE B 1 6 ? -15.289 -15.32 4.828 1 98.88 6 ILE B O 1
ATOM 2945 N N . GLY B 1 7 ? -14.742 -17.016 3.496 1 98.88 7 GLY B N 1
ATOM 2946 C CA . GLY B 1 7 ? -14.008 -17.797 4.48 1 98.88 7 GLY B CA 1
ATOM 2947 C C . GLY B 1 7 ? -12.531 -17.922 4.16 1 98.88 7 GLY B C 1
ATOM 2948 O O . GLY B 1 7 ? -12.086 -17.516 3.088 1 98.88 7 GLY B O 1
ATOM 2949 N N . MET B 1 8 ? -11.797 -18.469 5.09 1 98.88 8 MET B N 1
ATOM 2950 C CA . MET B 1 8 ? -10.359 -18.641 4.875 1 98.88 8 MET B CA 1
ATOM 2951 C C . MET B 1 8 ? -9.883 -19.969 5.461 1 98.88 8 MET B C 1
ATOM 2953 O O . MET B 1 8 ? -10.297 -20.344 6.555 1 98.88 8 MET B O 1
ATOM 2957 N N . VAL B 1 9 ? -9.109 -20.672 4.691 1 98.81 9 VAL B N 1
ATOM 2958 C CA . VAL B 1 9 ? -8.438 -21.875 5.168 1 98.81 9 VAL B CA 1
ATOM 2959 C C . VAL B 1 9 ? -6.934 -21.609 5.273 1 98.81 9 VAL B C 1
ATOM 2961 O O . VAL B 1 9 ? -6.301 -21.203 4.305 1 98.81 9 VAL B O 1
ATOM 2964 N N . GLY B 1 10 ? -6.414 -21.922 6.422 1 98 10 GLY B N 1
ATOM 2965 C CA . GLY B 1 10 ? -5.066 -21.469 6.738 1 98 10 GLY B CA 1
ATOM 2966 C C . GLY B 1 10 ? -5.004 -20.016 7.176 1 98 10 GLY B C 1
ATOM 2967 O O . GLY B 1 10 ? -6.027 -19.422 7.52 1 98 10 GLY B O 1
ATOM 2968 N N . GLY B 1 11 ? -3.84 -19.453 7.367 1 96.44 11 GLY B N 1
ATOM 2969 C CA . GLY B 1 11 ? -3.688 -18.031 7.609 1 96.44 11 GLY B CA 1
ATOM 2970 C C . GLY B 1 11 ? -3.855 -17.641 9.07 1 96.44 11 GLY B C 1
ATOM 2971 O O . GLY B 1 11 ? -4.156 -16.5 9.383 1 96.44 11 GLY B O 1
ATOM 2972 N N . GLY B 1 12 ? -3.768 -18.578 9.945 1 95.25 12 GLY B N 1
ATOM 2973 C CA . GLY B 1 12 ? -3.881 -18.281 11.359 1 95.25 12 GLY B CA 1
ATOM 2974 C C . GLY B 1 12 ? -2.719 -17.453 11.891 1 95.25 12 GLY B C 1
ATOM 2975 O O . GLY B 1 12 ? -1.947 -16.891 11.117 1 95.25 12 GLY B O 1
ATOM 2976 N N . GLU B 1 13 ? -2.67 -17.406 13.211 1 93.06 13 GLU B N 1
ATOM 2977 C CA . GLU B 1 13 ? -1.648 -16.625 13.906 1 93.06 13 GLU B CA 1
ATOM 2978 C C . GLU B 1 13 ? -0.251 -16.969 13.398 1 93.06 13 GLU B C 1
ATOM 2980 O O . GLU B 1 13 ? 0.103 -18.156 13.289 1 93.06 13 GLU B O 1
ATOM 2985 N N . GLY B 1 14 ? 0.465 -15.938 13.031 1 88.88 14 GLY B N 1
ATOM 2986 C CA . GLY B 1 14 ? 1.834 -16.141 12.586 1 88.88 14 GLY B CA 1
ATOM 2987 C C . GLY B 1 14 ? 1.963 -16.219 11.078 1 88.88 14 GLY B C 1
ATOM 2988 O O . GLY B 1 14 ? 3.07 -16.172 10.539 1 88.88 14 GLY B O 1
ATOM 2989 N N . SER B 1 15 ? 0.902 -16.391 10.414 1 92.38 15 SER B N 1
ATOM 2990 C CA . SER B 1 15 ? 0.925 -16.5 8.961 1 92.38 15 SER B CA 1
ATOM 2991 C C . SER B 1 15 ? 1.049 -15.133 8.297 1 92.38 15 SER B C 1
ATOM 2993 O O . SER B 1 15 ? 0.154 -14.297 8.414 1 92.38 15 SER B O 1
ATOM 2995 N N . PHE B 1 16 ? 2.125 -14.992 7.586 1 92.5 16 PHE B N 1
ATOM 2996 C CA . PHE B 1 16 ? 2.318 -13.758 6.828 1 92.5 16 PHE B CA 1
ATOM 2997 C C . PHE B 1 16 ? 1.3 -13.648 5.699 1 92.5 16 PHE B C 1
ATOM 2999 O O . PHE B 1 16 ? 0.591 -12.648 5.59 1 92.5 16 PHE B O 1
ATOM 3006 N N . ILE B 1 17 ? 1.209 -14.688 4.883 1 96.69 17 ILE B N 1
ATOM 3007 C CA . ILE B 1 17 ? 0.392 -14.656 3.674 1 96.69 17 ILE B CA 1
ATOM 3008 C C . ILE B 1 17 ? -1.085 -14.555 4.051 1 96.69 17 ILE B C 1
ATOM 3010 O O . ILE B 1 17 ? -1.879 -13.945 3.332 1 96.69 17 ILE B O 1
ATOM 3014 N N . GLY B 1 18 ? -1.474 -15.211 5.188 1 97.81 18 GLY B N 1
ATOM 3015 C CA . GLY B 1 18 ? -2.834 -15.047 5.676 1 97.81 18 GLY B CA 1
ATOM 3016 C C . GLY B 1 18 ? -3.209 -13.602 5.926 1 97.81 18 GLY B C 1
ATOM 3017 O O . GLY B 1 18 ? -4.293 -13.156 5.539 1 97.81 18 GLY B O 1
ATOM 3018 N N . GLY B 1 19 ? -2.307 -12.859 6.594 1 97.69 19 GLY B N 1
ATOM 3019 C CA . GLY B 1 19 ? -2.512 -11.445 6.828 1 97.69 19 GLY B CA 1
ATOM 3020 C C . GLY B 1 19 ? -2.654 -10.641 5.547 1 97.69 19 GLY B C 1
ATOM 3021 O O . GLY B 1 19 ? -3.529 -9.781 5.441 1 97.69 19 GLY B O 1
ATOM 3022 N N . VAL B 1 20 ? -1.82 -10.953 4.555 1 98.44 20 VAL B N 1
ATOM 3023 C CA . VAL B 1 20 ? -1.83 -10.258 3.275 1 98.44 20 VAL B CA 1
ATOM 3024 C C . VAL B 1 20 ? -3.182 -10.453 2.59 1 98.44 20 VAL B C 1
ATOM 3026 O O . VAL B 1 20 ? -3.797 -9.484 2.129 1 98.44 20 VAL B O 1
ATOM 3029 N N . HIS B 1 21 ? -3.668 -11.656 2.559 1 98.81 21 HIS B N 1
ATOM 3030 C CA . HIS B 1 21 ? -4.934 -11.953 1.9 1 98.81 21 HIS B CA 1
ATOM 3031 C C . HIS B 1 21 ? -6.102 -11.289 2.627 1 98.81 21 HIS B C 1
ATOM 3033 O O . HIS B 1 21 ? -7.047 -10.82 1.992 1 98.81 21 HIS B O 1
ATOM 3039 N N . ARG B 1 22 ? -6.086 -11.25 3.947 1 98.56 22 ARG B N 1
ATOM 3040 C CA . ARG B 1 22 ? -7.152 -10.594 4.695 1 98.56 22 ARG B CA 1
ATOM 3041 C C . ARG B 1 22 ? -7.172 -9.094 4.422 1 98.56 22 ARG B C 1
ATOM 3043 O O . ARG B 1 22 ? -8.242 -8.508 4.23 1 98.56 22 ARG B O 1
ATOM 3050 N N . ILE B 1 23 ? -6 -8.477 4.41 1 98.62 23 ILE B N 1
ATOM 3051 C CA . ILE B 1 23 ? -5.91 -7.055 4.09 1 98.62 23 ILE B CA 1
ATOM 3052 C C . ILE B 1 23 ? -6.457 -6.809 2.686 1 98.62 23 ILE B C 1
ATOM 3054 O O . ILE B 1 23 ? -7.254 -5.891 2.475 1 98.62 23 ILE B O 1
ATOM 3058 N N . ALA B 1 24 ? -6.016 -7.629 1.771 1 98.62 24 ALA B N 1
ATOM 3059 C CA . ALA B 1 24 ? -6.445 -7.5 0.382 1 98.62 24 ALA B CA 1
ATOM 3060 C C . ALA B 1 24 ? -7.965 -7.594 0.268 1 98.62 24 ALA B C 1
ATOM 3062 O O . ALA B 1 24 ? -8.586 -6.832 -0.475 1 98.62 24 ALA B O 1
ATOM 3063 N N . ALA B 1 25 ? -8.57 -8.508 1.019 1 98.56 25 ALA B N 1
ATOM 3064 C CA . ALA B 1 25 ? -10.016 -8.727 0.981 1 98.56 25 ALA B CA 1
ATOM 3065 C C . ALA B 1 25 ? -10.773 -7.504 1.494 1 98.56 25 ALA B C 1
ATOM 3067 O O . ALA B 1 25 ? -11.891 -7.227 1.054 1 98.56 25 ALA B O 1
ATOM 3068 N N . ARG B 1 26 ? -10.148 -6.734 2.381 1 97.56 26 ARG B N 1
ATOM 3069 C CA . ARG B 1 26 ? -10.836 -5.629 3.041 1 97.56 26 ARG B CA 1
ATOM 3070 C C . ARG B 1 26 ? -10.609 -4.316 2.293 1 97.56 26 ARG B C 1
ATOM 3072 O O . ARG B 1 26 ? -11.398 -3.377 2.424 1 97.56 26 ARG B O 1
ATOM 3079 N N . LEU B 1 27 ? -9.555 -4.273 1.527 1 98 27 LEU B N 1
ATOM 3080 C CA . LEU B 1 27 ? -9.031 -2.996 1.047 1 98 27 LEU B CA 1
ATOM 3081 C C . LEU B 1 27 ? -10.094 -2.242 0.252 1 98 27 LEU B C 1
ATOM 3083 O O . LEU B 1 27 ? -10.328 -1.056 0.493 1 98 27 LEU B O 1
ATOM 3087 N N . ASP B 1 28 ? -10.82 -2.918 -0.638 1 97.25 28 ASP B N 1
ATOM 3088 C CA . ASP B 1 28 ? -11.797 -2.264 -1.496 1 97.25 28 ASP B CA 1
ATOM 3089 C C . ASP B 1 28 ? -13.219 -2.508 -0.991 1 97.25 28 ASP B C 1
ATOM 3091 O O . ASP B 1 28 ? -14.188 -2.24 -1.701 1 97.25 28 ASP B O 1
ATOM 3095 N N . ASP B 1 29 ? -13.391 -3.115 0.161 1 97.44 29 ASP B N 1
ATOM 3096 C CA . ASP B 1 29 ? -14.633 -3.256 0.909 1 97.44 29 ASP B CA 1
ATOM 3097 C C . ASP B 1 29 ? -15.617 -4.152 0.168 1 97.44 29 ASP B C 1
ATOM 3099 O O . ASP B 1 29 ? -16.828 -3.902 0.182 1 97.44 29 ASP B O 1
ATOM 3103 N N . GLN B 1 30 ? -15.117 -5.215 -0.509 1 97.5 30 GLN B N 1
ATOM 3104 C CA . GLN B 1 30 ? -16 -6.07 -1.295 1 97.5 30 GLN B CA 1
ATOM 3105 C C . GLN B 1 30 ? -16.234 -7.406 -0.596 1 97.5 30 GLN B C 1
ATOM 3107 O O . GLN B 1 30 ? -17.078 -8.195 -1.025 1 97.5 30 GLN B O 1
ATOM 3112 N N . PHE B 1 31 ? -15.508 -7.648 0.48 1 98.5 31 PHE B N 1
ATOM 3113 C CA . PHE B 1 31 ? -15.586 -8.93 1.163 1 98.5 31 PHE B CA 1
ATOM 3114 C C . PHE B 1 31 ? -15.766 -8.734 2.664 1 98.5 31 PHE B C 1
ATOM 3116 O O . PHE B 1 31 ? -15.336 -7.727 3.221 1 98.5 31 PHE B O 1
ATOM 3123 N N . GLU B 1 32 ? -16.406 -9.656 3.291 1 97.75 32 GLU B N 1
ATOM 3124 C CA . GLU B 1 32 ? -16.484 -9.781 4.742 1 97.75 32 GLU B CA 1
ATOM 3125 C C . GLU B 1 32 ? -16.078 -11.18 5.203 1 97.75 32 GLU B C 1
ATOM 3127 O O . GLU B 1 32 ? -16.719 -12.172 4.836 1 97.75 32 GLU B O 1
ATOM 3132 N N . LEU B 1 33 ? -14.961 -11.273 5.945 1 98.44 33 LEU B N 1
ATOM 3133 C CA . LEU B 1 33 ? -14.508 -12.547 6.488 1 98.44 33 LEU B CA 1
ATOM 3134 C C . LEU B 1 33 ? -15.43 -13.016 7.609 1 98.44 33 LEU B C 1
ATOM 3136 O O . LEU B 1 33 ? -15.523 -12.375 8.656 1 98.44 33 LEU B O 1
ATOM 3140 N N . VAL B 1 34 ? -16.094 -14.227 7.414 1 98.25 34 VAL B N 1
ATOM 3141 C CA . VAL B 1 34 ? -17.125 -14.578 8.383 1 98.25 34 VAL B CA 1
ATOM 3142 C C . VAL B 1 34 ? -16.844 -15.969 8.945 1 98.25 34 VAL B C 1
ATOM 3144 O O . VAL B 1 34 ? -17.469 -16.375 9.93 1 98.25 34 VAL B O 1
ATOM 3147 N N . ALA B 1 35 ? -15.875 -16.703 8.32 1 98.75 35 ALA B N 1
ATOM 3148 C CA . ALA B 1 35 ? -15.586 -18.078 8.742 1 98.75 35 ALA B CA 1
ATOM 3149 C C . ALA B 1 35 ? -14.133 -18.453 8.461 1 98.75 35 ALA B C 1
ATOM 3151 O O . ALA B 1 35 ? -13.477 -17.812 7.629 1 98.75 35 ALA B O 1
ATOM 3152 N N . GLY B 1 36 ? -13.664 -19.453 9.219 1 98.56 36 GLY B N 1
ATOM 3153 C CA . GLY B 1 36 ? -12.312 -19.875 8.906 1 98.56 36 GLY B CA 1
ATOM 3154 C C . GLY B 1 36 ? -11.938 -21.203 9.539 1 98.56 36 GLY B C 1
ATOM 3155 O O . GLY B 1 36 ? -12.578 -21.641 10.492 1 98.56 36 GLY B O 1
ATOM 3156 N N . ALA B 1 37 ? -11.117 -21.969 8.914 1 98.62 37 ALA B N 1
ATOM 3157 C CA . ALA B 1 37 ? -10.281 -23.047 9.43 1 98.62 37 ALA B CA 1
ATOM 3158 C C . ALA B 1 37 ? -8.805 -22.656 9.406 1 98.62 37 ALA B C 1
ATOM 3160 O O . ALA B 1 37 ? -8.078 -23.016 8.477 1 98.62 37 ALA B O 1
ATOM 3161 N N . PHE B 1 38 ? -8.367 -22 10.469 1 98.06 38 PHE B N 1
ATOM 3162 C CA . PHE B 1 38 ? -7.168 -21.172 10.422 1 98.06 38 PHE B CA 1
ATOM 3163 C C . PHE B 1 38 ? -5.922 -22 10.711 1 98.06 38 PHE B C 1
ATOM 3165 O O . PHE B 1 38 ? -4.801 -21.562 10.43 1 98.06 38 PHE B O 1
ATOM 3172 N N . SER B 1 39 ? -6.082 -23.141 11.383 1 95.69 39 SER B N 1
ATOM 3173 C CA . SER B 1 39 ? -4.938 -23.953 11.766 1 95.69 39 SER B CA 1
ATOM 3174 C C . SER B 1 39 ? -5.359 -25.391 12.07 1 95.69 39 SER B C 1
ATOM 3176 O O . SER B 1 39 ? -6.52 -25.641 12.391 1 95.69 39 SER B O 1
ATOM 3178 N N . SER B 1 40 ? -4.375 -26.234 11.859 1 92.25 40 SER B N 1
ATOM 3179 C CA . SER B 1 40 ? -4.605 -27.625 12.266 1 92.25 40 SER B CA 1
ATOM 3180 C C . SER B 1 40 ? -4.492 -27.766 13.781 1 92.25 40 SER B C 1
ATOM 3182 O O . SER B 1 40 ? -4.965 -28.766 14.352 1 92.25 40 SER B O 1
ATOM 3184 N N . SER B 1 41 ? -3.803 -26.844 14.422 1 94.06 41 SER B N 1
ATOM 3185 C CA . SER B 1 41 ? -3.746 -26.781 15.875 1 94.06 41 SER B CA 1
ATOM 3186 C C . SER B 1 41 ? -4.996 -26.141 16.453 1 94.06 41 SER B C 1
ATOM 3188 O O . SER B 1 41 ? -5.25 -24.953 16.234 1 94.06 41 SER B O 1
ATOM 3190 N N . PRO B 1 42 ? -5.691 -26.922 17.25 1 94.12 42 PRO B N 1
ATOM 3191 C CA . PRO B 1 42 ? -6.938 -26.375 17.781 1 94.12 42 PRO B CA 1
ATOM 3192 C C . PRO B 1 42 ? -6.719 -25.078 18.578 1 94.12 42 PRO B C 1
ATOM 3194 O O . PRO B 1 42 ? -7.523 -24.156 18.484 1 94.12 42 PRO B O 1
ATOM 3197 N N . GLU B 1 43 ? -5.668 -25.094 19.297 1 95.31 43 GLU B N 1
ATOM 3198 C CA . GLU B 1 43 ? -5.391 -23.906 20.109 1 95.31 43 GLU B CA 1
ATOM 3199 C C . GLU B 1 43 ? -5.105 -22.688 19.234 1 95.31 43 GLU B C 1
ATOM 3201 O O . GLU B 1 43 ? -5.613 -21.594 19.484 1 95.31 43 GLU B O 1
ATOM 3206 N N . VAL B 1 44 ? -4.309 -22.891 18.25 1 95.06 44 VAL B N 1
ATOM 3207 C CA . VAL B 1 44 ? -3.967 -21.812 17.328 1 95.06 44 VAL B CA 1
ATOM 3208 C C . VAL B 1 44 ? -5.211 -21.375 16.562 1 95.06 44 VAL B C 1
ATOM 3210 O O . VAL B 1 44 ? -5.434 -20.172 16.359 1 95.06 44 VAL B O 1
ATOM 3213 N N . ALA B 1 45 ? -5.98 -22.328 16.156 1 95.81 45 ALA B N 1
ATOM 3214 C CA . ALA B 1 45 ? -7.219 -22.031 15.438 1 95.81 45 ALA B CA 1
ATOM 3215 C C . ALA B 1 45 ? -8.141 -21.156 16.281 1 95.81 45 ALA B C 1
ATOM 3217 O O . ALA B 1 45 ? -8.711 -20.188 15.789 1 95.81 45 ALA B O 1
ATOM 3218 N N . LYS B 1 46 ? -8.234 -21.516 17.531 1 95.75 46 LYS B N 1
ATOM 3219 C CA . LYS B 1 46 ? -9.109 -20.766 18.453 1 95.75 46 LYS B CA 1
ATOM 3220 C C . LYS B 1 46 ? -8.617 -19.328 18.625 1 95.75 46 LYS B C 1
ATOM 3222 O O . LYS B 1 46 ? -9.398 -18.391 18.469 1 95.75 46 LYS B O 1
ATOM 3227 N N . ARG B 1 47 ? -7.367 -19.156 18.906 1 96.31 47 ARG B N 1
ATOM 3228 C CA . ARG B 1 47 ? -6.805 -17.828 19.109 1 96.31 47 ARG B CA 1
ATOM 3229 C C . ARG B 1 47 ? -6.914 -16.984 17.828 1 96.31 47 ARG B C 1
ATOM 3231 O O . ARG B 1 47 ? -7.191 -15.789 17.891 1 96.31 47 ARG B O 1
ATOM 3238 N N . SER B 1 48 ? -6.707 -17.656 16.734 1 97 48 SER B N 1
ATOM 3239 C CA . SER B 1 48 ? -6.801 -16.953 15.461 1 97 48 SER B CA 1
ATOM 3240 C C . SER B 1 48 ? -8.219 -16.469 15.203 1 97 48 SER B C 1
ATOM 3242 O O . SER B 1 48 ? -8.422 -15.305 14.844 1 97 48 SER B O 1
ATOM 3244 N N . GLY B 1 49 ? -9.172 -17.344 15.391 1 97 49 GLY B N 1
ATOM 3245 C CA . GLY B 1 49 ? -10.562 -16.953 15.203 1 97 49 GLY B CA 1
ATOM 3246 C C . GLY B 1 49 ? -10.977 -15.797 16.094 1 97 49 GLY B C 1
ATOM 3247 O O . GLY B 1 49 ? -11.656 -14.875 15.641 1 97 49 GLY B O 1
ATOM 3248 N N . GLU B 1 50 ? -10.531 -15.836 17.328 1 95.75 50 GLU B N 1
ATOM 3249 C CA . GLU B 1 50 ? -10.852 -14.781 18.297 1 95.75 50 GLU B CA 1
ATOM 3250 C C . GLU B 1 50 ? -10.25 -13.445 17.859 1 95.75 50 GLU B C 1
ATOM 3252 O O . GLU B 1 50 ? -10.938 -12.422 17.859 1 95.75 50 GLU B O 1
ATOM 3257 N N . SER B 1 51 ? -9.008 -13.492 17.438 1 94.75 51 SER B N 1
ATOM 3258 C CA . SER B 1 51 ? -8.312 -12.266 17.047 1 94.75 51 SER B CA 1
ATOM 3259 C C . SER B 1 51 ? -8.891 -11.688 15.766 1 94.75 51 SER B C 1
ATOM 3261 O O . SER B 1 51 ? -8.75 -10.492 15.5 1 94.75 51 SER B O 1
ATOM 3263 N N . LEU B 1 52 ? -9.578 -12.469 15.008 1 96.62 52 LEU B N 1
ATOM 3264 C CA . LEU B 1 52 ? -10.117 -12.031 13.727 1 96.62 52 LEU B CA 1
ATOM 3265 C C . LEU B 1 52 ? -11.617 -11.781 13.828 1 96.62 52 LEU B C 1
ATOM 3267 O O . LEU B 1 52 ? -12.289 -11.578 12.805 1 96.62 52 LEU B O 1
ATOM 3271 N N . PHE B 1 53 ? -12.133 -11.867 14.992 1 95.38 53 PHE B N 1
ATOM 3272 C CA . PHE B 1 53 ? -13.516 -11.539 15.305 1 95.38 53 PHE B CA 1
ATOM 3273 C C . PHE B 1 53 ? -14.469 -12.516 14.633 1 95.38 53 PHE B C 1
ATOM 3275 O O . PHE B 1 53 ? -15.555 -12.133 14.188 1 95.38 53 PHE B O 1
ATOM 3282 N N . ILE B 1 54 ? -14.062 -13.766 14.469 1 97.38 54 ILE B N 1
ATOM 3283 C CA . ILE B 1 54 ? -14.898 -14.812 13.883 1 97.38 54 ILE B CA 1
ATOM 3284 C C . ILE B 1 54 ? -15.75 -15.461 14.969 1 97.38 54 ILE B C 1
ATOM 3286 O O . ILE B 1 54 ? -15.258 -15.773 16.047 1 97.38 54 ILE B O 1
ATOM 3290 N N . ALA B 1 55 ? -17.062 -15.586 14.75 1 96.94 55 ALA B N 1
ATOM 3291 C CA . ALA B 1 55 ? -17.953 -16.266 15.688 1 96.94 55 ALA B CA 1
ATOM 3292 C C . ALA B 1 55 ? -17.469 -17.688 15.969 1 96.94 55 ALA B C 1
ATOM 3294 O O . ALA B 1 55 ? -17 -18.375 15.062 1 96.94 55 ALA B O 1
ATOM 3295 N N . ASP B 1 56 ? -17.641 -18.141 17.172 1 96.12 56 ASP B N 1
ATOM 3296 C CA . ASP B 1 56 ? -17.141 -19.438 17.609 1 96.12 56 ASP B CA 1
ATOM 3297 C C . ASP B 1 56 ? -17.688 -20.562 16.719 1 96.12 56 ASP B C 1
ATOM 3299 O O . ASP B 1 56 ? -16.953 -21.5 16.375 1 96.12 56 ASP B O 1
ATOM 3303 N N . GLU B 1 57 ? -18.906 -20.469 16.359 1 96.5 57 GLU B N 1
ATOM 3304 C CA . GLU B 1 57 ? -19.547 -21.531 15.602 1 96.5 57 GLU B CA 1
ATOM 3305 C C . GLU B 1 57 ? -19.062 -21.562 14.156 1 96.5 57 GLU B C 1
ATOM 3307 O O . GLU B 1 57 ? -19.359 -22.5 13.414 1 96.5 57 GLU B O 1
ATOM 3312 N N . ARG B 1 58 ? -18.281 -20.547 13.719 1 98.12 58 ARG B N 1
ATOM 3313 C CA . ARG B 1 58 ? -17.781 -20.484 12.352 1 98.12 58 ARG B CA 1
ATOM 3314 C C . ARG B 1 58 ? -16.266 -20.516 12.32 1 98.12 58 ARG B C 1
ATOM 3316 O O . ARG B 1 58 ? -15.641 -20.188 11.312 1 98.12 58 ARG B O 1
ATOM 3323 N N . ASN B 1 59 ? -15.711 -20.703 13.508 1 97.94 59 ASN B N 1
ATOM 3324 C CA . ASN B 1 59 ? -14.305 -21.062 13.656 1 97.94 59 ASN B CA 1
ATOM 3325 C C . ASN B 1 59 ? -14.102 -22.578 13.68 1 97.94 59 ASN B C 1
ATOM 3327 O O . ASN B 1 59 ? -14.203 -23.203 14.734 1 97.94 59 ASN B O 1
ATOM 3331 N N . TYR B 1 60 ? -13.734 -23.125 12.539 1 97.81 60 TYR B N 1
ATOM 3332 C CA . TYR B 1 60 ? -13.828 -24.578 12.336 1 97.81 60 TYR B CA 1
ATOM 3333 C C . TYR B 1 60 ? -12.508 -25.25 12.672 1 97.81 60 TYR B C 1
ATOM 3335 O O . TYR B 1 60 ? -11.438 -24.672 12.477 1 97.81 60 TYR B O 1
ATOM 3343 N N . ALA B 1 61 ? -12.625 -26.5 13.031 1 94 61 ALA B N 1
ATOM 3344 C CA . ALA B 1 61 ? -11.477 -27.328 13.375 1 94 61 ALA B CA 1
ATOM 3345 C C . ALA B 1 61 ? -10.75 -27.797 12.117 1 94 61 ALA B C 1
ATOM 3347 O O . ALA B 1 61 ? -9.547 -28.062 12.148 1 94 61 ALA B O 1
ATOM 3348 N N . ASN B 1 62 ? -11.469 -28 11.125 1 95.44 62 ASN B N 1
ATOM 3349 C CA . ASN B 1 62 ? -10.867 -28.375 9.852 1 95.44 62 ASN B CA 1
ATOM 3350 C C . ASN B 1 62 ? -11.695 -27.875 8.664 1 95.44 62 ASN B C 1
ATOM 3352 O O . ASN B 1 62 ? -12.875 -27.547 8.82 1 95.44 62 ASN B O 1
ATOM 3356 N N . TRP B 1 63 ? -11.055 -27.859 7.543 1 97.44 63 TRP B N 1
ATOM 3357 C CA . TRP B 1 63 ? -11.625 -27.219 6.359 1 97.44 63 TRP B CA 1
ATOM 3358 C C . TRP B 1 63 ? -12.75 -28.062 5.777 1 97.44 63 TRP B C 1
ATOM 3360 O O . TRP B 1 63 ? -13.664 -27.547 5.145 1 97.44 63 TRP B O 1
ATOM 3370 N N . GLN B 1 64 ? -12.742 -29.406 5.973 1 97.44 64 GLN B N 1
ATOM 3371 C CA . GLN B 1 64 ? -13.82 -30.25 5.48 1 97.44 64 GLN B CA 1
ATOM 3372 C C . GLN B 1 64 ? -15.148 -29.906 6.156 1 97.44 64 GLN B C 1
ATOM 3374 O O . GLN B 1 64 ? -16.172 -29.75 5.488 1 97.44 64 GLN B O 1
ATOM 3379 N N . LYS B 1 65 ? -15.055 -29.781 7.48 1 96.94 65 LYS B N 1
ATOM 3380 C CA . LYS B 1 65 ? -16.234 -29.359 8.234 1 96.94 65 LYS B CA 1
ATOM 3381 C C . LYS B 1 65 ? -16.688 -27.969 7.816 1 96.94 65 LYS B C 1
ATOM 3383 O O . LYS B 1 65 ? -17.891 -27.703 7.711 1 96.94 65 LYS B O 1
ATOM 3388 N N . MET B 1 66 ? -15.766 -27.094 7.609 1 98.5 66 MET B N 1
ATOM 3389 C CA . MET B 1 66 ? -16.078 -25.734 7.18 1 98.5 66 MET B CA 1
ATOM 3390 C C . MET B 1 66 ? -16.859 -25.766 5.863 1 98.5 66 MET B C 1
ATOM 3392 O O . MET B 1 66 ? -17.906 -25.109 5.746 1 98.5 66 MET B O 1
ATOM 3396 N N . ALA B 1 67 ? -16.391 -26.531 4.887 1 98.5 67 ALA B N 1
ATOM 3397 C CA . ALA B 1 67 ? -17.016 -26.578 3.576 1 98.5 67 ALA B CA 1
ATOM 3398 C C . ALA B 1 67 ? -18.453 -27.094 3.686 1 98.5 67 ALA B C 1
ATOM 3400 O O . ALA B 1 67 ? -19.375 -26.5 3.117 1 98.5 67 ALA B O 1
ATOM 3401 N N . GLN B 1 68 ? -18.609 -28.125 4.469 1 97.44 68 GLN B N 1
ATOM 3402 C CA . GLN B 1 68 ? -19.906 -28.766 4.613 1 97.44 68 GLN B CA 1
ATOM 3403 C C . GLN B 1 68 ? -20.891 -27.844 5.348 1 97.44 68 GLN B C 1
ATOM 3405 O O . GLN B 1 68 ? -22.016 -27.656 4.902 1 97.44 68 GLN B O 1
ATOM 3410 N N . HIS B 1 69 ? -20.469 -27.281 6.477 1 97.94 69 HIS B N 1
ATOM 3411 C CA . HIS B 1 69 ? -21.344 -26.484 7.312 1 97.94 69 HIS B CA 1
ATOM 3412 C C . HIS B 1 69 ? -21.703 -25.156 6.633 1 97.94 69 HIS B C 1
ATOM 3414 O O . HIS B 1 69 ? -22.844 -24.703 6.707 1 97.94 69 HIS B O 1
ATOM 3420 N N . GLU B 1 70 ? -20.766 -24.531 6.027 1 98.31 70 GLU B N 1
ATOM 3421 C CA . GLU B 1 70 ? -21.016 -23.234 5.391 1 98.31 70 GLU B CA 1
ATOM 3422 C C . GLU B 1 70 ? -21.922 -23.391 4.172 1 98.31 70 GLU B C 1
ATOM 3424 O O . GLU B 1 70 ? -22.719 -22.516 3.869 1 98.31 70 GLU B O 1
ATOM 3429 N N . ASP B 1 71 ? -21.75 -24.484 3.422 1 97.06 71 ASP B N 1
ATOM 3430 C CA . ASP B 1 71 ? -22.625 -24.75 2.291 1 97.06 71 ASP B CA 1
ATOM 3431 C C . ASP B 1 71 ? -24.078 -24.922 2.75 1 97.06 71 ASP B C 1
ATOM 3433 O O . ASP B 1 71 ? -25 -24.516 2.049 1 97.06 71 ASP B O 1
ATOM 3437 N N . ALA B 1 72 ? -24.25 -25.484 3.928 1 96.38 72 ALA B N 1
ATOM 3438 C CA . ALA B 1 72 ? -25.578 -25.812 4.434 1 96.38 72 ALA B CA 1
ATOM 3439 C C . ALA B 1 72 ? -26.25 -24.594 5.059 1 96.38 72 ALA B C 1
ATOM 3441 O O . ALA B 1 72 ? -27.453 -24.594 5.297 1 96.38 72 ALA B O 1
ATOM 3442 N N . ARG B 1 73 ? -25.5 -23.531 5.262 1 95.94 73 ARG B N 1
ATOM 3443 C CA . ARG B 1 73 ? -26.016 -22.328 5.895 1 95.94 73 ARG B CA 1
ATOM 3444 C C . ARG B 1 73 ? -26.656 -21.391 4.867 1 95.94 73 ARG B C 1
ATOM 3446 O O . ARG B 1 73 ? -26.109 -21.219 3.771 1 95.94 73 ARG B O 1
ATOM 3453 N N . PRO B 1 74 ? -27.828 -20.812 5.238 1 96.38 74 PRO B N 1
ATOM 3454 C CA . PRO B 1 74 ? -28.375 -19.797 4.34 1 96.38 74 PRO B CA 1
ATOM 3455 C C . PRO B 1 74 ? -27.453 -18.578 4.199 1 96.38 74 PRO B C 1
ATOM 3457 O O . PRO B 1 74 ? -27.469 -17.922 3.158 1 96.38 74 PRO B O 1
ATOM 3460 N N . ASP B 1 75 ? -26.656 -18.312 5.199 1 97.44 75 ASP B N 1
ATOM 3461 C CA . ASP B 1 75 ? -25.719 -17.188 5.188 1 97.44 75 ASP B CA 1
ATOM 3462 C C . ASP B 1 75 ? -24.281 -17.688 5.086 1 97.44 75 ASP B C 1
ATOM 3464 O O . ASP B 1 75 ? -23.375 -17.078 5.648 1 97.44 75 ASP B O 1
ATOM 3468 N N . GLY B 1 76 ? -24.094 -18.797 4.445 1 98.25 76 GLY B N 1
ATOM 3469 C CA . GLY B 1 76 ? -22.766 -19.391 4.297 1 98.25 76 GLY B CA 1
ATOM 3470 C C . GLY B 1 76 ? -21.844 -18.562 3.432 1 98.25 76 GLY B C 1
ATOM 3471 O O . GLY B 1 76 ? -22.266 -17.594 2.801 1 98.25 76 GLY B O 1
ATOM 3472 N N . ILE B 1 77 ? -20.625 -18.953 3.469 1 98.75 77 ILE B N 1
ATOM 3473 C CA . ILE B 1 77 ? -19.641 -18.234 2.672 1 98.75 77 ILE B CA 1
ATOM 3474 C C . ILE B 1 77 ? -19.906 -18.469 1.186 1 98.75 77 ILE B C 1
ATOM 3476 O O . ILE B 1 77 ? -20.406 -19.531 0.799 1 98.75 77 ILE B O 1
ATOM 3480 N N . GLU B 1 78 ? -19.562 -17.5 0.369 1 98.62 78 GLU B N 1
ATOM 3481 C CA . GLU B 1 78 ? -19.703 -17.562 -1.084 1 98.62 78 GLU B CA 1
ATOM 3482 C C . GLU B 1 78 ? -18.359 -17.859 -1.749 1 98.62 78 GLU B C 1
ATOM 3484 O O . GLU B 1 78 ? -18.312 -18.312 -2.896 1 98.62 78 GLU B O 1
ATOM 3489 N N . VAL B 1 79 ? -17.344 -17.562 -1.102 1 98.81 79 VAL B N 1
ATOM 3490 C CA . VAL B 1 79 ? -15.984 -17.719 -1.604 1 98.81 79 VAL B CA 1
ATOM 3491 C C . VAL B 1 79 ? -15.039 -18.062 -0.452 1 98.81 79 VAL B C 1
ATOM 3493 O O . VAL B 1 79 ? -15.273 -17.672 0.691 1 98.81 79 VAL B O 1
ATOM 3496 N N . VAL B 1 80 ? -14.023 -18.844 -0.691 1 98.94 80 VAL B N 1
ATOM 3497 C CA . VAL B 1 80 ? -13.023 -19.203 0.318 1 98.94 80 VAL B CA 1
ATOM 3498 C C . VAL B 1 80 ? -11.633 -18.828 -0.183 1 98.94 80 VAL B C 1
ATOM 3500 O O . VAL B 1 80 ? -11.32 -19.016 -1.362 1 98.94 80 VAL B O 1
ATOM 3503 N N . SER B 1 81 ? -10.859 -18.203 0.651 1 98.88 81 SER B N 1
ATOM 3504 C CA . SER B 1 81 ? -9.43 -18.016 0.396 1 98.88 81 SER B CA 1
ATOM 3505 C C . SER B 1 81 ? -8.609 -19.156 0.976 1 98.88 81 SER B C 1
ATOM 3507 O O . SER B 1 81 ? -8.789 -19.531 2.135 1 98.88 81 SER B O 1
ATOM 3509 N N . ILE B 1 82 ? -7.734 -19.719 0.15 1 98.88 82 ILE B N 1
ATOM 3510 C CA . ILE B 1 82 ? -6.875 -20.812 0.573 1 98.88 82 ILE B CA 1
ATOM 3511 C C . ILE B 1 82 ? -5.426 -20.328 0.654 1 98.88 82 ILE B C 1
ATOM 3513 O O . ILE B 1 82 ? -4.816 -20 -0.367 1 98.88 82 ILE B O 1
ATOM 3517 N N . VAL B 1 83 ? -4.883 -20.297 1.857 1 98.19 83 VAL B N 1
ATOM 3518 C CA . VAL B 1 83 ? -3.531 -19.812 2.092 1 98.19 83 VAL B CA 1
ATOM 3519 C C . VAL B 1 83 ? -2.748 -20.812 2.932 1 98.19 83 VAL B C 1
ATOM 3521 O O . VAL B 1 83 ? -2.115 -20.438 3.924 1 98.19 83 VAL B O 1
ATOM 3524 N N . THR B 1 84 ? -2.779 -22.062 2.59 1 96.5 84 THR B N 1
ATOM 3525 C CA . THR B 1 84 ? -2.129 -23.203 3.227 1 96.5 84 THR B CA 1
ATOM 3526 C C . THR B 1 84 ? -0.829 -23.562 2.506 1 96.5 84 THR B C 1
ATOM 3528 O O . THR B 1 84 ? -0.492 -22.953 1.489 1 96.5 84 THR B O 1
ATOM 3531 N N . PRO B 1 85 ? -0.077 -24.5 3.074 1 93.44 85 PRO B N 1
ATOM 3532 C CA . PRO B 1 85 ? 1.035 -25.031 2.285 1 93.44 85 PRO B CA 1
ATOM 3533 C C . PRO B 1 85 ? 0.581 -25.641 0.96 1 93.44 85 PRO B C 1
ATOM 3535 O O . PRO B 1 85 ? -0.578 -26.047 0.826 1 93.44 85 PRO B O 1
ATOM 3538 N N . ASN B 1 86 ? 1.505 -25.797 0.043 1 94.5 86 ASN B N 1
ATOM 3539 C CA . ASN B 1 86 ? 1.207 -26.062 -1.362 1 94.5 86 ASN B CA 1
ATOM 3540 C C . ASN B 1 86 ? 0.452 -27.375 -1.545 1 94.5 86 ASN B C 1
ATOM 3542 O O . ASN B 1 86 ? -0.467 -27.453 -2.361 1 94.5 86 ASN B O 1
ATOM 3546 N N . HIS B 1 87 ? 0.819 -28.375 -0.748 1 94.38 87 HIS B N 1
ATOM 3547 C CA . HIS B 1 87 ? 0.28 -29.719 -0.964 1 94.38 87 HIS B CA 1
ATOM 3548 C C . HIS B 1 87 ? -1.207 -29.766 -0.631 1 94.38 87 HIS B C 1
ATOM 3550 O O . HIS B 1 87 ? -1.899 -30.719 -1.021 1 94.38 87 HIS B O 1
ATOM 3556 N N . LEU B 1 88 ? -1.72 -28.734 0.014 1 96.69 88 LEU B N 1
ATOM 3557 C CA . LEU B 1 88 ? -3.113 -28.734 0.446 1 96.69 88 LEU B CA 1
ATOM 3558 C C . LEU B 1 88 ? -3.973 -27.891 -0.496 1 96.69 88 LEU B C 1
ATOM 3560 O O . LEU B 1 88 ? -5.203 -27.938 -0.414 1 96.69 88 LEU B O 1
ATOM 3564 N N . HIS B 1 89 ? -3.381 -27.156 -1.428 1 97.94 89 HIS B N 1
ATOM 3565 C CA . HIS B 1 89 ? -4.125 -26.234 -2.287 1 97.94 89 HIS B CA 1
ATOM 3566 C C . HIS B 1 89 ? -5.207 -26.984 -3.07 1 97.94 89 HIS B C 1
ATOM 3568 O O . HIS B 1 89 ? -6.395 -26.672 -2.934 1 97.94 89 HIS B O 1
ATOM 3574 N N . VAL B 1 90 ? -4.801 -28.016 -3.773 1 98.25 90 VAL B N 1
ATOM 3575 C CA . VAL B 1 90 ? -5.707 -28.672 -4.703 1 98.25 90 VAL B CA 1
ATOM 3576 C C . VAL B 1 90 ? -6.758 -29.469 -3.924 1 98.25 90 VAL B C 1
ATOM 3578 O O . VAL B 1 90 ? -7.961 -29.312 -4.168 1 98.25 90 VAL B O 1
ATOM 3581 N N . PRO B 1 91 ? -6.324 -30.266 -2.895 1 98.12 91 PRO B N 1
ATOM 3582 C CA . PRO B 1 91 ? -7.336 -31.016 -2.135 1 98.12 91 PRO B CA 1
ATOM 3583 C C . PRO B 1 91 ? -8.391 -30.094 -1.512 1 98.12 91 PRO B C 1
ATOM 3585 O O . PRO B 1 91 ? -9.578 -30.391 -1.56 1 98.12 91 PRO B O 1
ATOM 3588 N N . ILE B 1 92 ? -8.031 -28.984 -0.971 1 98.75 92 ILE B N 1
ATOM 3589 C CA . ILE B 1 92 ? -8.953 -28.062 -0.311 1 98.75 92 ILE B CA 1
ATOM 3590 C C . ILE B 1 92 ? -9.844 -27.391 -1.352 1 98.75 92 ILE B C 1
ATOM 3592 O O . ILE B 1 92 ? -11.062 -27.312 -1.18 1 98.75 92 ILE B O 1
ATOM 3596 N N . ALA B 1 93 ? -9.25 -26.938 -2.43 1 98.88 93 ALA B N 1
ATOM 3597 C CA . ALA B 1 93 ? -10 -26.25 -3.479 1 98.88 93 ALA B CA 1
ATOM 3598 C C . ALA B 1 93 ? -11.102 -27.141 -4.035 1 98.88 93 ALA B C 1
ATOM 3600 O O . ALA B 1 93 ? -12.234 -26.703 -4.227 1 98.88 93 ALA B O 1
ATOM 3601 N N . LYS B 1 94 ? -10.734 -28.406 -4.27 1 98.62 94 LYS B N 1
ATOM 3602 C CA . LYS B 1 94 ? -11.703 -29.344 -4.828 1 98.62 94 LYS B CA 1
ATOM 3603 C C . LYS B 1 94 ? -12.93 -29.469 -3.93 1 98.62 94 LYS B C 1
ATOM 3605 O O . LYS B 1 94 ? -14.062 -29.422 -4.41 1 98.62 94 LYS B O 1
ATOM 3610 N N . VAL B 1 95 ? -12.703 -29.609 -2.646 1 98.69 95 VAL B N 1
ATOM 3611 C CA . VAL B 1 95 ? -13.789 -29.812 -1.692 1 98.69 95 VAL B CA 1
ATOM 3612 C C . VAL B 1 95 ? -14.711 -28.594 -1.693 1 98.69 95 VAL B C 1
ATOM 3614 O O . VAL B 1 95 ? -15.938 -28.734 -1.739 1 98.69 95 VAL B O 1
ATOM 3617 N N . PHE B 1 96 ? -14.164 -27.422 -1.685 1 98.88 96 PHE B N 1
ATOM 3618 C CA . PHE B 1 96 ? -14.992 -26.219 -1.615 1 98.88 96 PHE B CA 1
ATOM 3619 C C . PHE B 1 96 ? -15.734 -26 -2.926 1 98.88 96 PHE B C 1
ATOM 3621 O O . PHE B 1 96 ? -16.922 -25.641 -2.92 1 98.88 96 PHE B O 1
ATOM 3628 N N . LEU B 1 97 ? -15.078 -26.219 -4.039 1 98.75 97 LEU B N 1
ATOM 3629 C CA . LEU B 1 97 ? -15.742 -26.078 -5.332 1 98.75 97 LEU B CA 1
ATOM 3630 C C . LEU B 1 97 ? -16.922 -27.047 -5.438 1 98.75 97 LEU B C 1
ATOM 3632 O O . LEU B 1 97 ? -18 -26.672 -5.898 1 98.75 97 LEU B O 1
ATOM 3636 N N . GLU B 1 98 ? -16.688 -28.266 -4.988 1 98.25 98 GLU B N 1
ATOM 3637 C CA . GLU B 1 98 ? -17.734 -29.297 -5.047 1 98.25 98 GLU B CA 1
ATOM 3638 C C . GLU B 1 98 ? -18.891 -28.953 -4.109 1 98.25 98 GLU B C 1
ATOM 3640 O O . GLU B 1 98 ? -20 -29.469 -4.277 1 98.25 98 GLU B O 1
ATOM 3645 N N . ASN B 1 99 ? -18.641 -28.141 -3.129 1 98.12 99 ASN B N 1
ATOM 3646 C CA . ASN B 1 99 ? -19.688 -27.656 -2.23 1 98.12 99 ASN B CA 1
ATOM 3647 C C . ASN B 1 99 ? -20.25 -26.312 -2.689 1 98.12 99 ASN B C 1
ATOM 3649 O O . ASN B 1 99 ? -20.781 -25.547 -1.883 1 98.12 99 ASN B O 1
ATOM 3653 N N . GLY B 1 100 ? -20.031 -25.922 -3.916 1 97.56 100 GLY B N 1
ATOM 3654 C CA . GLY B 1 100 ? -20.656 -24.75 -4.531 1 97.56 100 GLY B CA 1
ATOM 3655 C C . GLY B 1 100 ? -20.016 -23.438 -4.117 1 97.56 100 GLY B C 1
ATOM 3656 O O . GLY B 1 100 ? -20.609 -22.375 -4.285 1 97.56 100 GLY B O 1
ATOM 3657 N N . ILE B 1 101 ? -18.859 -23.406 -3.545 1 98.75 101 ILE B N 1
ATOM 3658 C CA . ILE B 1 101 ? -18.172 -22.219 -3.037 1 98.75 101 ILE B CA 1
ATOM 3659 C C . ILE B 1 101 ? -17.016 -21.859 -3.965 1 98.75 101 ILE B C 1
ATOM 3661 O O . ILE B 1 101 ? -16.219 -22.703 -4.336 1 98.75 101 ILE B O 1
ATOM 3665 N N . HIS B 1 102 ? -16.922 -20.547 -4.43 1 98.88 102 HIS B N 1
ATOM 3666 C CA . HIS B 1 102 ? -15.812 -20.062 -5.25 1 98.88 102 HIS B CA 1
ATOM 3667 C C . HIS B 1 102 ? -14.5 -20.094 -4.469 1 98.88 102 HIS B C 1
ATOM 3669 O O . HIS B 1 102 ? -14.508 -20.109 -3.236 1 98.88 102 HIS B O 1
ATOM 3675 N N . VAL B 1 103 ? -13.414 -20.109 -5.219 1 98.94 103 VAL B N 1
ATOM 3676 C CA . VAL B 1 103 ? -12.133 -20.266 -4.539 1 98.94 103 VAL B CA 1
ATOM 3677 C C . VAL B 1 103 ? -11.148 -19.188 -5.008 1 98.94 103 VAL B C 1
ATOM 3679 O O . VAL B 1 103 ? -11.039 -18.938 -6.207 1 98.94 103 VAL B O 1
ATOM 3682 N N . ILE B 1 104 ? -10.516 -18.531 -4.109 1 98.94 104 ILE B N 1
ATOM 3683 C CA . ILE B 1 104 ? -9.297 -17.75 -4.297 1 98.94 104 ILE B CA 1
ATOM 3684 C C . ILE B 1 104 ? -8.125 -18.469 -3.625 1 98.94 104 ILE B C 1
ATOM 3686 O O . ILE B 1 104 ? -8.086 -18.594 -2.4 1 98.94 104 ILE B O 1
ATOM 3690 N N . CYS B 1 105 ? -7.18 -18.922 -4.398 1 98.81 105 CYS B N 1
ATOM 3691 C CA . CYS B 1 105 ? -6.109 -19.766 -3.879 1 98.81 105 CYS B CA 1
ATOM 3692 C C . CYS B 1 105 ? -4.75 -19.109 -4.07 1 98.81 105 CYS B C 1
ATOM 3694 O O . CYS B 1 105 ? -4.473 -18.547 -5.129 1 98.81 105 CYS B O 1
ATOM 3696 N N . ASP B 1 106 ? -3.959 -19.109 -3.055 1 97.81 106 ASP B N 1
ATOM 3697 C CA . ASP B 1 106 ? -2.598 -18.594 -3.18 1 97.81 106 ASP B CA 1
ATOM 3698 C C . ASP B 1 106 ? -1.786 -19.438 -4.164 1 97.81 106 ASP B C 1
ATOM 3700 O O . ASP B 1 106 ? -2.146 -20.578 -4.461 1 97.81 106 ASP B O 1
ATOM 3704 N N . LYS B 1 107 ? -0.762 -18.844 -4.719 1 96.38 107 LYS B N 1
ATOM 3705 C CA . LYS B 1 107 ? 0.132 -19.547 -5.641 1 96.38 107 LYS B CA 1
ATOM 3706 C C . LYS B 1 107 ? 1.242 -20.266 -4.891 1 96.38 107 LYS B C 1
ATOM 3708 O O . LYS B 1 107 ? 1.563 -19.922 -3.754 1 96.38 107 LYS B O 1
ATOM 3713 N N . PRO B 1 108 ? 1.912 -21.297 -5.457 1 95.44 108 PRO B N 1
ATOM 3714 C CA . PRO B 1 108 ? 1.562 -21.938 -6.727 1 95.44 108 PRO B CA 1
ATOM 3715 C C . PRO B 1 108 ? 0.308 -22.812 -6.621 1 95.44 108 PRO B C 1
ATOM 3717 O O . PRO B 1 108 ? -0.189 -23.047 -5.52 1 95.44 108 PRO B O 1
ATOM 3720 N N . LEU B 1 109 ? -0.192 -23.266 -7.73 1 95.81 109 LEU B N 1
ATOM 3721 C CA . LEU B 1 109 ? -1.474 -23.953 -7.773 1 95.81 109 LEU B CA 1
ATOM 3722 C C . LEU B 1 109 ? -1.437 -25.219 -6.914 1 95.81 109 LEU B C 1
ATOM 3724 O O . LEU B 1 109 ? -2.396 -25.516 -6.199 1 95.81 109 LEU B O 1
ATOM 3728 N N . GLY B 1 110 ? -0.353 -25.969 -7.027 1 93.19 110 GLY B N 1
ATOM 3729 C CA . GLY B 1 110 ? -0.238 -27.234 -6.316 1 93.19 110 GLY B CA 1
ATOM 3730 C C . GLY B 1 110 ? 1.158 -27.812 -6.375 1 93.19 110 GLY B C 1
ATOM 3731 O O . GLY B 1 110 ? 2.148 -27.078 -6.418 1 93.19 110 GLY B O 1
ATOM 3732 N N . VAL B 1 111 ? 1.154 -29.172 -6.297 1 92.25 111 VAL B N 1
ATOM 3733 C CA . VAL B 1 111 ? 2.447 -29.844 -6.191 1 92.25 111 VAL B CA 1
ATOM 3734 C C . VAL B 1 111 ? 2.787 -30.516 -7.516 1 92.25 111 VAL B C 1
ATOM 3736 O O . VAL B 1 111 ? 3.955 -30.578 -7.91 1 92.25 111 VAL B O 1
ATOM 3739 N N . THR B 1 112 ? 1.75 -31.031 -8.219 1 93.25 112 THR B N 1
ATOM 3740 C CA . THR B 1 112 ? 1.99 -31.719 -9.477 1 93.25 112 THR B CA 1
ATOM 3741 C C . THR B 1 112 ? 1.038 -31.219 -10.562 1 93.25 112 THR B C 1
ATOM 3743 O O . THR B 1 112 ? -0.049 -30.734 -10.258 1 93.25 112 THR B O 1
ATOM 3746 N N . LEU B 1 113 ? 1.525 -31.422 -11.789 1 95.44 113 LEU B N 1
ATOM 3747 C CA . LEU B 1 113 ? 0.677 -31.078 -12.922 1 95.44 113 LEU B CA 1
ATOM 3748 C C . LEU B 1 113 ? -0.572 -31.953 -12.953 1 95.44 113 LEU B C 1
ATOM 3750 O O . LEU B 1 113 ? -1.654 -31.484 -13.312 1 95.44 113 LEU B O 1
ATOM 3754 N N . ALA B 1 114 ? -0.435 -33.188 -12.562 1 96.25 114 ALA B N 1
ATOM 3755 C CA . ALA B 1 114 ? -1.546 -34.125 -12.562 1 96.25 114 ALA B CA 1
ATOM 3756 C C . ALA B 1 114 ? -2.662 -33.656 -11.633 1 96.25 114 ALA B C 1
ATOM 3758 O O . ALA B 1 114 ? -3.836 -33.656 -12.008 1 96.25 114 ALA B O 1
ATOM 3759 N N . GLU B 1 115 ? -2.354 -33.312 -10.461 1 95.75 115 GLU B N 1
ATOM 3760 C CA . GLU B 1 115 ? -3.389 -32.844 -9.539 1 95.75 115 GLU B CA 1
ATOM 3761 C C . GLU B 1 115 ? -4.012 -31.531 -10.023 1 95.75 115 GLU B C 1
ATOM 3763 O O . GLU B 1 115 ? -5.203 -31.297 -9.805 1 95.75 115 GLU B O 1
ATOM 3768 N N . ALA B 1 116 ? -3.195 -30.703 -10.641 1 96.38 116 ALA B N 1
ATOM 3769 C CA . ALA B 1 116 ? -3.707 -29.469 -11.219 1 96.38 116 ALA B CA 1
ATOM 3770 C C . ALA B 1 116 ? -4.762 -29.75 -12.289 1 96.38 116 ALA B C 1
ATOM 3772 O O . ALA B 1 116 ? -5.781 -29.062 -12.359 1 96.38 116 ALA B O 1
ATOM 3773 N N . GLN B 1 117 ? -4.465 -30.719 -13.102 1 98 117 GLN B N 1
ATOM 3774 C CA . GLN B 1 117 ? -5.402 -31.109 -14.148 1 98 117 GLN B CA 1
ATOM 3775 C C . GLN B 1 117 ? -6.699 -31.641 -13.547 1 98 117 GLN B C 1
ATOM 3777 O O . GLN B 1 117 ? -7.781 -31.406 -14.086 1 98 117 GLN B O 1
ATOM 3782 N N . GLU B 1 118 ? -6.551 -32.344 -12.492 1 98.06 118 GLU B N 1
ATOM 3783 C CA . GLU B 1 118 ? -7.738 -32.812 -11.789 1 98.06 118 GLU B CA 1
ATOM 3784 C C . GLU B 1 118 ? -8.594 -31.641 -11.305 1 98.06 118 GLU B C 1
ATOM 3786 O O . GLU B 1 118 ? -9.82 -31.672 -11.414 1 98.06 118 GLU B O 1
ATOM 3791 N N . LEU B 1 119 ? -7.977 -30.672 -10.758 1 98.56 119 LEU B N 1
ATOM 3792 C CA . LEU B 1 119 ? -8.688 -29.5 -10.289 1 98.56 119 LEU B CA 1
ATOM 3793 C C . LEU B 1 119 ? -9.398 -28.797 -11.445 1 98.56 119 LEU B C 1
ATOM 3795 O O . LEU B 1 119 ? -10.523 -28.312 -11.281 1 98.56 119 LEU B O 1
ATOM 3799 N N . ALA B 1 120 ? -8.734 -28.719 -12.594 1 98.62 120 ALA B N 1
ATOM 3800 C CA . ALA B 1 120 ? -9.344 -28.094 -13.773 1 98.62 120 ALA B CA 1
ATOM 3801 C C . ALA B 1 120 ? -10.664 -28.781 -14.125 1 98.62 120 ALA B C 1
ATOM 3803 O O . ALA B 1 120 ? -11.641 -28.125 -14.484 1 98.62 120 ALA B O 1
ATOM 3804 N N . GLN B 1 121 ? -10.633 -30.078 -14.008 1 98.56 121 GLN B N 1
ATOM 3805 C CA . GLN B 1 121 ? -11.836 -30.844 -14.297 1 98.56 121 GLN B CA 1
ATOM 3806 C C . GLN B 1 121 ? -12.953 -30.516 -13.305 1 98.56 121 GLN B C 1
ATOM 3808 O O . GLN B 1 121 ? -14.117 -30.422 -13.688 1 98.56 121 GLN B O 1
ATOM 3813 N N . VAL B 1 122 ? -12.578 -30.375 -12.078 1 98.69 122 VAL B N 1
ATOM 3814 C CA . VAL B 1 122 ? -13.555 -30.062 -11.047 1 98.69 122 VAL B CA 1
ATOM 3815 C C . VAL B 1 122 ? -14.148 -28.672 -11.297 1 98.69 122 VAL B C 1
ATOM 3817 O O . VAL B 1 122 ? -15.352 -28.469 -11.148 1 98.69 122 VAL B O 1
ATOM 3820 N N . ILE B 1 123 ? -13.328 -27.719 -11.656 1 98.75 123 ILE B N 1
ATOM 3821 C CA . ILE B 1 123 ? -13.773 -26.359 -11.961 1 98.75 123 ILE B CA 1
ATOM 3822 C C . ILE B 1 123 ? -14.766 -26.391 -13.117 1 98.75 123 ILE B C 1
ATOM 3824 O O . ILE B 1 123 ? -15.82 -25.75 -13.047 1 98.75 123 ILE B O 1
ATOM 3828 N N . ASP B 1 124 ? -14.445 -27.141 -14.156 1 98.19 124 ASP B N 1
ATOM 3829 C CA . ASP B 1 124 ? -15.32 -27.266 -15.32 1 98.19 124 ASP B CA 1
ATOM 3830 C C . ASP B 1 124 ? -16.656 -27.875 -14.938 1 98.19 124 ASP B C 1
ATOM 3832 O O . ASP B 1 124 ? -17.719 -27.391 -15.359 1 98.19 124 ASP B O 1
ATOM 3836 N N . ARG B 1 125 ? -16.609 -28.875 -14.125 1 98.19 125 ARG B N 1
ATOM 3837 C CA . ARG B 1 125 ? -17.797 -29.625 -13.75 1 98.19 125 ARG B CA 1
ATOM 3838 C C . ARG B 1 125 ? -18.703 -28.781 -12.844 1 98.19 125 ARG B C 1
ATOM 3840 O O . ARG B 1 125 ? -19.922 -28.812 -12.977 1 98.19 125 ARG B O 1
ATOM 3847 N N . THR B 1 126 ? -18.172 -28.031 -11.93 1 98.12 126 THR B N 1
ATOM 3848 C CA . THR B 1 126 ? -18.953 -27.328 -10.922 1 98.12 126 THR B CA 1
ATOM 3849 C C . THR B 1 126 ? -19.406 -25.969 -11.445 1 98.12 126 THR B C 1
ATOM 3851 O O . THR B 1 126 ? -20.391 -25.406 -10.953 1 98.12 126 THR B O 1
ATOM 3854 N N . GLY B 1 127 ? -18.656 -25.406 -12.391 1 98 127 GLY B N 1
ATOM 3855 C CA . GLY B 1 127 ? -18.953 -24.094 -12.914 1 98 127 GLY B CA 1
ATOM 3856 C C . GLY B 1 127 ? -18.594 -22.969 -11.953 1 98 127 GLY B C 1
ATOM 3857 O O . GLY B 1 127 ? -18.938 -21.812 -12.195 1 98 127 GLY B O 1
ATOM 3858 N N . ARG B 1 128 ? -17.969 -23.266 -10.844 1 98.38 128 ARG B N 1
ATOM 3859 C CA . ARG B 1 128 ? -17.547 -22.266 -9.875 1 98.38 128 ARG B CA 1
ATOM 3860 C C . ARG B 1 128 ? -16.234 -21.609 -10.305 1 98.38 128 ARG B C 1
ATOM 3862 O O . ARG B 1 128 ? -15.469 -22.203 -11.07 1 98.38 128 ARG B O 1
ATOM 3869 N N . HIS B 1 129 ? -16.047 -20.375 -9.812 1 98.75 129 HIS B N 1
ATOM 3870 C CA . HIS B 1 129 ? -14.844 -19.641 -10.18 1 98.75 129 HIS B CA 1
ATOM 3871 C C . HIS B 1 129 ? -13.656 -20.031 -9.312 1 98.75 129 HIS B C 1
ATOM 3873 O O . HIS B 1 129 ? -13.812 -20.266 -8.109 1 98.75 129 HIS B O 1
ATOM 3879 N N . PHE B 1 130 ? -12.531 -20.172 -9.938 1 98.88 130 PHE B N 1
ATOM 3880 C CA . PHE B 1 130 ? -11.242 -20.391 -9.289 1 98.88 130 PHE B CA 1
ATOM 3881 C C . PHE B 1 130 ? -10.25 -19.297 -9.664 1 98.88 130 PHE B C 1
ATOM 3883 O O . PHE B 1 130 ? -9.938 -19.125 -10.844 1 98.88 130 PHE B O 1
ATOM 3890 N N . ILE B 1 131 ? -9.781 -18.609 -8.688 1 98.88 131 ILE B N 1
ATOM 3891 C CA . ILE B 1 131 ? -8.836 -17.5 -8.875 1 98.88 131 ILE B CA 1
ATOM 3892 C C . ILE B 1 131 ? -7.5 -17.859 -8.234 1 98.88 131 ILE B C 1
ATOM 3894 O O . ILE B 1 131 ? -7.457 -18.422 -7.133 1 98.88 131 ILE B O 1
ATOM 3898 N N . LEU B 1 132 ? -6.438 -17.672 -8.906 1 98.75 132 LEU B N 1
ATOM 3899 C CA . LEU B 1 132 ? -5.082 -17.891 -8.414 1 98.75 132 LEU B CA 1
ATOM 3900 C C . LEU B 1 132 ? -4.359 -16.562 -8.211 1 98.75 132 LEU B C 1
ATOM 3902 O O . LEU B 1 132 ? -4.398 -15.688 -9.086 1 98.75 132 LEU B O 1
ATOM 3906 N N . THR B 1 133 ? -3.672 -16.359 -7.102 1 98.06 133 THR B N 1
ATOM 3907 C CA . THR B 1 133 ? -3.197 -15.031 -6.738 1 98.06 133 THR B CA 1
ATOM 3908 C C . THR B 1 133 ? -1.774 -14.805 -7.246 1 98.06 133 THR B C 1
ATOM 3910 O O . THR B 1 133 ? -0.848 -14.633 -6.449 1 98.06 133 THR B O 1
ATOM 3913 N N . HIS B 1 134 ? -1.57 -14.633 -8.5 1 98.12 134 HIS B N 1
ATOM 3914 C CA . HIS B 1 134 ? -0.369 -14.039 -9.07 1 98.12 134 HIS B CA 1
ATOM 3915 C C . HIS B 1 134 ? -0.403 -12.516 -8.961 1 98.12 134 HIS B C 1
ATOM 3917 O O . HIS B 1 134 ? -0.613 -11.82 -9.961 1 98.12 134 HIS B O 1
ATOM 3923 N N . ASN B 1 135 ? -0.082 -12.039 -7.801 1 98.06 135 ASN B N 1
ATOM 3924 C CA . ASN B 1 135 ? -0.35 -10.656 -7.41 1 98.06 135 ASN B CA 1
ATOM 3925 C C . ASN B 1 135 ? 0.466 -9.672 -8.234 1 98.06 135 ASN B C 1
ATOM 3927 O O . ASN B 1 135 ? 0.022 -8.547 -8.492 1 98.06 135 ASN B O 1
ATOM 3931 N N . TYR B 1 136 ? 1.696 -10.023 -8.68 1 98.5 136 TYR B N 1
ATOM 3932 C CA . TYR B 1 136 ? 2.555 -9.086 -9.383 1 98.5 136 TYR B CA 1
ATOM 3933 C C . TYR B 1 136 ? 1.972 -8.734 -10.75 1 98.5 136 TYR B C 1
ATOM 3935 O O . TYR B 1 136 ? 2.199 -7.633 -11.266 1 98.5 136 TYR B O 1
ATOM 3943 N N . SER B 1 137 ? 1.182 -9.641 -11.32 1 98.31 137 SER B N 1
ATOM 3944 C CA . SER B 1 137 ? 0.558 -9.367 -12.617 1 98.31 137 SER B CA 1
ATOM 3945 C C . SER B 1 137 ? -0.573 -8.352 -12.477 1 98.31 137 SER B C 1
ATOM 3947 O O . SER B 1 137 ? -1.072 -7.832 -13.477 1 98.31 137 SER B O 1
ATOM 3949 N N . ALA B 1 138 ? -0.924 -8.055 -11.234 1 98.19 138 ALA B N 1
ATOM 3950 C CA . ALA B 1 138 ? -2.023 -7.121 -11 1 98.19 138 ALA B CA 1
ATOM 3951 C C . ALA B 1 138 ? -1.5 -5.727 -10.672 1 98.19 138 ALA B C 1
ATOM 3953 O O . ALA B 1 138 ? -2.281 -4.809 -10.422 1 98.19 138 ALA B O 1
ATOM 3954 N N . LEU B 1 139 ? -0.167 -5.543 -10.664 1 98.5 139 LEU B N 1
ATOM 3955 C CA . LEU B 1 139 ? 0.4 -4.215 -10.469 1 98.5 139 LEU B CA 1
ATOM 3956 C C . LEU B 1 139 ? 0.152 -3.338 -11.695 1 98.5 139 LEU B C 1
ATOM 3958 O O . LEU B 1 139 ? 0.285 -3.801 -12.828 1 98.5 139 LEU B O 1
ATOM 3962 N N . PRO B 1 140 ? -0.173 -2.051 -11.484 1 98.31 140 PRO B N 1
ATOM 3963 C CA . PRO B 1 140 ? -0.553 -1.177 -12.594 1 98.31 140 PRO B CA 1
ATOM 3964 C C . PRO B 1 140 ? 0.539 -1.062 -13.656 1 98.31 140 PRO B C 1
ATOM 3966 O O . PRO B 1 140 ? 0.25 -1.126 -14.852 1 98.31 140 PRO B O 1
ATOM 3969 N N . MET B 1 141 ? 1.79 -0.975 -13.258 1 98.25 141 MET B N 1
ATOM 3970 C CA . MET B 1 141 ? 2.855 -0.749 -14.227 1 98.25 141 MET B CA 1
ATOM 3971 C C . MET B 1 141 ? 3.168 -2.027 -15 1 98.25 141 MET B C 1
ATOM 3973 O O . MET B 1 141 ? 3.674 -1.973 -16.125 1 98.25 141 MET B O 1
ATOM 3977 N N . VAL B 1 142 ? 2.879 -3.186 -14.398 1 98.69 142 VAL B N 1
ATOM 3978 C CA . VAL B 1 142 ? 2.99 -4.449 -15.117 1 98.69 142 VAL B CA 1
ATOM 3979 C C . VAL B 1 142 ? 1.909 -4.523 -16.203 1 98.69 142 VAL B C 1
ATOM 3981 O O . VAL B 1 142 ? 2.188 -4.898 -17.344 1 98.69 142 VAL B O 1
ATOM 3984 N N . ARG B 1 143 ? 0.709 -4.156 -15.812 1 98.44 143 ARG B N 1
ATOM 3985 C CA . ARG B 1 143 ? -0.389 -4.176 -16.781 1 98.44 143 ARG B CA 1
ATOM 3986 C C . ARG B 1 143 ? -0.208 -3.098 -17.844 1 98.44 143 ARG B C 1
ATOM 3988 O O . ARG B 1 143 ? -0.606 -3.279 -18.984 1 98.44 143 ARG B O 1
ATOM 3995 N N . GLU B 1 144 ? 0.419 -1.94 -17.453 1 98.25 144 GLU B N 1
ATOM 3996 C CA . GLU B 1 144 ? 0.81 -0.94 -18.438 1 98.25 144 GLU B CA 1
ATOM 3997 C C . GLU B 1 144 ? 1.776 -1.525 -19.469 1 98.25 144 GLU B C 1
ATOM 3999 O O . GLU B 1 144 ? 1.612 -1.318 -20.672 1 98.25 144 GLU B O 1
ATOM 4004 N N . ALA B 1 145 ? 2.787 -2.248 -18.969 1 98.56 145 ALA B N 1
ATOM 4005 C CA . ALA B 1 145 ? 3.736 -2.904 -19.859 1 98.56 145 ALA B CA 1
ATOM 4006 C C . ALA B 1 145 ? 3.023 -3.857 -20.812 1 98.56 145 ALA B C 1
ATOM 4008 O O . ALA B 1 145 ? 3.285 -3.85 -22.031 1 98.56 145 ALA B O 1
ATOM 4009 N N . ARG B 1 146 ? 2.158 -4.668 -20.297 1 98.38 146 ARG B N 1
ATOM 4010 C CA . ARG B 1 146 ? 1.397 -5.609 -21.109 1 98.38 146 ARG B CA 1
ATOM 4011 C C . ARG B 1 146 ? 0.621 -4.883 -22.203 1 98.38 146 ARG B C 1
ATOM 4013 O O . ARG B 1 146 ? 0.615 -5.309 -23.359 1 98.38 146 ARG B O 1
ATOM 4020 N N . ALA B 1 147 ? -0.087 -3.791 -21.797 1 97.38 147 ALA B N 1
ATOM 4021 C CA . ALA B 1 147 ? -0.898 -3.031 -22.75 1 97.38 147 ALA B CA 1
ATOM 4022 C C . ALA B 1 147 ? -0.039 -2.463 -23.875 1 97.38 147 ALA B C 1
ATOM 4024 O O . ALA B 1 147 ? -0.422 -2.523 -25.047 1 97.38 147 ALA B O 1
ATOM 4025 N N . ARG B 1 148 ? 1.065 -1.977 -23.562 1 96.88 148 ARG B N 1
ATOM 4026 C CA . ARG B 1 148 ? 1.944 -1.373 -24.562 1 96.88 148 ARG B CA 1
ATOM 4027 C C . ARG B 1 148 ? 2.479 -2.424 -25.531 1 96.88 148 ARG B C 1
ATOM 4029 O O . ARG B 1 148 ? 2.568 -2.18 -26.734 1 96.88 148 ARG B O 1
ATOM 4036 N N . ILE B 1 149 ? 2.826 -3.541 -24.969 1 97.75 149 ILE B N 1
ATOM 4037 C CA . ILE B 1 149 ? 3.328 -4.629 -25.812 1 97.75 149 ILE B CA 1
ATOM 4038 C C . ILE B 1 149 ? 2.209 -5.148 -26.703 1 97.75 149 ILE B C 1
ATOM 4040 O O . ILE B 1 149 ? 2.422 -5.375 -27.906 1 97.75 149 ILE B O 1
ATOM 4044 N N . ALA B 1 150 ? 1.053 -5.285 -26.156 1 96.31 150 ALA B N 1
ATOM 4045 C CA . ALA B 1 150 ? -0.097 -5.738 -26.938 1 96.31 150 ALA B CA 1
ATOM 4046 C C . ALA B 1 150 ? -0.42 -4.762 -28.062 1 96.31 150 ALA B C 1
ATOM 4048 O O . ALA B 1 150 ? -0.917 -5.16 -29.125 1 96.31 150 ALA B O 1
ATOM 4049 N N . ASN B 1 151 ? -0.156 -3.494 -27.844 1 95.5 151 ASN B N 1
ATOM 4050 C CA . ASN B 1 151 ? -0.391 -2.461 -28.844 1 95.5 151 ASN B CA 1
ATOM 4051 C C . ASN B 1 151 ? 0.796 -2.318 -29.797 1 95.5 151 ASN B C 1
ATOM 4053 O O . ASN B 1 151 ? 0.885 -1.343 -30.547 1 95.5 151 ASN B O 1
ATOM 4057 N N . SER B 1 152 ? 1.802 -3.199 -29.688 1 96.44 152 SER B N 1
ATOM 4058 C CA . SER B 1 152 ? 2.957 -3.297 -30.578 1 96.44 152 SER B CA 1
ATOM 4059 C C . SER B 1 152 ? 3.848 -2.062 -30.453 1 96.44 152 SER B C 1
ATOM 4061 O O . SER B 1 152 ? 4.465 -1.645 -31.438 1 96.44 152 SER B O 1
ATOM 4063 N N . GLU B 1 153 ? 3.783 -1.479 -29.281 1 94.56 153 GLU B N 1
ATOM 4064 C CA . GLU B 1 153 ? 4.566 -0.261 -29.094 1 94.56 153 GLU B CA 1
ATOM 4065 C C . GLU B 1 153 ? 6.062 -0.552 -29.156 1 94.56 153 GLU B C 1
ATOM 4067 O O . GLU B 1 153 ? 6.859 0.332 -29.484 1 94.56 153 GLU B O 1
ATOM 4072 N N . ILE B 1 154 ? 6.477 -1.785 -28.906 1 97.56 154 ILE B N 1
ATOM 4073 C CA . ILE B 1 154 ? 7.914 -2.045 -28.875 1 97.56 154 ILE B CA 1
ATOM 4074 C C . ILE B 1 154 ? 8.305 -2.889 -30.094 1 97.56 154 ILE B C 1
ATOM 4076 O O . ILE B 1 154 ? 9.438 -3.365 -30.188 1 97.56 154 ILE B O 1
ATOM 4080 N N . GLY B 1 155 ? 7.406 -3.131 -31 1 97.75 155 GLY B N 1
ATOM 4081 C CA . GLY B 1 155 ? 7.68 -3.959 -32.156 1 97.75 155 GLY B CA 1
ATOM 4082 C C . GLY B 1 155 ? 7.715 -5.441 -31.844 1 97.75 155 GLY B C 1
ATOM 4083 O O . GLY B 1 155 ? 6.992 -5.91 -30.969 1 97.75 155 GLY B O 1
ATOM 4084 N N . ASP B 1 156 ? 8.461 -6.188 -32.688 1 98.06 156 ASP B N 1
ATOM 4085 C CA . ASP B 1 156 ? 8.57 -7.633 -32.469 1 98.06 156 ASP B CA 1
ATOM 4086 C C . ASP B 1 156 ? 9.453 -7.961 -31.281 1 98.06 156 ASP B C 1
ATOM 4088 O O . ASP B 1 156 ? 10.578 -7.465 -31.188 1 98.06 156 ASP B O 1
ATOM 4092 N N . ILE B 1 157 ? 8.922 -8.812 -30.422 1 98.75 157 ILE B N 1
ATOM 4093 C CA . ILE B 1 157 ? 9.703 -9.203 -29.25 1 98.75 157 ILE B CA 1
ATOM 4094 C C . ILE B 1 157 ? 10.891 -10.055 -29.688 1 98.75 157 ILE B C 1
ATOM 4096 O O . ILE B 1 157 ? 10.727 -11.039 -30.422 1 98.75 157 ILE B O 1
ATOM 4100 N N . ARG B 1 158 ? 12.094 -9.688 -29.203 1 98.75 158 ARG B N 1
ATOM 4101 C CA . ARG B 1 158 ? 13.312 -10.414 -29.547 1 98.75 158 ARG B CA 1
ATOM 4102 C C . ARG B 1 158 ? 13.891 -11.141 -28.344 1 98.75 158 ARG B C 1
ATOM 4104 O O . ARG B 1 158 ? 14.508 -12.195 -28.484 1 98.75 158 ARG B O 1
ATOM 4111 N N . ALA B 1 159 ? 13.711 -10.57 -27.172 1 98.88 159 ALA B N 1
ATOM 4112 C CA . ALA B 1 159 ? 14.281 -11.156 -25.953 1 98.88 159 ALA B CA 1
ATOM 4113 C C . ALA B 1 159 ? 13.414 -10.867 -24.734 1 98.88 159 ALA B C 1
ATOM 4115 O O . ALA B 1 159 ? 12.844 -9.781 -24.625 1 98.88 159 ALA B O 1
ATOM 4116 N N . ILE B 1 160 ? 13.32 -11.844 -23.906 1 98.88 160 ILE B N 1
ATOM 4117 C CA . ILE B 1 160 ? 12.641 -11.734 -22.625 1 98.88 160 ILE B CA 1
ATOM 4118 C C . ILE B 1 160 ? 13.586 -12.156 -21.5 1 98.88 160 ILE B C 1
ATOM 4120 O O . ILE B 1 160 ? 14.055 -13.297 -21.469 1 98.88 160 ILE B O 1
ATOM 4124 N N . GLU B 1 161 ? 13.938 -11.219 -20.609 1 98.81 161 GLU B N 1
ATOM 4125 C CA . GLU B 1 161 ? 14.766 -11.484 -19.438 1 98.81 161 GLU B CA 1
ATOM 4126 C C . GLU B 1 161 ? 13.984 -11.266 -18.141 1 98.81 161 GLU B C 1
ATOM 4128 O O . GLU B 1 161 ? 13.469 -10.18 -17.906 1 98.81 161 GLU B O 1
ATOM 4133 N N . VAL B 1 162 ? 13.891 -12.289 -17.328 1 98.88 162 VAL B N 1
ATOM 4134 C CA . VAL B 1 162 ? 13.18 -12.164 -16.062 1 98.88 162 VAL B CA 1
ATOM 4135 C C . VAL B 1 162 ? 14.031 -12.75 -14.93 1 98.88 162 VAL B C 1
ATOM 4137 O O . VAL B 1 162 ? 14.688 -13.773 -15.109 1 98.88 162 VAL B O 1
ATOM 4140 N N . GLU B 1 163 ? 14.102 -12.008 -13.82 1 98.75 163 GLU B N 1
ATOM 4141 C CA . GLU B 1 163 ? 14.836 -12.43 -12.633 1 98.75 163 GLU B CA 1
ATOM 4142 C C . GLU B 1 163 ? 13.992 -12.273 -11.375 1 98.75 163 GLU B C 1
ATOM 4144 O O . GLU B 1 163 ? 13.18 -11.352 -11.273 1 98.75 163 GLU B O 1
ATOM 4149 N N . TYR B 1 164 ? 14.148 -13.164 -10.477 1 98.81 164 TYR B N 1
ATOM 4150 C CA . TYR B 1 164 ? 13.586 -13.078 -9.133 1 98.81 164 TYR B CA 1
ATOM 4151 C C . TYR B 1 164 ? 14.609 -13.5 -8.086 1 98.81 164 TYR B C 1
ATOM 4153 O O . TYR B 1 164 ? 14.789 -14.695 -7.832 1 98.81 164 TYR B O 1
ATOM 4161 N N . LEU B 1 165 ? 15.227 -12.508 -7.422 1 98.56 165 LEU B N 1
ATOM 4162 C CA . LEU B 1 165 ? 16.391 -12.781 -6.582 1 98.56 165 LEU B CA 1
ATOM 4163 C C . LEU B 1 165 ? 16.109 -12.398 -5.133 1 98.56 165 LEU B C 1
ATOM 4165 O O . LEU B 1 165 ? 15.633 -11.297 -4.855 1 98.56 165 LEU B O 1
ATOM 4169 N N . GLN B 1 166 ? 16.297 -13.32 -4.293 1 97.06 166 GLN B N 1
ATOM 4170 C CA . GLN B 1 166 ? 16.219 -13.164 -2.844 1 97.06 166 GLN B CA 1
ATOM 4171 C C . GLN B 1 166 ? 17.469 -13.719 -2.166 1 97.06 166 GLN B C 1
ATOM 4173 O O . GLN B 1 166 ? 18.188 -14.547 -2.744 1 97.06 166 GLN B O 1
ATOM 4178 N N . GLY B 1 167 ? 17.719 -13.242 -0.93 1 94.06 167 GLY B N 1
ATOM 4179 C CA . GLY B 1 167 ? 18.891 -13.742 -0.222 1 94.06 167 GLY B CA 1
ATOM 4180 C C . GLY B 1 167 ? 18.562 -14.289 1.152 1 94.06 167 GLY B C 1
ATOM 4181 O O . GLY B 1 167 ? 19.469 -14.711 1.887 1 94.06 167 GLY B O 1
ATOM 4182 N N . TRP B 1 168 ? 17.312 -14.422 1.506 1 88 168 TRP B N 1
ATOM 4183 C CA . TRP B 1 168 ? 16.906 -14.68 2.885 1 88 168 TRP B CA 1
ATOM 4184 C C . TRP B 1 168 ? 17.203 -16.125 3.275 1 88 168 TRP B C 1
ATOM 4186 O O . TRP B 1 168 ? 17.344 -16.438 4.461 1 88 168 TRP B O 1
ATOM 4196 N N . LEU B 1 169 ? 17.359 -17 2.311 1 90.06 169 LEU B N 1
ATOM 4197 C CA . LEU B 1 169 ? 17.625 -18.406 2.596 1 90.06 169 LEU B CA 1
ATOM 4198 C C . LEU B 1 169 ? 19.094 -18.719 2.402 1 90.06 169 LEU B C 1
ATOM 4200 O O . LEU B 1 169 ? 19.469 -19.891 2.219 1 90.06 169 LEU B O 1
ATOM 4204 N N . ASN B 1 170 ? 19.859 -17.656 2.379 1 90.81 170 ASN B N 1
ATOM 4205 C CA . ASN B 1 170 ? 21.297 -17.875 2.326 1 90.81 170 ASN B CA 1
ATOM 4206 C C . ASN B 1 170 ? 21.797 -18.594 3.572 1 90.81 170 ASN B C 1
ATOM 4208 O O . ASN B 1 170 ? 22.797 -19.312 3.52 1 90.81 170 ASN B O 1
ATOM 4212 N N . ASP B 1 171 ? 21.047 -18.406 4.625 1 86.44 171 ASP B N 1
ATOM 4213 C CA . ASP B 1 171 ? 21.266 -19.156 5.855 1 86.44 171 ASP B CA 1
ATOM 4214 C C . ASP B 1 171 ? 20.25 -20.297 5.996 1 86.44 171 ASP B C 1
ATOM 4216 O O . ASP B 1 171 ? 19.188 -20.266 5.391 1 86.44 171 ASP B O 1
ATOM 4220 N N . ARG B 1 172 ? 20.594 -21.375 6.785 1 86.19 172 ARG B N 1
ATOM 4221 C CA . ARG B 1 172 ? 19.719 -22.547 6.938 1 86.19 172 ARG B CA 1
ATOM 4222 C C . ARG B 1 172 ? 18.656 -22.281 7.984 1 86.19 172 ARG B C 1
ATOM 4224 O O . ARG B 1 172 ? 18.609 -22.953 9.023 1 86.19 172 ARG B O 1
ATOM 4231 N N . LEU B 1 173 ? 17.766 -21.453 7.645 1 81.81 173 LEU B N 1
ATOM 4232 C CA . LEU B 1 173 ? 16.719 -21.047 8.578 1 81.81 173 LEU B CA 1
ATOM 4233 C C . LEU B 1 173 ? 15.75 -22.188 8.844 1 81.81 173 LEU B C 1
ATOM 4235 O O . LEU B 1 173 ? 15.023 -22.156 9.844 1 81.81 173 LEU B O 1
ATOM 4239 N N . GLU B 1 174 ? 15.656 -23.188 7.957 1 79.38 174 GLU B N 1
ATOM 4240 C CA . GLU B 1 174 ? 14.758 -24.328 8.109 1 79.38 174 GLU B CA 1
ATOM 4241 C C . GLU B 1 174 ? 15.148 -25.188 9.305 1 79.38 174 GLU B C 1
ATOM 4243 O O . GLU B 1 174 ? 14.359 -26.016 9.766 1 79.38 174 GLU B O 1
ATOM 4248 N N . LEU B 1 175 ? 16.375 -24.938 9.766 1 80.81 175 LEU B N 1
ATOM 4249 C CA . LEU B 1 175 ? 16.859 -25.672 10.93 1 80.81 175 LEU B CA 1
ATOM 4250 C C . LEU B 1 175 ? 16.578 -24.906 12.211 1 80.81 175 LEU B C 1
ATOM 4252 O O . LEU B 1 175 ? 16.922 -25.359 13.305 1 80.81 175 LEU B O 1
ATOM 4256 N N . THR B 1 176 ? 15.883 -23.734 12.023 1 81.94 176 THR B N 1
ATOM 4257 C CA . THR B 1 176 ? 15.531 -22.922 13.18 1 81.94 176 THR B CA 1
ATOM 4258 C C . THR B 1 176 ? 14.016 -22.922 13.406 1 81.94 176 THR B C 1
ATOM 4260 O O . THR B 1 176 ? 13.305 -23.75 12.844 1 81.94 176 THR B O 1
ATOM 4263 N N . ASP B 1 177 ? 13.445 -22.078 14.258 1 72.94 177 ASP B N 1
ATOM 4264 C CA . ASP B 1 177 ? 12.023 -22 14.57 1 72.94 177 ASP B CA 1
ATOM 4265 C C . ASP B 1 177 ? 11.289 -21.094 13.602 1 72.94 177 ASP B C 1
ATOM 4267 O O . ASP B 1 177 ? 10.156 -20.672 13.867 1 72.94 177 ASP B O 1
ATOM 4271 N N . ASN B 1 178 ? 11.984 -20.875 12.578 1 81.25 178 ASN B N 1
ATOM 4272 C CA . ASN B 1 178 ? 11.328 -20.031 11.594 1 81.25 178 ASN B CA 1
ATOM 4273 C C . ASN B 1 178 ? 10.219 -20.797 10.859 1 81.25 178 ASN B C 1
ATOM 4275 O O . ASN B 1 178 ? 10.492 -21.641 10.008 1 81.25 178 ASN B O 1
ATOM 4279 N N . LYS B 1 179 ? 9.125 -20.531 11.117 1 72.44 179 LYS B N 1
ATOM 4280 C CA . LYS B 1 179 ? 7.941 -21.25 10.633 1 72.44 179 LYS B CA 1
ATOM 4281 C C . LYS B 1 179 ? 7.879 -21.25 9.109 1 72.44 179 LYS B C 1
ATOM 4283 O O . LYS B 1 179 ? 7.539 -22.25 8.5 1 72.44 179 LYS B O 1
ATOM 4288 N N . GLN B 1 180 ? 8.195 -20.062 8.484 1 73.94 180 GLN B N 1
ATOM 4289 C CA . GLN B 1 180 ? 8.117 -19.922 7.031 1 73.94 180 GLN B CA 1
ATOM 4290 C C . GLN B 1 180 ? 9.156 -20.797 6.34 1 73.94 180 GLN B C 1
ATOM 4292 O O . GLN B 1 180 ? 8.859 -21.438 5.332 1 73.94 180 GLN B O 1
ATOM 4297 N N . ALA B 1 181 ? 10.281 -20.906 6.875 1 77.88 181 ALA B N 1
ATOM 4298 C CA . ALA B 1 181 ? 11.367 -21.672 6.277 1 77.88 181 ALA B CA 1
ATOM 4299 C C . ALA B 1 181 ? 11.148 -23.172 6.48 1 77.88 181 ALA B C 1
ATOM 4301 O O . ALA B 1 181 ? 11.531 -23.984 5.633 1 77.88 181 ALA B O 1
ATOM 4302 N N . SER B 1 182 ? 10.5 -23.516 7.484 1 78.06 182 SER B N 1
ATOM 4303 C CA . SER B 1 182 ? 10.383 -24.906 7.875 1 78.06 182 SER B CA 1
ATOM 4304 C C . SER B 1 182 ? 9.586 -25.703 6.844 1 78.06 182 SER B C 1
ATOM 4306 O O . SER B 1 182 ? 10.062 -26.719 6.32 1 78.06 182 SER B O 1
ATOM 4308 N N . TRP B 1 183 ? 8.43 -25.234 6.496 1 77.19 183 TRP B N 1
ATOM 4309 C CA . TRP B 1 183 ? 7.625 -26.031 5.57 1 77.19 183 TRP B CA 1
ATOM 4310 C C . TRP B 1 183 ? 8.172 -25.938 4.152 1 77.19 183 TRP B C 1
ATOM 4312 O O . TRP B 1 183 ? 8.031 -26.859 3.361 1 77.19 183 TRP B O 1
ATOM 4322 N N . ARG B 1 184 ? 8.867 -24.891 3.756 1 79.56 184 ARG B N 1
ATOM 4323 C CA . ARG B 1 184 ? 9.406 -24.688 2.418 1 79.56 184 ARG B CA 1
ATOM 4324 C C . ARG B 1 184 ? 10.578 -25.609 2.145 1 79.56 184 ARG B C 1
ATOM 4326 O O . ARG B 1 184 ? 10.898 -25.906 0.988 1 79.56 184 ARG B O 1
ATOM 4333 N N . GLY B 1 185 ? 11.188 -25.984 3.213 1 79.38 185 GLY B N 1
ATOM 4334 C CA . GLY B 1 185 ? 12.336 -26.875 3.082 1 79.38 185 GLY B CA 1
ATOM 4335 C C . GLY B 1 185 ? 11.961 -28.344 3.041 1 79.38 185 GLY B C 1
ATOM 4336 O O . GLY B 1 185 ? 12.812 -29.203 2.775 1 79.38 185 GLY B O 1
ATOM 4337 N N . ASN B 1 186 ? 10.664 -28.625 3.25 1 83.25 186 ASN B N 1
ATOM 4338 C CA . ASN B 1 186 ? 10.18 -30 3.271 1 83.25 186 ASN B CA 1
ATOM 4339 C C . ASN B 1 186 ? 9.469 -30.359 1.974 1 83.25 186 ASN B C 1
ATOM 4341 O O . ASN B 1 186 ? 8.375 -29.859 1.693 1 83.25 186 ASN B O 1
ATOM 4345 N N . PRO B 1 187 ? 10 -31.266 1.238 1 83.25 187 PRO B N 1
ATOM 4346 C CA . PRO B 1 187 ? 9.438 -31.625 -0.068 1 83.25 187 PRO B CA 1
ATOM 4347 C C . PRO B 1 187 ? 7.996 -32.125 0.025 1 83.25 187 PRO B C 1
ATOM 4349 O O . PRO B 1 187 ? 7.211 -31.922 -0.907 1 83.25 187 PRO B O 1
ATOM 4352 N N . ALA B 1 188 ? 7.676 -32.688 1.078 1 81.75 188 ALA B N 1
ATOM 4353 C CA . ALA B 1 188 ? 6.328 -33.219 1.243 1 81.75 188 ALA B CA 1
ATOM 4354 C C . ALA B 1 188 ? 5.297 -32.094 1.337 1 81.75 188 ALA B C 1
ATOM 4356 O O . ALA B 1 188 ? 4.129 -32.281 0.994 1 81.75 188 ALA B O 1
ATOM 4357 N N . PHE B 1 189 ? 5.711 -31.031 1.778 1 81.38 189 PHE B N 1
ATOM 4358 C CA . PHE B 1 189 ? 4.789 -29.922 1.991 1 81.38 189 PHE B CA 1
ATOM 4359 C C . PHE B 1 189 ? 4.871 -28.922 0.843 1 81.38 189 PHE B C 1
ATOM 4361 O O . PHE B 1 189 ? 3.846 -28.422 0.371 1 81.38 189 PHE B O 1
ATOM 4368 N N . ALA B 1 190 ? 6.047 -28.641 0.395 1 83.75 190 ALA B N 1
ATOM 4369 C CA . ALA B 1 190 ? 6.258 -27.578 -0.583 1 83.75 190 ALA B CA 1
ATOM 4370 C C . ALA B 1 190 ? 6.152 -28.109 -2.008 1 83.75 190 ALA B C 1
ATOM 4372 O O . ALA B 1 190 ? 5.703 -27.406 -2.912 1 83.75 190 ALA B O 1
ATOM 4373 N N . GLY B 1 191 ? 6.566 -29.266 -2.189 1 80.19 191 GLY B N 1
ATOM 4374 C CA . GLY B 1 191 ? 6.605 -29.875 -3.514 1 80.19 191 GLY B CA 1
ATOM 4375 C C . GLY B 1 191 ? 7.781 -29.391 -4.348 1 80.19 191 GLY B C 1
ATOM 4376 O O . GLY B 1 191 ? 8.414 -30.188 -5.047 1 80.19 191 GLY B O 1
ATOM 4377 N N . ALA B 1 192 ? 8.039 -28.172 -4.297 1 83.44 192 ALA B N 1
ATOM 4378 C CA . ALA B 1 192 ? 9.141 -27.562 -5.031 1 83.44 192 ALA B CA 1
ATOM 4379 C C . ALA B 1 192 ? 9.797 -26.453 -4.211 1 83.44 192 ALA B C 1
ATOM 4381 O O . ALA B 1 192 ? 9.195 -25.922 -3.266 1 83.44 192 ALA B O 1
ATOM 4382 N N . GLY B 1 193 ? 11.062 -26.219 -4.535 1 94.12 193 GLY B N 1
ATOM 4383 C CA . GLY B 1 193 ? 11.797 -25.172 -3.854 1 94.12 193 GLY B CA 1
ATOM 4384 C C . GLY B 1 193 ? 11.625 -23.797 -4.496 1 94.12 193 GLY B C 1
ATOM 4385 O O . GLY B 1 193 ? 10.5 -23.328 -4.684 1 94.12 193 GLY B O 1
ATOM 4386 N N . ALA B 1 194 ? 12.766 -23.25 -4.945 1 96.12 194 ALA B N 1
ATOM 4387 C CA . ALA B 1 194 ? 12.789 -21.906 -5.535 1 96.12 194 ALA B CA 1
ATOM 4388 C C . ALA B 1 194 ? 11.938 -21.844 -6.801 1 96.12 194 ALA B C 1
ATOM 4390 O O . ALA B 1 194 ? 11.312 -20.828 -7.094 1 96.12 194 ALA B O 1
ATOM 4391 N N . ILE B 1 195 ? 11.922 -22.891 -7.586 1 97.12 195 ILE B N 1
ATOM 4392 C CA . ILE B 1 195 ? 11.18 -22.875 -8.844 1 97.12 195 ILE B CA 1
ATOM 4393 C C . ILE B 1 195 ? 9.688 -22.703 -8.555 1 97.12 195 ILE B C 1
ATOM 4395 O O . ILE B 1 195 ? 8.992 -22 -9.297 1 97.12 195 ILE B O 1
ATOM 4399 N N . GLY B 1 196 ? 9.18 -23.328 -7.562 1 95.38 196 GLY B N 1
ATOM 4400 C CA . GLY B 1 196 ? 7.773 -23.203 -7.199 1 95.38 196 GLY B CA 1
ATOM 4401 C C . GLY B 1 196 ? 7.449 -21.922 -6.473 1 95.38 196 GLY B C 1
ATOM 4402 O O . GLY B 1 196 ? 6.395 -21.328 -6.703 1 95.38 196 GLY B O 1
ATOM 4403 N N . ASP B 1 197 ? 8.32 -21.453 -5.598 1 95.12 197 ASP B N 1
ATOM 4404 C CA . ASP B 1 197 ? 8.07 -20.328 -4.715 1 95.12 197 ASP B CA 1
ATOM 4405 C C . ASP B 1 197 ? 8.227 -19 -5.465 1 95.12 197 ASP B C 1
ATOM 4407 O O . ASP B 1 197 ? 7.348 -18.141 -5.406 1 95.12 197 ASP B O 1
ATOM 4411 N N . ILE B 1 198 ? 9.336 -18.859 -6.199 1 97.38 198 ILE B N 1
ATOM 4412 C CA . ILE B 1 198 ? 9.586 -17.562 -6.84 1 97.38 198 ILE B CA 1
ATOM 4413 C C . ILE B 1 198 ? 9.727 -17.766 -8.352 1 97.38 198 ILE B C 1
ATOM 4415 O O . ILE B 1 198 ? 9.438 -16.859 -9.133 1 97.38 198 ILE B O 1
ATOM 4419 N N . GLY B 1 199 ? 10.148 -18.938 -8.789 1 97.69 199 GLY B N 1
ATOM 4420 C CA . GLY B 1 199 ? 10.266 -19.219 -10.211 1 97.69 199 GLY B CA 1
ATOM 4421 C C . GLY B 1 199 ? 8.945 -19.094 -10.953 1 97.69 199 GLY B C 1
ATOM 4422 O O . GLY B 1 199 ? 8.898 -18.562 -12.07 1 97.69 199 GLY B O 1
ATOM 4423 N N . THR B 1 200 ? 7.926 -19.578 -10.367 1 96.88 200 THR B N 1
ATOM 4424 C CA . THR B 1 200 ? 6.605 -19.516 -10.992 1 96.88 200 THR B CA 1
ATOM 4425 C C . THR B 1 200 ? 6.141 -18.078 -11.133 1 96.88 200 THR B C 1
ATOM 4427 O O . THR B 1 200 ? 5.457 -17.734 -12.102 1 96.88 200 THR B O 1
ATOM 4430 N N . HIS B 1 201 ? 6.445 -17.219 -10.18 1 97.75 201 HIS B N 1
ATOM 4431 C CA . HIS B 1 201 ? 6.152 -15.789 -10.312 1 97.75 201 HIS B CA 1
ATOM 4432 C C . HIS B 1 201 ? 6.875 -15.195 -11.516 1 97.75 201 HIS B C 1
ATOM 4434 O O . HIS B 1 201 ? 6.273 -14.453 -12.297 1 97.75 201 HIS B O 1
ATOM 4440 N N . ALA B 1 202 ? 8.148 -15.492 -11.57 1 98.44 202 ALA B N 1
ATOM 4441 C CA . ALA B 1 202 ? 8.961 -14.969 -12.664 1 98.44 202 ALA B CA 1
ATOM 4442 C C . ALA B 1 202 ? 8.422 -15.43 -14.016 1 98.44 202 ALA B C 1
ATOM 4444 O O . ALA B 1 202 ? 8.25 -14.625 -14.93 1 98.44 202 ALA B O 1
ATOM 4445 N N . TRP B 1 203 ? 8.172 -16.703 -14.086 1 98.06 203 TRP B N 1
ATOM 4446 C CA . TRP B 1 203 ? 7.617 -17.281 -15.305 1 98.06 203 TRP B CA 1
ATOM 4447 C C . TRP B 1 203 ? 6.289 -16.625 -15.664 1 98.06 203 TRP B C 1
ATOM 4449 O O . TRP B 1 203 ? 6.09 -16.188 -16.797 1 98.06 203 TRP B O 1
ATOM 4459 N N . GLN B 1 204 ? 5.414 -16.578 -14.734 1 98.38 204 GLN B N 1
ATOM 4460 C CA . GLN B 1 204 ? 4.074 -16.047 -14.961 1 98.38 204 GLN B CA 1
ATOM 4461 C C . GLN B 1 204 ? 4.133 -14.586 -15.398 1 98.38 204 GLN B C 1
ATOM 4463 O O . GLN B 1 204 ? 3.373 -14.164 -16.266 1 98.38 204 GLN B O 1
ATOM 4468 N N . LEU B 1 205 ? 5.012 -13.812 -14.797 1 98.62 205 LEU B N 1
ATOM 4469 C CA . LEU B 1 205 ? 5.156 -12.398 -15.156 1 98.62 205 LEU B CA 1
ATOM 4470 C C . LEU B 1 205 ? 5.594 -12.25 -16.609 1 98.62 205 LEU B C 1
ATOM 4472 O O . LEU B 1 205 ? 5.023 -11.445 -17.344 1 98.62 205 LEU B O 1
ATOM 4476 N N . ALA B 1 206 ? 6.59 -13 -17 1 98.69 206 ALA B N 1
ATOM 4477 C CA . ALA B 1 206 ? 7.098 -12.961 -18.359 1 98.69 206 ALA B CA 1
ATOM 4478 C C . ALA B 1 206 ? 6.012 -13.344 -19.359 1 98.69 206 ALA B C 1
ATOM 4480 O O . ALA B 1 206 ? 5.812 -12.664 -20.375 1 98.69 206 ALA B O 1
ATOM 4481 N N . ALA B 1 207 ? 5.344 -14.43 -19.062 1 98.56 207 ALA B N 1
ATOM 4482 C CA . ALA B 1 207 ? 4.281 -14.906 -19.938 1 98.56 207 ALA B CA 1
ATOM 4483 C C . ALA B 1 207 ? 3.139 -13.898 -20.016 1 98.56 207 ALA B C 1
ATOM 4485 O O . ALA B 1 207 ? 2.609 -13.625 -21.094 1 98.56 207 ALA B O 1
ATOM 4486 N N . PHE B 1 208 ? 2.742 -13.344 -18.953 1 98.69 208 PHE B N 1
ATOM 4487 C CA . PHE B 1 208 ? 1.629 -12.406 -18.844 1 98.69 208 PHE B CA 1
ATOM 4488 C C . PHE B 1 208 ? 1.902 -11.148 -19.656 1 98.69 208 PHE B C 1
ATOM 4490 O O . PHE B 1 208 ? 1.044 -10.695 -20.422 1 98.69 208 PHE B O 1
ATOM 4497 N N . VAL B 1 209 ? 3.086 -10.609 -19.469 1 98.81 209 VAL B N 1
ATOM 4498 C CA . VAL B 1 209 ? 3.395 -9.32 -20.062 1 98.81 209 VAL B CA 1
ATOM 4499 C C . VAL B 1 209 ? 3.66 -9.5 -21.562 1 98.81 209 VAL B C 1
ATOM 4501 O O . VAL B 1 209 ? 3.182 -8.719 -22.391 1 98.81 209 VAL B O 1
ATOM 4504 N N . SER B 1 210 ? 4.375 -10.508 -21.969 1 98.5 210 SER B N 1
ATOM 4505 C CA . SER B 1 210 ? 4.734 -10.719 -23.359 1 98.5 210 SER B CA 1
ATOM 4506 C C . SER B 1 210 ? 3.549 -11.258 -24.156 1 98.5 210 SER B C 1
ATOM 4508 O O . SER B 1 210 ? 3.473 -11.062 -25.375 1 98.5 210 SER B O 1
ATOM 4510 N N . GLY B 1 211 ? 2.691 -12.047 -23.484 1 97.69 211 GLY B N 1
ATOM 4511 C CA . GLY B 1 211 ? 1.608 -12.742 -24.172 1 97.69 211 GLY B CA 1
ATOM 4512 C C . GLY B 1 211 ? 2.074 -13.961 -24.938 1 97.69 211 GLY B C 1
ATOM 4513 O O . GLY B 1 211 ? 1.383 -14.43 -25.844 1 97.69 211 GLY B O 1
ATOM 4514 N N . MET B 1 212 ? 3.26 -14.453 -24.578 1 97.62 212 MET B N 1
ATOM 4515 C CA . MET B 1 212 ? 3.832 -15.555 -25.344 1 97.62 212 MET B CA 1
ATOM 4516 C C . MET B 1 212 ? 4.141 -16.734 -24.438 1 97.62 212 MET B C 1
ATOM 4518 O O . MET B 1 212 ? 4.5 -16.562 -23.281 1 97.62 212 MET B O 1
ATOM 4522 N N . GLU B 1 213 ? 4.035 -17.906 -24.969 1 96.94 213 GLU B N 1
ATOM 4523 C CA . GLU B 1 213 ? 4.547 -19.125 -24.359 1 96.94 213 GLU B CA 1
ATOM 4524 C C . GLU B 1 213 ? 5.668 -19.734 -25.203 1 96.94 213 GLU B C 1
ATOM 4526 O O . GLU B 1 213 ? 5.664 -19.609 -26.438 1 96.94 213 GLU B O 1
ATOM 4531 N N . PRO B 1 214 ? 6.523 -20.375 -24.594 1 98.31 214 PRO B N 1
ATOM 4532 C CA . PRO B 1 214 ? 7.656 -20.922 -25.344 1 98.31 214 PRO B CA 1
ATOM 4533 C C . PRO B 1 214 ? 7.297 -22.188 -26.125 1 98.31 214 PRO B C 1
ATOM 4535 O O . PRO B 1 214 ? 6.273 -22.812 -25.844 1 98.31 214 PRO B O 1
ATOM 4538 N N . GLU B 1 215 ? 8.195 -22.547 -27.062 1 98.38 215 GLU B N 1
ATOM 4539 C CA . GLU B 1 215 ? 8.109 -23.812 -27.766 1 98.38 215 GLU B CA 1
ATOM 4540 C C . GLU B 1 215 ? 8.953 -24.891 -27.078 1 98.38 215 GLU B C 1
ATOM 4542 O O . GLU B 1 215 ? 8.57 -26.062 -27.047 1 98.38 215 GLU B O 1
ATOM 4547 N N . VAL B 1 216 ? 10.102 -24.516 -26.625 1 98.44 216 VAL B N 1
ATOM 4548 C CA . VAL B 1 216 ? 11 -25.406 -25.891 1 98.44 216 VAL B CA 1
ATOM 4549 C C . VAL B 1 216 ? 11.617 -24.672 -24.719 1 98.44 216 VAL B C 1
ATOM 4551 O O . VAL B 1 216 ? 11.797 -23.453 -24.75 1 98.44 216 VAL B O 1
ATOM 4554 N N . VAL B 1 217 ? 11.891 -25.453 -23.719 1 98.69 217 VAL B N 1
ATOM 4555 C CA . VAL B 1 217 ? 12.469 -24.922 -22.469 1 98.69 217 VAL B CA 1
ATOM 4556 C C . VAL B 1 217 ? 13.633 -25.812 -22.031 1 98.69 217 VAL B C 1
ATOM 4558 O O . VAL B 1 217 ? 13.57 -27.031 -22.156 1 98.69 217 VAL B O 1
ATOM 4561 N N . ARG B 1 218 ? 14.703 -25.234 -21.594 1 98.56 218 ARG B N 1
ATOM 4562 C CA . ARG B 1 218 ? 15.742 -25.953 -20.859 1 98.56 218 ARG B CA 1
ATOM 4563 C C . ARG B 1 218 ? 16.094 -25.25 -19.562 1 98.56 218 ARG B C 1
ATOM 4565 O O . ARG B 1 218 ? 15.906 -24.047 -19.422 1 98.56 218 ARG B O 1
ATOM 4572 N N . GLY B 1 219 ? 16.469 -26 -18.641 1 98.19 219 GLY B N 1
ATOM 4573 C CA . GLY B 1 219 ? 16.828 -25.375 -17.375 1 98.19 219 GLY B CA 1
ATOM 4574 C C . GLY B 1 219 ? 17.5 -26.328 -16.406 1 98.19 219 GLY B C 1
ATOM 4575 O O . GLY B 1 219 ? 17.703 -27.5 -16.719 1 98.19 219 GLY B O 1
ATOM 4576 N N . GLU B 1 220 ? 17.953 -25.766 -15.336 1 98.19 220 GLU B N 1
ATOM 4577 C CA . GLU B 1 220 ? 18.594 -26.484 -14.25 1 98.19 220 GLU B CA 1
ATOM 4578 C C . GLU B 1 220 ? 18.062 -26.047 -12.891 1 98.19 220 GLU B C 1
ATOM 4580 O O . GLU B 1 220 ? 17.875 -24.844 -12.656 1 98.19 220 GLU B O 1
ATOM 4585 N N . LEU B 1 221 ? 17.734 -27.031 -12.102 1 97.88 221 LEU B N 1
ATOM 4586 C CA . LEU B 1 221 ? 17.438 -26.828 -10.688 1 97.88 221 LEU B CA 1
ATOM 4587 C C . LEU B 1 221 ? 18.656 -27.125 -9.828 1 97.88 221 LEU B C 1
ATOM 4589 O O . LEU B 1 221 ? 19.219 -28.219 -9.898 1 97.88 221 LEU B O 1
ATOM 4593 N N . LEU B 1 222 ? 19.016 -26.094 -9.047 1 96.81 222 LEU B N 1
ATOM 4594 C CA . LEU B 1 222 ? 20.25 -26.234 -8.273 1 96.81 222 LEU B CA 1
ATOM 4595 C C . LEU B 1 222 ? 19.969 -26.125 -6.781 1 96.81 222 LEU B C 1
ATOM 4597 O O . LEU B 1 222 ? 19 -25.469 -6.375 1 96.81 222 LEU B O 1
ATOM 4601 N N . THR B 1 223 ? 20.688 -26.844 -6.016 1 95.75 223 THR B N 1
ATOM 4602 C CA . THR B 1 223 ? 20.797 -26.672 -4.57 1 95.75 223 THR B CA 1
ATOM 4603 C C . THR B 1 223 ? 22.172 -26.156 -4.176 1 95.75 223 THR B C 1
ATOM 4605 O O . THR B 1 223 ? 23.141 -26.922 -4.121 1 95.75 223 THR B O 1
ATOM 4608 N N . ARG B 1 224 ? 22.234 -24.859 -3.869 1 95.75 224 ARG B N 1
ATOM 4609 C CA . ARG B 1 224 ? 23.5 -24.203 -3.629 1 95.75 224 ARG B CA 1
ATOM 4610 C C . ARG B 1 224 ? 23.953 -24.375 -2.182 1 95.75 224 ARG B C 1
ATOM 4612 O O . ARG B 1 224 ? 25.156 -24.438 -1.898 1 95.75 224 ARG B O 1
ATOM 4619 N N . ILE B 1 225 ? 23.031 -24.391 -1.309 1 93.81 225 ILE B N 1
ATOM 4620 C CA . ILE B 1 225 ? 23.344 -24.5 0.111 1 93.81 225 ILE B CA 1
ATOM 4621 C C . ILE B 1 225 ? 23.453 -25.984 0.501 1 93.81 225 ILE B C 1
ATOM 4623 O O . ILE B 1 225 ? 22.469 -26.719 0.398 1 93.81 225 ILE B O 1
ATOM 4627 N N . PRO B 1 226 ? 24.594 -26.391 1.035 1 92.5 226 PRO B N 1
ATOM 4628 C CA . PRO B 1 226 ? 24.75 -27.797 1.403 1 92.5 226 PRO B CA 1
ATOM 4629 C C . PRO B 1 226 ? 23.719 -28.266 2.428 1 92.5 226 PRO B C 1
ATOM 4631 O O . PRO B 1 226 ? 23.438 -27.547 3.393 1 92.5 226 PRO B O 1
ATOM 4634 N N . GLY B 1 227 ? 23.172 -29.438 2.148 1 88.94 227 GLY B N 1
ATOM 4635 C CA . GLY B 1 227 ? 22.25 -30.016 3.107 1 88.94 227 GLY B CA 1
ATOM 4636 C C . GLY B 1 227 ? 20.797 -29.781 2.754 1 88.94 227 GLY B C 1
ATOM 4637 O O . GLY B 1 227 ? 19.906 -30.484 3.248 1 88.94 227 GLY B O 1
ATOM 4638 N N . ARG B 1 228 ? 20.562 -28.828 1.946 1 90 228 ARG B N 1
ATOM 4639 C CA . ARG B 1 228 ? 19.188 -28.578 1.521 1 90 228 ARG B CA 1
ATOM 4640 C C . ARG B 1 228 ? 18.703 -29.656 0.542 1 90 228 ARG B C 1
ATOM 4642 O O . ARG B 1 228 ? 19.484 -30.125 -0.291 1 90 228 ARG B O 1
ATOM 4649 N N . VAL B 1 229 ? 17.391 -29.938 0.647 1 89.19 229 VAL B N 1
ATOM 4650 C CA . VAL B 1 229 ? 16.844 -31.031 -0.145 1 89.19 229 VAL B CA 1
ATOM 4651 C C . VAL B 1 229 ? 16.25 -30.484 -1.438 1 89.19 229 VAL B C 1
ATOM 4653 O O . VAL B 1 229 ? 16.422 -31.062 -2.51 1 89.19 229 VAL B O 1
ATOM 4656 N N . LEU B 1 230 ? 15.609 -29.359 -1.346 1 92.31 230 LEU B N 1
ATOM 4657 C CA . LEU B 1 230 ? 14.93 -28.766 -2.496 1 92.31 230 LEU B CA 1
ATOM 4658 C C . LEU B 1 230 ? 15.82 -27.734 -3.184 1 92.31 230 LEU B C 1
ATOM 4660 O O . LEU B 1 230 ? 16.797 -27.266 -2.592 1 92.31 230 LEU B O 1
ATOM 4664 N N . ASP B 1 231 ? 15.477 -27.453 -4.434 1 95.69 231 ASP B N 1
ATOM 4665 C CA . ASP B 1 231 ? 16.219 -26.453 -5.176 1 95.69 231 ASP B CA 1
ATOM 4666 C C . ASP B 1 231 ? 16.094 -25.078 -4.516 1 95.69 231 ASP B C 1
ATOM 4668 O O . ASP B 1 231 ? 15.047 -24.734 -3.984 1 95.69 231 ASP B O 1
ATOM 4672 N N . ASP B 1 232 ? 17.172 -24.344 -4.539 1 97.44 232 ASP B N 1
ATOM 4673 C CA . ASP B 1 232 ? 17.141 -22.969 -4.031 1 97.44 232 ASP B CA 1
ATOM 4674 C C . ASP B 1 232 ? 17.594 -21.984 -5.102 1 97.44 232 ASP B C 1
ATOM 4676 O O . ASP B 1 232 ? 17.672 -20.781 -4.844 1 97.44 232 ASP B O 1
ATOM 4680 N N . GLU B 1 233 ? 17.828 -22.516 -6.281 1 97.81 233 GLU B N 1
ATOM 4681 C CA . GLU B 1 233 ? 18.172 -21.688 -7.434 1 97.81 233 GLU B CA 1
ATOM 4682 C C . GLU B 1 233 ? 17.75 -22.344 -8.742 1 97.81 233 GLU B C 1
ATOM 4684 O O . GLU B 1 233 ? 17.828 -23.562 -8.875 1 97.81 233 GLU B O 1
ATOM 4689 N N . VAL B 1 234 ? 17.266 -21.484 -9.664 1 98.12 234 VAL B N 1
ATOM 4690 C CA . VAL B 1 234 ? 16.734 -21.969 -10.938 1 98.12 234 VAL B CA 1
ATOM 4691 C C . VAL B 1 234 ? 17.297 -21.141 -12.086 1 98.12 234 VAL B C 1
ATOM 4693 O O . VAL B 1 234 ? 17.297 -19.906 -12.016 1 98.12 234 VAL B O 1
ATOM 4696 N N . TYR B 1 235 ? 17.828 -21.812 -13.07 1 98.5 235 TYR B N 1
ATOM 4697 C CA . TYR B 1 235 ? 18.094 -21.21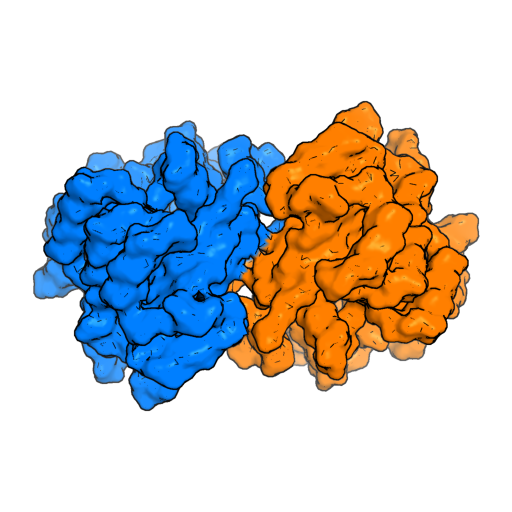9 -14.375 1 98.5 235 TYR B CA 1
ATOM 4698 C C . TYR B 1 235 ? 17.219 -21.844 -15.453 1 98.5 235 TYR B C 1
ATOM 4700 O O . TYR B 1 235 ? 17.016 -23.062 -15.461 1 98.5 235 TYR B O 1
ATOM 4708 N N . ALA B 1 236 ? 16.672 -21.047 -16.297 1 98.75 236 ALA B N 1
ATOM 4709 C CA . ALA B 1 236 ? 15.914 -21.578 -17.422 1 98.75 236 ALA B CA 1
ATOM 4710 C C . ALA B 1 236 ? 16.109 -20.719 -18.672 1 98.75 236 ALA B C 1
ATOM 4712 O O . ALA B 1 236 ? 16.375 -19.516 -18.562 1 98.75 236 ALA B O 1
ATOM 4713 N N . GLU B 1 237 ? 16.062 -21.297 -19.797 1 98.81 237 GLU B N 1
ATOM 4714 C CA . GLU B 1 237 ? 16.047 -20.656 -21.109 1 98.81 237 GLU B CA 1
ATOM 4715 C C . GLU B 1 237 ? 14.836 -21.094 -21.922 1 98.81 237 GLU B C 1
ATOM 4717 O O . GLU B 1 237 ? 14.375 -22.234 -21.812 1 98.81 237 GLU B O 1
ATOM 4722 N N . MET B 1 238 ? 14.359 -20.203 -22.75 1 98.81 238 MET B N 1
ATOM 4723 C CA . MET B 1 238 ? 13.164 -20.469 -23.547 1 98.81 238 MET B CA 1
ATOM 4724 C C . MET B 1 238 ? 13.383 -20.047 -25 1 98.81 238 MET B C 1
ATOM 4726 O O . MET B 1 238 ? 14.07 -19.062 -25.266 1 98.81 238 MET B O 1
ATOM 4730 N N . ARG B 1 239 ? 12.797 -20.781 -25.922 1 98.81 239 ARG B N 1
ATOM 4731 C CA . ARG B 1 239 ? 12.672 -20.406 -27.328 1 98.81 239 ARG B CA 1
ATOM 4732 C C . ARG B 1 239 ? 11.211 -20.25 -27.719 1 98.81 239 ARG B C 1
ATOM 4734 O O . ARG B 1 239 ? 10.367 -21.062 -27.344 1 98.81 239 ARG B O 1
ATOM 4741 N N . TYR B 1 240 ? 11 -19.234 -28.422 1 98.69 240 TYR B N 1
ATOM 4742 C CA . TYR B 1 240 ? 9.625 -18.922 -28.812 1 98.69 240 TYR B CA 1
ATOM 4743 C C . TYR B 1 240 ? 9.43 -19.109 -30.312 1 98.69 240 TYR B C 1
ATOM 4745 O O . TYR B 1 240 ? 10.391 -19.078 -31.078 1 98.69 240 TYR B O 1
ATOM 4753 N N . ALA B 1 241 ? 8.203 -19.203 -30.703 1 98.25 241 ALA B N 1
ATOM 4754 C CA . ALA B 1 241 ? 7.844 -19.484 -32.094 1 98.25 241 ALA B CA 1
ATOM 4755 C C . ALA B 1 241 ? 8.289 -18.344 -33.031 1 98.25 241 ALA B C 1
ATOM 4757 O O . ALA B 1 241 ? 8.656 -18.578 -34.156 1 98.25 241 ALA B O 1
ATOM 4758 N N . ASN B 1 242 ? 8.266 -17.156 -32.562 1 97.81 242 ASN B N 1
ATOM 4759 C CA . ASN B 1 242 ? 8.594 -15.992 -33.406 1 97.81 242 ASN B CA 1
ATOM 4760 C C . ASN B 1 242 ? 10.102 -15.773 -33.5 1 97.81 242 ASN B C 1
ATOM 4762 O O . ASN B 1 242 ? 10.562 -14.766 -34.031 1 97.81 242 ASN B O 1
ATOM 4766 N N . GLY B 1 243 ? 10.844 -16.625 -32.812 1 98.38 243 GLY B N 1
ATOM 4767 C CA . GLY B 1 243 ? 12.289 -16.531 -32.875 1 98.38 243 GLY B CA 1
ATOM 4768 C C . GLY B 1 243 ? 12.883 -15.867 -31.641 1 98.38 243 GLY B C 1
ATOM 4769 O O . GLY B 1 243 ? 14.102 -15.859 -31.469 1 98.38 243 GLY B O 1
ATOM 4770 N N . ALA B 1 244 ? 12.047 -15.336 -30.75 1 98.69 244 ALA B N 1
ATOM 4771 C CA . ALA B 1 244 ? 12.523 -14.695 -29.531 1 98.69 244 ALA B CA 1
ATOM 4772 C C . ALA B 1 244 ? 13.18 -15.711 -28.594 1 98.69 244 ALA B C 1
ATOM 4774 O O . ALA B 1 244 ? 12.938 -16.906 -28.703 1 98.69 244 ALA B O 1
ATOM 4775 N N . ARG B 1 245 ? 14.07 -15.164 -27.75 1 98.69 245 ARG B N 1
ATOM 4776 C CA . ARG B 1 245 ? 14.727 -15.953 -26.719 1 98.69 245 ARG B CA 1
ATOM 4777 C C . ARG B 1 245 ? 14.375 -15.43 -25.328 1 98.69 245 ARG B C 1
ATOM 4779 O O . ARG B 1 245 ? 14.141 -14.234 -25.141 1 98.69 245 ARG B O 1
ATOM 4786 N N . GLY B 1 246 ? 14.281 -16.359 -24.391 1 98.75 246 GLY B N 1
ATOM 4787 C CA . GLY B 1 246 ? 14 -15.984 -23.016 1 98.75 246 GLY B CA 1
ATOM 4788 C C . GLY B 1 246 ? 14.984 -16.578 -22.031 1 98.75 246 GLY B C 1
ATOM 4789 O O . GLY B 1 246 ? 15.5 -17.688 -22.25 1 98.75 246 GLY B O 1
ATOM 4790 N N . ARG B 1 247 ? 15.266 -15.875 -21.016 1 98.81 247 ARG B N 1
ATOM 4791 C CA . ARG B 1 247 ? 16.078 -16.375 -19.891 1 98.81 247 ARG B CA 1
ATOM 4792 C C . ARG B 1 247 ? 15.422 -16.047 -18.562 1 98.81 247 ARG B C 1
ATOM 4794 O O . ARG B 1 247 ? 14.867 -14.953 -18.391 1 98.81 247 ARG B O 1
ATOM 4801 N N . LEU B 1 248 ? 15.438 -17 -17.641 1 98.81 248 LEU B N 1
ATOM 4802 C CA . LEU B 1 248 ? 14.898 -16.859 -16.297 1 98.81 248 LEU B CA 1
ATOM 4803 C C . LEU B 1 248 ? 15.93 -17.281 -15.258 1 98.81 248 LEU B C 1
ATOM 4805 O O . LEU B 1 248 ? 16.531 -18.344 -15.367 1 98.81 248 LEU B O 1
ATOM 4809 N N . TRP B 1 249 ? 16.219 -16.375 -14.328 1 98.88 249 TRP B N 1
ATOM 4810 C CA . TRP B 1 249 ? 17.062 -16.641 -13.172 1 98.88 249 TRP B CA 1
ATOM 4811 C C . TRP B 1 249 ? 16.312 -16.359 -11.875 1 98.88 249 TRP B C 1
ATOM 4813 O O . TRP B 1 249 ? 15.891 -15.227 -11.633 1 98.88 249 TRP B O 1
ATOM 4823 N N . ALA B 1 250 ? 16.047 -17.344 -11.062 1 98.75 250 ALA B N 1
ATOM 4824 C CA . ALA B 1 250 ? 15.422 -17.203 -9.75 1 98.75 250 ALA B CA 1
ATOM 4825 C C . ALA B 1 250 ? 16.281 -17.844 -8.664 1 98.75 250 ALA B C 1
ATOM 4827 O O . ALA B 1 250 ? 16.75 -18.969 -8.82 1 98.75 250 ALA B O 1
ATOM 4828 N N . SER B 1 251 ? 16.5 -17.094 -7.617 1 98.5 251 SER B N 1
ATOM 4829 C CA . SER B 1 251 ? 17.359 -17.609 -6.555 1 98.5 251 SER B CA 1
ATOM 4830 C C . SER B 1 251 ? 16.891 -17.125 -5.184 1 98.5 251 SER B C 1
ATOM 4832 O O . SER B 1 251 ? 16.484 -15.984 -5.027 1 98.5 251 SER B O 1
ATOM 4834 N N . GLN B 1 252 ? 16.891 -18.031 -4.215 1 97.38 252 GLN B N 1
ATOM 4835 C CA . GLN B 1 252 ? 16.594 -17.672 -2.83 1 97.38 252 GLN B CA 1
ATOM 4836 C C . GLN B 1 252 ? 17.875 -17.547 -2.008 1 97.38 252 GLN B C 1
ATOM 4838 O O . GLN B 1 252 ? 17.828 -17.406 -0.784 1 97.38 252 GLN B O 1
ATOM 4843 N N . VAL B 1 253 ? 19.078 -17.688 -2.684 1 97.31 253 VAL B N 1
ATOM 4844 C CA . VAL B 1 253 ? 20.375 -17.672 -2.01 1 97.31 253 VAL B CA 1
ATOM 4845 C C . VAL B 1 253 ? 21.281 -16.641 -2.668 1 97.31 253 VAL B C 1
ATOM 4847 O O . VAL B 1 253 ? 22.469 -16.891 -2.889 1 97.31 253 VAL B O 1
ATOM 4850 N N . ALA B 1 254 ? 20.703 -15.578 -3.072 1 97.25 254 ALA B N 1
ATOM 4851 C CA . ALA B 1 254 ? 21.438 -14.438 -3.629 1 97.25 254 ALA B CA 1
ATOM 4852 C C . ALA B 1 254 ? 21.578 -13.328 -2.598 1 97.25 254 ALA B C 1
ATOM 4854 O O . ALA B 1 254 ? 20.781 -12.383 -2.578 1 97.25 254 ALA B O 1
ATOM 4855 N N . PRO B 1 255 ? 22.672 -13.375 -1.803 1 95 255 PRO B N 1
ATOM 4856 C CA . PRO B 1 255 ? 22.828 -12.359 -0.765 1 95 255 PRO B CA 1
ATOM 4857 C C . PRO B 1 255 ? 22.859 -10.938 -1.333 1 95 255 PRO B C 1
ATOM 4859 O O . PRO B 1 255 ? 23.438 -10.711 -2.4 1 95 255 PRO B O 1
ATOM 4862 N N . GLY B 1 256 ? 22.266 -10.031 -0.622 1 93 256 GLY B N 1
ATOM 4863 C CA . GLY B 1 256 ? 22.203 -8.641 -1.044 1 93 256 GLY B CA 1
ATOM 4864 C C . GLY B 1 256 ? 20.891 -8.289 -1.719 1 93 256 GLY B C 1
ATOM 4865 O O . GLY B 1 256 ? 20.547 -7.109 -1.825 1 93 256 GLY B O 1
ATOM 4866 N N . PHE B 1 257 ? 20.219 -9.289 -2.205 1 95.62 257 PHE B N 1
ATOM 4867 C CA . PHE B 1 257 ? 18.906 -9.055 -2.799 1 95.62 257 PHE B CA 1
ATOM 4868 C C . PHE B 1 257 ? 17.797 -9.336 -1.794 1 95.62 257 PHE B C 1
ATOM 4870 O O . PHE B 1 257 ? 17.812 -10.367 -1.116 1 95.62 257 PHE B O 1
ATOM 4877 N N . GLU B 1 258 ? 16.828 -8.477 -1.634 1 95.19 258 GLU B N 1
ATOM 4878 C CA . GLU B 1 258 ? 15.719 -8.656 -0.707 1 95.19 258 GLU B CA 1
ATOM 4879 C C . GLU B 1 258 ? 14.57 -9.414 -1.367 1 95.19 258 GLU B C 1
ATOM 4881 O O . GLU B 1 258 ? 14.227 -10.516 -0.951 1 95.19 258 GLU B O 1
ATOM 4886 N N . ASN B 1 259 ? 13.953 -8.945 -2.332 1 97.31 259 ASN B N 1
ATOM 4887 C CA . ASN B 1 259 ? 12.844 -9.5 -3.1 1 97.31 259 ASN B CA 1
ATOM 4888 C C . ASN B 1 259 ? 12.781 -8.898 -4.504 1 97.31 259 ASN B C 1
ATOM 4890 O O . ASN B 1 259 ? 11.742 -8.375 -4.914 1 97.31 259 ASN B O 1
ATOM 4894 N N . ASP B 1 260 ? 13.812 -9.117 -5.277 1 97.81 260 ASP B N 1
ATOM 4895 C CA . ASP B 1 260 ? 14.062 -8.336 -6.484 1 97.81 260 ASP B CA 1
ATOM 4896 C C . ASP B 1 260 ? 13.523 -9.055 -7.723 1 97.81 260 ASP B C 1
ATOM 4898 O O . ASP B 1 260 ? 14.273 -9.742 -8.414 1 97.81 260 ASP B O 1
ATOM 4902 N N . LEU B 1 261 ? 12.273 -8.891 -8.039 1 98.69 261 LEU B N 1
ATOM 4903 C CA . LEU B 1 261 ? 11.656 -9.359 -9.273 1 98.69 261 LEU B CA 1
ATOM 4904 C C . LEU B 1 261 ? 11.781 -8.312 -10.375 1 98.69 261 LEU B C 1
ATOM 4906 O O . LEU B 1 261 ? 11.273 -7.195 -10.234 1 98.69 261 LEU B O 1
ATOM 4910 N N . ARG B 1 262 ? 12.461 -8.656 -11.492 1 98.56 262 ARG B N 1
ATOM 4911 C CA . ARG B 1 262 ? 12.703 -7.758 -12.617 1 98.56 262 ARG B CA 1
ATOM 4912 C C . ARG B 1 262 ? 12.297 -8.406 -13.938 1 98.56 262 ARG B C 1
ATOM 4914 O O . ARG B 1 262 ? 12.492 -9.609 -14.133 1 98.56 262 ARG B O 1
ATOM 4921 N N . LEU B 1 263 ? 11.758 -7.633 -14.773 1 98.88 263 LEU B N 1
ATOM 4922 C CA . LEU B 1 263 ? 11.406 -8.055 -16.125 1 98.88 263 LEU B CA 1
ATOM 4923 C C . LEU B 1 263 ? 11.914 -7.055 -17.156 1 98.88 263 LEU B C 1
ATOM 4925 O O . LEU B 1 263 ? 11.695 -5.852 -17.016 1 98.88 263 LEU B O 1
ATOM 4929 N N . ARG B 1 264 ? 12.688 -7.477 -18.141 1 98.81 264 ARG B N 1
ATOM 4930 C CA . ARG B 1 264 ? 13.109 -6.699 -19.297 1 98.81 264 ARG B CA 1
ATOM 4931 C C . ARG B 1 264 ? 12.695 -7.379 -20.594 1 98.81 264 ARG B C 1
ATOM 4933 O O . ARG B 1 264 ? 12.969 -8.562 -20.797 1 98.81 264 ARG B O 1
ATOM 4940 N N . ILE B 1 265 ? 11.992 -6.727 -21.391 1 98.88 265 ILE B N 1
ATOM 4941 C CA . ILE B 1 265 ? 11.594 -7.227 -22.703 1 98.88 265 ILE B CA 1
ATOM 4942 C C . ILE B 1 265 ? 12.148 -6.316 -23.797 1 98.88 265 ILE B C 1
ATOM 4944 O O . ILE B 1 265 ? 11.906 -5.105 -23.781 1 98.88 265 ILE B O 1
ATOM 4948 N N . VAL B 1 266 ? 12.914 -6.891 -24.719 1 98.75 266 VAL B N 1
ATOM 4949 C CA . VAL B 1 266 ? 13.531 -6.18 -25.828 1 98.75 266 VAL B CA 1
ATOM 4950 C C . VAL B 1 266 ? 12.734 -6.422 -27.109 1 98.75 266 VAL B C 1
ATOM 4952 O O . VAL B 1 266 ? 12.531 -7.566 -27.516 1 98.75 266 VAL B O 1
ATOM 4955 N N . GLY B 1 267 ? 12.297 -5.359 -27.672 1 98.56 267 GLY B N 1
ATOM 4956 C CA . GLY B 1 267 ? 11.625 -5.422 -28.969 1 98.56 267 GLY B CA 1
ATOM 4957 C C . GLY B 1 267 ? 12.422 -4.793 -30.094 1 98.56 267 GLY B C 1
ATOM 4958 O O . GLY B 1 267 ? 13.539 -4.312 -29.875 1 98.56 267 GLY B O 1
ATOM 4959 N N . SER B 1 268 ? 11.906 -4.875 -31.312 1 98.38 268 SER B N 1
ATOM 4960 C CA . SER B 1 268 ? 12.594 -4.359 -32.5 1 98.38 268 SER B CA 1
ATOM 4961 C C . SER B 1 268 ? 12.586 -2.834 -32.531 1 98.38 268 SER B C 1
ATOM 4963 O O . SER B 1 268 ? 13.391 -2.213 -33.219 1 98.38 268 SER B O 1
ATOM 4965 N N . ARG B 1 269 ? 11.719 -2.209 -31.688 1 98.06 269 ARG B N 1
ATOM 4966 C CA . ARG B 1 269 ? 11.594 -0.759 -31.781 1 98.06 269 ARG B CA 1
ATOM 4967 C C . ARG B 1 269 ? 11.875 -0.098 -30.438 1 98.06 269 ARG B C 1
ATOM 4969 O O . ARG B 1 269 ? 12.078 1.115 -30.375 1 98.06 269 ARG B O 1
ATOM 4976 N N . ALA B 1 270 ? 11.867 -0.909 -29.359 1 98.5 270 ALA B N 1
ATOM 4977 C CA . ALA B 1 270 ? 12.109 -0.382 -28.031 1 98.5 270 ALA B CA 1
ATOM 4978 C C . ALA B 1 270 ? 12.289 -1.514 -27.016 1 98.5 270 ALA B C 1
ATOM 4980 O O . ALA B 1 270 ? 12.062 -2.682 -27.344 1 98.5 270 ALA B O 1
ATOM 4981 N N . SER B 1 271 ? 12.734 -1.16 -25.891 1 98.56 271 SER B N 1
ATOM 4982 C CA . SER B 1 271 ? 12.75 -2.082 -24.75 1 98.56 271 SER B CA 1
ATOM 4983 C C . SER B 1 271 ? 11.984 -1.509 -23.562 1 98.56 271 SER B C 1
ATOM 4985 O O . SER B 1 271 ? 11.844 -0.29 -23.438 1 98.56 271 SER B O 1
ATOM 4987 N N . ILE B 1 272 ? 11.445 -2.426 -22.781 1 98.62 272 ILE B N 1
ATOM 4988 C CA . ILE B 1 272 ? 10.703 -2.074 -21.578 1 98.62 272 ILE B CA 1
ATOM 4989 C C . ILE B 1 272 ? 11.289 -2.805 -20.375 1 98.62 272 ILE B C 1
ATOM 4991 O O . ILE B 1 272 ? 11.656 -3.979 -20.469 1 98.62 272 ILE B O 1
ATOM 4995 N N . SER B 1 273 ? 11.406 -2.049 -19.25 1 98.69 273 SER B N 1
ATOM 4996 C CA . SER B 1 273 ? 11.938 -2.635 -18.016 1 98.69 273 SER B CA 1
ATOM 4997 C C . SER B 1 273 ? 11.055 -2.303 -16.828 1 98.69 273 SER B C 1
ATOM 4999 O O . SER B 1 273 ? 10.617 -1.162 -16.672 1 98.69 273 SER B O 1
ATOM 5001 N N . PHE B 1 274 ? 10.805 -3.316 -16.031 1 98.69 274 PHE B N 1
ATOM 5002 C CA . PHE B 1 274 ? 10.039 -3.193 -14.797 1 98.69 274 PHE B CA 1
ATOM 5003 C C . PHE B 1 274 ? 10.781 -3.85 -13.641 1 98.69 274 PHE B C 1
ATOM 5005 O O . PHE B 1 274 ? 11.406 -4.895 -13.805 1 98.69 274 PHE B O 1
ATOM 5012 N N . ARG B 1 275 ? 10.734 -3.205 -12.461 1 98 275 ARG B N 1
ATOM 5013 C CA . ARG B 1 275 ? 11.281 -3.727 -11.219 1 98 275 ARG B CA 1
ATOM 5014 C C . ARG B 1 275 ? 10.273 -3.604 -10.078 1 98 275 ARG B C 1
ATOM 5016 O O . ARG B 1 275 ? 9.844 -2.498 -9.742 1 98 275 ARG B O 1
ATOM 5023 N N . GLN B 1 276 ? 9.938 -4.781 -9.484 1 97.75 276 GLN B N 1
ATOM 5024 C CA . GLN B 1 276 ? 8.844 -4.824 -8.523 1 97.75 276 GLN B CA 1
ATOM 5025 C C . GLN B 1 276 ? 9.156 -3.986 -7.285 1 97.75 276 GLN B C 1
ATOM 5027 O O . GLN B 1 276 ? 8.25 -3.451 -6.645 1 97.75 276 GLN B O 1
ATOM 5032 N N . GLN B 1 277 ? 10.438 -3.734 -6.934 1 97.19 277 GLN B N 1
ATOM 5033 C CA . GLN B 1 277 ? 10.797 -2.939 -5.762 1 97.19 277 GLN B CA 1
ATOM 5034 C C . GLN B 1 277 ? 10.664 -1.447 -6.047 1 97.19 277 GLN B C 1
ATOM 5036 O O . GLN B 1 277 ? 10.781 -0.622 -5.141 1 97.19 277 GLN B O 1
ATOM 5041 N N . GLN B 1 278 ? 10.477 -1.053 -7.27 1 96.44 278 GLN B N 1
ATOM 5042 C CA . GLN B 1 278 ? 10.078 0.277 -7.715 1 96.44 278 GLN B CA 1
ATOM 5043 C C . GLN B 1 278 ? 8.812 0.214 -8.562 1 96.44 278 GLN B C 1
ATOM 5045 O O . GLN B 1 278 ? 8.828 0.568 -9.742 1 96.44 278 GLN B O 1
ATOM 5050 N N . PRO B 1 279 ? 7.727 -0.175 -7.891 1 97.62 279 PRO B N 1
ATOM 5051 C CA . PRO B 1 279 ? 6.527 -0.542 -8.648 1 97.62 279 PRO B CA 1
ATOM 5052 C C . PRO B 1 279 ? 5.832 0.665 -9.273 1 97.62 279 PRO B C 1
ATOM 5054 O O . PRO B 1 279 ? 4.883 0.503 -10.047 1 97.62 279 PRO B O 1
ATOM 5057 N N . GLU B 1 280 ? 6.328 1.926 -9.008 1 97.56 280 GLU B N 1
ATOM 5058 C CA . GLU B 1 280 ? 5.715 3.16 -9.484 1 97.56 280 GLU B CA 1
ATOM 5059 C C . GLU B 1 280 ? 6.207 3.51 -10.891 1 97.56 280 GLU B C 1
ATOM 5061 O O . GLU B 1 280 ? 5.672 4.414 -11.531 1 97.56 280 GLU B O 1
ATOM 5066 N N . ILE B 1 281 ? 7.168 2.711 -11.344 1 96.69 281 ILE B N 1
ATOM 5067 C CA . ILE B 1 281 ? 7.863 3.201 -12.531 1 96.69 281 ILE B CA 1
ATOM 5068 C C . ILE B 1 281 ? 7.977 2.084 -13.562 1 96.69 281 ILE B C 1
ATOM 5070 O O . ILE B 1 281 ? 8.172 0.919 -13.211 1 96.69 281 ILE B O 1
ATOM 5074 N N . LEU B 1 282 ? 7.762 2.398 -14.805 1 98.12 282 LEU B N 1
ATOM 5075 C CA . LEU B 1 282 ? 8.07 1.604 -15.984 1 98.12 282 LEU B CA 1
ATOM 5076 C C . LEU B 1 282 ? 9.047 2.344 -16.891 1 98.12 282 LEU B C 1
ATOM 5078 O O . LEU B 1 282 ? 8.789 3.484 -17.281 1 98.12 282 LEU B O 1
ATOM 5082 N N . GLU B 1 283 ? 10.164 1.738 -17.156 1 98.31 283 GLU B N 1
ATOM 5083 C CA . GLU B 1 283 ? 11.148 2.363 -18.031 1 98.31 283 GLU B CA 1
ATOM 5084 C C . GLU B 1 283 ? 10.961 1.918 -19.484 1 98.31 283 GLU B C 1
ATOM 5086 O O . GLU B 1 283 ? 10.758 0.731 -19.75 1 98.31 283 GLU B O 1
ATOM 5091 N N . ILE B 1 284 ? 11.023 2.828 -20.391 1 97.81 284 ILE B N 1
ATOM 5092 C CA . ILE B 1 284 ? 10.906 2.561 -21.812 1 97.81 284 ILE B CA 1
ATOM 5093 C C . ILE B 1 284 ? 12.109 3.154 -22.547 1 97.81 284 ILE B C 1
ATOM 5095 O O . ILE B 1 284 ? 12.461 4.316 -22.344 1 97.81 284 ILE B O 1
ATOM 5099 N N . HIS B 1 285 ? 12.734 2.385 -23.406 1 98.06 285 HIS B N 1
ATOM 5100 C CA . HIS B 1 285 ? 13.922 2.779 -24.172 1 98.06 285 HIS B CA 1
ATOM 5101 C C . HIS B 1 285 ? 13.695 2.605 -25.672 1 98.06 285 HIS B C 1
ATOM 5103 O O . HIS B 1 285 ? 14.078 1.581 -26.234 1 98.06 285 HIS B O 1
ATOM 5109 N N . PRO B 1 286 ? 13.172 3.621 -26.359 1 97.06 286 PRO B N 1
ATOM 5110 C CA . PRO B 1 286 ? 12.938 3.535 -27.797 1 97.06 286 PRO B CA 1
ATOM 5111 C C . PRO B 1 286 ? 14.234 3.516 -28.609 1 97.06 286 PRO B C 1
ATOM 5113 O O . PRO B 1 286 ? 15.219 4.152 -28.219 1 97.06 286 PRO B O 1
ATOM 5116 N N . HIS B 1 287 ? 13.969 2.838 -29.75 1 92.81 287 HIS B N 1
ATOM 5117 C CA . HIS B 1 287 ? 15.031 2.938 -30.734 1 92.81 287 HIS B CA 1
ATOM 5118 C C . HIS B 1 287 ? 15.078 4.328 -31.359 1 92.81 287 HIS B C 1
ATOM 5120 O O . HIS B 1 287 ? 14.07 4.82 -31.859 1 92.81 287 HIS B O 1
ATOM 5126 N N . HIS B 1 288 ? 16.031 5.039 -31.312 1 92.88 288 HIS B N 1
ATOM 5127 C CA . HIS B 1 288 ? 16.234 6.363 -31.891 1 92.88 288 HIS B CA 1
ATOM 5128 C C . HIS B 1 288 ? 15.43 7.418 -31.141 1 92.88 288 HIS B C 1
ATOM 5130 O O . HIS B 1 288 ? 14.812 8.289 -31.766 1 92.88 288 HIS B O 1
ATOM 5136 N N . GLY B 1 289 ? 15.18 7.281 -29.984 1 94.19 289 GLY B N 1
ATOM 5137 C CA . GLY B 1 289 ? 14.5 8.242 -29.141 1 94.19 289 GLY B CA 1
ATOM 5138 C C . GLY B 1 289 ? 15.078 8.312 -27.734 1 94.19 289 GLY B C 1
ATOM 5139 O O . GLY B 1 289 ? 15.914 7.488 -27.359 1 94.19 289 GLY B O 1
ATOM 5140 N N . ASN B 1 290 ? 14.609 9.32 -27 1 95.81 290 ASN B N 1
ATOM 5141 C CA . ASN B 1 290 ? 15.031 9.43 -25.609 1 95.81 290 ASN B CA 1
ATOM 5142 C C . ASN B 1 290 ? 14.359 8.383 -24.734 1 95.81 290 ASN B C 1
ATOM 5144 O O . ASN B 1 290 ? 13.164 8.109 -24.891 1 95.81 290 ASN B O 1
ATOM 5148 N N . SER B 1 291 ? 15.18 7.777 -23.938 1 96.75 291 SER B N 1
ATOM 5149 C CA . SER B 1 291 ? 14.586 6.957 -22.891 1 96.75 291 SER B CA 1
ATOM 5150 C C . SER B 1 291 ? 13.68 7.789 -21.984 1 96.75 291 SER B C 1
ATOM 5152 O O . SER B 1 291 ? 13.938 8.977 -21.766 1 96.75 291 SER B O 1
ATOM 5154 N N . TYR B 1 292 ? 12.617 7.172 -21.516 1 95.81 292 TYR B N 1
ATOM 5155 C CA . TYR B 1 292 ? 11.734 7.879 -20.594 1 95.81 292 TYR B CA 1
ATOM 5156 C C . TYR B 1 292 ? 11.086 6.918 -19.609 1 95.81 292 TYR B C 1
ATOM 5158 O O . TYR B 1 292 ? 11.211 5.699 -19.75 1 95.81 292 TYR B O 1
ATOM 5166 N N . VAL B 1 293 ? 10.469 7.551 -18.594 1 95.75 293 VAL B N 1
ATOM 5167 C CA . VAL B 1 293 ? 9.812 6.793 -17.531 1 95.75 293 VAL B CA 1
ATOM 5168 C C . VAL B 1 293 ? 8.32 7.086 -17.547 1 95.75 293 VAL B C 1
ATOM 5170 O O . VAL B 1 293 ? 7.902 8.234 -17.719 1 95.75 293 VAL B O 1
ATOM 5173 N N . VAL B 1 294 ? 7.59 5.984 -17.484 1 96.62 294 VAL B N 1
ATOM 5174 C CA . VAL B 1 294 ? 6.156 6.094 -17.234 1 96.62 294 VAL B CA 1
ATOM 5175 C C . VAL B 1 294 ? 5.875 5.852 -15.75 1 96.62 294 VAL B C 1
ATOM 5177 O O . VAL B 1 294 ? 6.324 4.855 -15.18 1 96.62 294 VAL B O 1
ATOM 5180 N N . THR B 1 295 ? 5.145 6.805 -15.109 1 96.81 295 THR B N 1
ATOM 5181 C CA . THR B 1 295 ? 4.836 6.656 -13.695 1 96.81 295 THR B CA 1
ATOM 5182 C C . THR B 1 295 ? 3.385 6.227 -13.5 1 96.81 295 THR B C 1
ATOM 5184 O O . THR B 1 295 ? 2.525 6.527 -14.328 1 96.81 295 THR B O 1
ATOM 5187 N N . ARG B 1 296 ? 3.137 5.457 -12.43 1 97.69 296 ARG B N 1
ATOM 5188 C CA . ARG B 1 296 ? 1.807 4.945 -12.117 1 97.69 296 ARG B CA 1
ATOM 5189 C C . ARG B 1 296 ? 0.791 6.082 -12.031 1 97.69 296 ARG B C 1
ATOM 5191 O O . ARG B 1 296 ? 1.021 7.078 -11.344 1 97.69 296 ARG B O 1
ATOM 5198 N N . ASN B 1 297 ? -0.371 5.941 -12.742 1 96.94 297 ASN B N 1
ATOM 5199 C CA . ASN B 1 297 ? -1.465 6.902 -12.805 1 96.94 297 ASN B CA 1
ATOM 5200 C C . ASN B 1 297 ? -1.001 8.242 -13.367 1 96.94 297 ASN B C 1
ATOM 5202 O O . ASN B 1 297 ? -1.576 9.289 -13.055 1 96.94 297 ASN B O 1
ATOM 5206 N N . GLY B 1 298 ? 0.145 8.258 -14.047 1 93.44 298 GLY B N 1
ATOM 5207 C CA . GLY B 1 298 ? 0.646 9.445 -14.711 1 93.44 298 GLY B CA 1
ATOM 5208 C C . GLY B 1 298 ? -0.07 9.75 -16.016 1 93.44 298 GLY B C 1
ATOM 5209 O O . GLY B 1 298 ? -0.975 9.016 -16.422 1 93.44 298 GLY B O 1
ATOM 5210 N N . VAL B 1 299 ? 0.304 10.789 -16.703 1 87.62 299 VAL B N 1
ATOM 5211 C CA . VAL B 1 299 ? -0.386 11.359 -17.844 1 87.62 299 VAL B CA 1
ATOM 5212 C C . VAL B 1 299 ? -0.346 10.375 -19.016 1 87.62 299 VAL B C 1
ATOM 5214 O O . VAL B 1 299 ? -1.257 10.352 -19.844 1 87.62 299 VAL B O 1
ATOM 5217 N N . ASN B 1 300 ? 0.574 9.469 -19.062 1 87.81 300 ASN B N 1
ATOM 5218 C CA . ASN B 1 300 ? 0.775 8.625 -20.234 1 87.81 300 ASN B CA 1
ATOM 5219 C C . ASN B 1 300 ? 0.245 7.215 -20 1 87.81 300 ASN B C 1
ATOM 5221 O O . ASN B 1 300 ? 0.469 6.324 -20.828 1 87.81 300 ASN B O 1
ATOM 5225 N N . ASN B 1 301 ? -0.489 6.965 -18.953 1 94.19 301 ASN B N 1
ATOM 5226 C CA . ASN B 1 301 ? -1.01 5.625 -18.703 1 94.19 301 ASN B CA 1
ATOM 5227 C C . ASN B 1 301 ? -2.248 5.34 -19.547 1 94.19 301 ASN B C 1
ATOM 5229 O O . ASN B 1 301 ? -3.023 6.25 -19.844 1 94.19 301 ASN B O 1
ATOM 5233 N N . HIS B 1 302 ? -2.389 4.082 -19.906 1 93.62 302 HIS B N 1
ATOM 5234 C CA . HIS B 1 302 ? -3.652 3.646 -20.484 1 93.62 302 HIS B CA 1
ATOM 5235 C C . HIS B 1 302 ? -4.801 3.809 -19.5 1 93.62 302 HIS B C 1
ATOM 5237 O O . HIS B 1 302 ? -4.609 3.668 -18.297 1 93.62 302 HIS B O 1
ATOM 5243 N N . ASP B 1 303 ? -6.039 4.066 -20 1 90.94 303 ASP B N 1
ATOM 5244 C CA . ASP B 1 303 ? -7.211 4.281 -19.156 1 90.94 303 ASP B CA 1
ATOM 5245 C C . ASP B 1 303 ? -7.496 3.059 -18.281 1 90.94 303 ASP B C 1
ATOM 5247 O O . ASP B 1 303 ? -7.871 3.189 -17.125 1 90.94 303 ASP B O 1
ATOM 5251 N N . SER B 1 304 ? -7.324 1.938 -18.906 1 89.69 304 SER B N 1
ATOM 5252 C CA . SER B 1 304 ? -7.594 0.709 -18.156 1 89.69 304 SER B CA 1
ATOM 5253 C C . SER B 1 304 ? -6.68 0.585 -16.953 1 89.69 304 SER B C 1
ATOM 5255 O O . SER B 1 304 ? -7.078 0.032 -15.922 1 89.69 304 SER B O 1
ATOM 5257 N N . VAL B 1 305 ? -5.492 1.111 -17.078 1 92.19 305 VAL B N 1
ATOM 5258 C CA . VAL B 1 305 ? -4.512 1.059 -15.992 1 92.19 305 VAL B CA 1
ATOM 5259 C C . VAL B 1 305 ? -4.828 2.129 -14.953 1 92.19 305 VAL B C 1
ATOM 5261 O O . VAL B 1 305 ? -4.816 1.856 -13.75 1 92.19 305 VAL B O 1
ATOM 5264 N N . ARG B 1 306 ? -5.156 3.318 -15.375 1 92.5 306 ARG B N 1
ATOM 5265 C CA . ARG B 1 306 ? -5.488 4.418 -14.477 1 92.5 306 ARG B CA 1
ATOM 5266 C C . ARG B 1 306 ? -6.648 4.047 -13.562 1 92.5 306 ARG B C 1
ATOM 5268 O O . ARG B 1 306 ? -6.641 4.383 -12.375 1 92.5 306 ARG B O 1
ATOM 5275 N N . HIS B 1 307 ? -7.57 3.297 -14.117 1 91.19 307 HIS B N 1
ATOM 5276 C CA . HIS B 1 307 ? -8.797 2.967 -13.391 1 91.19 307 HIS B CA 1
ATOM 5277 C C . HIS B 1 307 ? -8.523 1.972 -12.273 1 91.19 307 HIS B C 1
ATOM 5279 O O . HIS B 1 307 ? -9.32 1.84 -11.344 1 91.19 307 HIS B O 1
ATOM 5285 N N . GLN B 1 308 ? -7.449 1.337 -12.359 1 94.56 308 GLN B N 1
ATOM 5286 C CA . GLN B 1 308 ? -7.164 0.348 -11.328 1 94.56 308 GLN B CA 1
ATOM 5287 C C . GLN B 1 308 ? -6.406 0.975 -10.156 1 94.56 308 GLN B C 1
ATOM 5289 O O . GLN B 1 308 ? -6.309 0.378 -9.086 1 94.56 308 GLN B O 1
ATOM 5294 N N . CYS B 1 309 ? -5.836 2.172 -10.352 1 96.5 309 CYS B N 1
ATOM 5295 C CA . CYS B 1 309 ? -5.062 2.852 -9.32 1 96.5 309 CYS B CA 1
ATOM 5296 C C . CYS B 1 309 ? -5.977 3.422 -8.242 1 96.5 309 CYS B C 1
ATOM 5298 O O . CYS B 1 309 ? -7.043 3.955 -8.547 1 96.5 309 CYS B O 1
ATOM 5300 N N . ARG B 1 310 ? -5.566 3.33 -6.988 1 97.31 310 ARG B N 1
ATOM 5301 C CA . ARG B 1 310 ? -6.367 3.803 -5.867 1 97.31 310 ARG B CA 1
ATOM 5302 C C . ARG B 1 310 ? -5.941 5.203 -5.441 1 97.31 310 ARG B C 1
ATOM 5304 O O . ARG B 1 310 ? -6.688 5.902 -4.754 1 97.31 310 ARG B O 1
ATOM 5311 N N . THR B 1 311 ? -4.738 5.617 -5.777 1 97.31 311 THR B N 1
ATOM 5312 C CA . THR B 1 311 ? -4.199 6.918 -5.398 1 97.31 311 THR B CA 1
ATOM 5313 C C . THR B 1 311 ? -3.688 7.668 -6.625 1 97.31 311 THR B C 1
ATOM 5315 O O . THR B 1 311 ? -3.363 7.055 -7.645 1 97.31 311 THR B O 1
ATOM 5318 N N . PRO B 1 312 ? -3.633 9.016 -6.527 1 95.5 312 PRO B N 1
ATOM 5319 C CA . PRO B 1 312 ? -3.094 9.789 -7.645 1 95.5 312 PRO B CA 1
ATOM 5320 C C . PRO B 1 312 ? -1.599 9.562 -7.855 1 95.5 312 PRO B C 1
ATOM 5322 O O . PRO B 1 312 ? -0.936 8.961 -7.008 1 95.5 312 PRO B O 1
ATOM 5325 N N . ALA B 1 313 ? -1.135 10.039 -9.055 1 96 313 ALA B N 1
ATOM 5326 C CA . ALA B 1 313 ? 0.285 9.93 -9.375 1 96 313 ALA B CA 1
ATOM 5327 C C . ALA B 1 313 ? 1.147 10.531 -8.273 1 96 313 ALA B C 1
ATOM 5329 O O . ALA B 1 313 ? 0.816 11.586 -7.723 1 96 313 ALA B O 1
ATOM 5330 N N . GLY B 1 314 ? 2.217 9.859 -7.953 1 96.44 314 GLY B N 1
ATOM 5331 C CA . GLY B 1 314 ? 3.145 10.359 -6.949 1 96.44 314 GLY B CA 1
ATOM 5332 C C . GLY B 1 314 ? 2.795 9.922 -5.539 1 96.44 314 GLY B C 1
ATOM 5333 O O . GLY B 1 314 ? 3.566 10.148 -4.605 1 96.44 314 GLY B O 1
ATOM 5334 N N . HIS B 1 315 ? 1.635 9.305 -5.273 1 98 315 HIS B N 1
ATOM 5335 C CA . HIS B 1 315 ? 1.235 8.672 -4.016 1 98 315 HIS B CA 1
ATOM 5336 C C . HIS B 1 315 ? 1.386 7.16 -4.086 1 98 315 HIS B C 1
ATOM 5338 O O . HIS B 1 315 ? 0.48 6.461 -4.547 1 98 315 HIS B O 1
ATOM 5344 N N . PRO B 1 316 ? 2.504 6.664 -3.613 1 97.56 316 PRO B N 1
ATOM 5345 C CA . PRO B 1 316 ? 2.934 5.309 -3.953 1 97.56 316 PRO B CA 1
ATOM 5346 C C . PRO B 1 316 ? 1.96 4.238 -3.465 1 97.56 316 PRO B C 1
ATOM 5348 O O . PRO B 1 316 ? 1.407 4.355 -2.367 1 97.56 316 PRO B O 1
ATOM 5351 N N . GLU B 1 317 ? 1.723 3.225 -4.305 1 97.88 317 GLU B N 1
ATOM 5352 C CA . GLU B 1 317 ? 1.11 1.937 -3.992 1 97.88 317 GLU B CA 1
ATOM 5353 C C . GLU B 1 317 ? 2.137 0.809 -4.051 1 97.88 317 GLU B C 1
ATOM 5355 O O . GLU B 1 317 ? 3.268 1.015 -4.496 1 97.88 317 GLU B O 1
ATOM 5360 N N . GLY B 1 318 ? 1.754 -0.387 -3.527 1 96.88 318 GLY B N 1
ATOM 5361 C CA . GLY B 1 318 ? 2.756 -1.44 -3.516 1 96.88 318 GLY B CA 1
ATOM 5362 C C . GLY B 1 318 ? 2.156 -2.834 -3.516 1 96.88 318 GLY B C 1
ATOM 5363 O O . GLY B 1 318 ? 1.264 -3.131 -4.312 1 96.88 318 GLY B O 1
ATOM 5364 N N . TYR B 1 319 ? 2.764 -3.697 -2.682 1 98.31 319 TYR B N 1
ATOM 5365 C CA . TYR B 1 319 ? 2.537 -5.137 -2.621 1 98.31 319 TYR B CA 1
ATOM 5366 C C . TYR B 1 319 ? 1.089 -5.445 -2.26 1 98.31 319 TYR B C 1
ATOM 5368 O O . TYR B 1 319 ? 0.445 -6.277 -2.906 1 98.31 319 TYR B O 1
ATOM 5376 N N . LEU B 1 320 ? 0.521 -4.777 -1.309 1 98.62 320 LEU B N 1
ATOM 5377 C CA . LEU B 1 320 ? -0.811 -5.074 -0.788 1 98.62 320 LEU B CA 1
ATOM 5378 C C . LEU B 1 320 ? -1.886 -4.684 -1.798 1 98.62 320 LEU B C 1
ATOM 5380 O O . LEU B 1 320 ? -2.885 -5.391 -1.949 1 98.62 320 LEU B O 1
ATOM 5384 N N . GLU B 1 321 ? -1.645 -3.596 -2.529 1 98.44 321 GLU B N 1
ATOM 5385 C CA . GLU B 1 321 ? -2.59 -3.166 -3.555 1 98.44 321 GLU B CA 1
ATOM 5386 C C . GLU B 1 321 ? -2.625 -4.148 -4.723 1 98.44 321 GLU B C 1
ATOM 5388 O O . GLU B 1 321 ? -3.672 -4.355 -5.336 1 98.44 321 GLU B O 1
ATOM 5393 N N . GLY B 1 322 ? -1.47 -4.762 -5.004 1 98.25 322 GLY B N 1
ATOM 5394 C CA . GLY B 1 322 ? -1.465 -5.809 -6.016 1 98.25 322 GLY B CA 1
ATOM 5395 C C . GLY B 1 322 ? -2.385 -6.969 -5.68 1 98.25 322 GLY B C 1
ATOM 5396 O O . GLY B 1 322 ? -3.15 -7.426 -6.531 1 98.25 322 GLY B O 1
ATOM 5397 N N . PHE B 1 323 ? -2.342 -7.453 -4.453 1 98.69 323 PHE B N 1
ATOM 5398 C CA . PHE B 1 323 ? -3.252 -8.5 -3.992 1 98.69 323 PHE B CA 1
ATOM 5399 C C . PHE B 1 323 ? -4.695 -8.008 -4.012 1 98.69 323 PHE B C 1
ATOM 5401 O O . PHE B 1 323 ? -5.598 -8.734 -4.426 1 98.69 323 PHE B O 1
ATOM 5408 N N . ALA B 1 324 ? -4.875 -6.781 -3.578 1 98.69 324 ALA B N 1
ATOM 5409 C CA . ALA B 1 324 ? -6.219 -6.219 -3.49 1 98.69 324 ALA B CA 1
ATOM 5410 C C . ALA B 1 324 ? -6.875 -6.145 -4.867 1 98.69 324 ALA B C 1
ATOM 5412 O O . ALA B 1 324 ? -8.086 -6.312 -4.996 1 98.69 324 ALA B O 1
ATOM 5413 N N . GLN B 1 325 ? -6.051 -5.848 -5.859 1 98.44 325 GLN B N 1
ATOM 5414 C CA . GLN B 1 325 ? -6.59 -5.785 -7.215 1 98.44 325 GLN B CA 1
ATOM 5415 C C . GLN B 1 325 ? -7.141 -7.141 -7.648 1 98.44 325 GLN B C 1
ATOM 5417 O O . GLN B 1 325 ? -8.172 -7.211 -8.32 1 98.44 325 GLN B O 1
ATOM 5422 N N . ILE B 1 326 ? -6.473 -8.25 -7.301 1 98.75 326 ILE B N 1
ATOM 5423 C CA . ILE B 1 326 ? -6.957 -9.594 -7.582 1 98.75 326 ILE B CA 1
ATOM 5424 C C . ILE B 1 326 ? -8.289 -9.828 -6.875 1 98.75 326 ILE B C 1
ATOM 5426 O O . ILE B 1 326 ? -9.25 -10.305 -7.484 1 98.75 326 ILE B O 1
ATOM 5430 N N . TYR B 1 327 ? -8.406 -9.438 -5.645 1 98.81 327 TYR B N 1
ATOM 5431 C CA . TYR B 1 327 ? -9.633 -9.625 -4.883 1 98.81 327 TYR B CA 1
ATOM 5432 C C . TYR B 1 327 ? -10.766 -8.781 -5.457 1 98.81 327 TYR B C 1
ATOM 5434 O O . TYR B 1 327 ? -11.906 -9.234 -5.539 1 98.81 327 TYR B O 1
ATOM 5442 N N . ARG B 1 328 ? -10.453 -7.547 -5.789 1 98.25 328 ARG B N 1
ATOM 5443 C CA . ARG B 1 328 ? -11.453 -6.68 -6.406 1 98.25 328 ARG B CA 1
ATOM 5444 C C . ARG B 1 328 ? -12.008 -7.309 -7.68 1 98.25 328 ARG B C 1
ATOM 5446 O O . ARG B 1 328 ? -13.219 -7.352 -7.879 1 98.25 328 ARG B O 1
ATOM 5453 N N . GLU B 1 329 ? -11.156 -7.801 -8.523 1 98.5 329 GLU B N 1
ATOM 5454 C CA . GLU B 1 329 ? -11.578 -8.406 -9.789 1 98.5 329 GLU B CA 1
ATOM 5455 C C . GLU B 1 329 ? -12.281 -9.742 -9.547 1 98.5 329 GLU B C 1
ATOM 5457 O O . GLU B 1 329 ? -13.195 -10.109 -10.289 1 98.5 329 GLU B O 1
ATOM 5462 N N . ALA B 1 330 ? -11.844 -10.5 -8.516 1 98.81 330 ALA B N 1
ATOM 5463 C CA . ALA B 1 330 ? -12.562 -11.711 -8.148 1 98.81 330 ALA B CA 1
ATOM 5464 C C . ALA B 1 330 ? -14.016 -11.406 -7.805 1 98.81 330 ALA B C 1
ATOM 5466 O O . ALA B 1 330 ? -14.93 -12.117 -8.242 1 98.81 330 ALA B O 1
ATOM 5467 N N . ALA B 1 331 ? -14.258 -10.359 -7.031 1 98.62 331 ALA B N 1
ATOM 5468 C CA . ALA B 1 331 ? -15.617 -9.961 -6.68 1 98.62 331 ALA B CA 1
ATOM 5469 C C . ALA B 1 331 ? -16.422 -9.625 -7.926 1 98.62 331 ALA B C 1
ATOM 5471 O O . ALA B 1 331 ? -17.594 -10.031 -8.047 1 98.62 331 ALA B O 1
ATOM 5472 N N . ILE B 1 332 ? -15.82 -8.898 -8.875 1 97.94 332 ILE B N 1
ATOM 5473 C CA . ILE B 1 332 ? -16.484 -8.547 -10.125 1 97.94 332 ILE B CA 1
ATOM 5474 C C . ILE B 1 332 ? -16.891 -9.82 -10.867 1 97.94 332 ILE B C 1
ATOM 5476 O O . ILE B 1 332 ? -18.031 -9.953 -11.297 1 97.94 332 ILE B O 1
ATOM 5480 N N . LYS B 1 333 ? -15.961 -10.727 -10.961 1 98.38 333 LYS B N 1
ATOM 5481 C CA . LYS B 1 333 ? -16.188 -11.961 -11.703 1 98.38 333 LYS B CA 1
ATOM 5482 C C . LYS B 1 333 ? -17.281 -12.805 -11.039 1 98.38 333 LYS B C 1
ATOM 5484 O O . LYS B 1 333 ? -18.172 -13.328 -11.711 1 98.38 333 LYS B O 1
ATOM 5489 N N . ILE B 1 334 ? -17.25 -12.961 -9.742 1 98.31 334 ILE B N 1
ATOM 5490 C CA . ILE B 1 334 ? -18.203 -13.766 -8.984 1 98.31 334 ILE B CA 1
ATOM 5491 C C . ILE B 1 334 ? -19.594 -13.18 -9.141 1 98.31 334 ILE B C 1
ATOM 5493 O O . ILE B 1 334 ? -20.578 -13.922 -9.188 1 98.31 334 ILE B O 1
ATOM 5497 N N . ARG B 1 335 ? -19.688 -11.883 -9.352 1 97.75 335 ARG B N 1
ATOM 5498 C CA . ARG B 1 335 ? -20.969 -11.211 -9.508 1 97.75 335 ARG B CA 1
ATOM 5499 C C . ARG B 1 335 ? -21.422 -11.203 -10.969 1 97.75 335 ARG B C 1
ATOM 5501 O O . ARG B 1 335 ? -22.375 -10.523 -11.336 1 97.75 335 ARG B O 1
ATOM 5508 N N . GLY B 1 336 ? -20.672 -11.812 -11.82 1 97.19 336 GLY B N 1
ATOM 5509 C CA . GLY B 1 336 ? -21.078 -11.984 -13.211 1 97.19 336 GLY B CA 1
ATOM 5510 C C . GLY B 1 336 ? -20.438 -10.992 -14.148 1 97.19 336 GLY B C 1
ATOM 5511 O O . GLY B 1 336 ? -20.75 -10.953 -15.336 1 97.19 336 GLY B O 1
ATOM 5512 N N . GLY B 1 337 ? -19.484 -10.172 -13.57 1 97.38 337 GLY B N 1
ATOM 5513 C CA . GLY B 1 337 ? -18.797 -9.203 -14.406 1 97.38 337 GLY B CA 1
ATOM 5514 C C . GLY B 1 337 ? -17.609 -9.789 -15.133 1 97.38 337 GLY B C 1
ATOM 5515 O O . GLY B 1 337 ? -17.344 -10.992 -15.055 1 97.38 337 GLY B O 1
ATOM 5516 N N . ASN B 1 338 ? -16.922 -8.898 -15.867 1 96.44 338 ASN B N 1
ATOM 5517 C CA . ASN B 1 338 ? -15.766 -9.305 -16.656 1 96.44 338 ASN B CA 1
ATOM 5518 C C . ASN B 1 338 ? -14.453 -8.922 -15.984 1 96.44 338 ASN B C 1
ATOM 5520 O O . ASN B 1 338 ? -14.305 -7.801 -15.492 1 96.44 338 ASN B O 1
ATOM 5524 N N . ALA B 1 339 ? -13.602 -9.844 -15.883 1 96.69 339 ALA B N 1
ATOM 5525 C CA . ALA B 1 339 ? -12.242 -9.656 -15.383 1 96.69 339 ALA B CA 1
ATOM 5526 C C . ALA B 1 339 ? -11.234 -10.445 -16.219 1 96.69 339 ALA B C 1
ATOM 5528 O O . ALA B 1 339 ? -10.695 -11.453 -15.75 1 96.69 339 ALA B O 1
ATOM 5529 N N . PRO B 1 340 ? -10.883 -9.961 -17.328 1 95.81 340 PRO B N 1
ATOM 5530 C CA . PRO B 1 340 ? -10.156 -10.766 -18.312 1 95.81 340 PRO B CA 1
ATOM 5531 C C . PRO B 1 340 ? -8.703 -11.016 -17.922 1 95.81 340 PRO B C 1
ATOM 5533 O O . PRO B 1 340 ? -8.07 -11.945 -18.422 1 95.81 340 PRO B O 1
ATOM 5536 N N . LEU B 1 341 ? -8.117 -10.203 -17.078 1 97.25 341 LEU B N 1
ATOM 5537 C CA . LEU B 1 341 ? -6.707 -10.352 -16.75 1 97.25 341 LEU B CA 1
ATOM 5538 C C . LEU B 1 341 ? -6.527 -11.141 -15.461 1 97.25 341 LEU B C 1
ATOM 5540 O O . LEU B 1 341 ? -5.398 -11.375 -15.023 1 97.25 341 LEU B O 1
ATOM 5544 N N . LEU B 1 342 ? -7.633 -11.516 -14.805 1 98.25 342 LEU B N 1
ATOM 5545 C CA . LEU B 1 342 ? -7.605 -12.234 -13.539 1 98.25 342 LEU B CA 1
ATOM 5546 C C . LEU B 1 342 ? -7.062 -13.648 -13.727 1 98.25 342 LEU B C 1
ATOM 5548 O O . LEU B 1 342 ? -7.629 -14.438 -14.484 1 98.25 342 LEU B O 1
ATOM 5552 N N . PRO B 1 343 ? -5.934 -13.992 -13.023 1 98.5 343 PRO B N 1
ATOM 5553 C CA . PRO B 1 343 ? -5.379 -15.336 -13.203 1 98.5 343 PRO B CA 1
ATOM 5554 C C . PRO B 1 343 ? -6.25 -16.422 -12.586 1 98.5 343 PRO B C 1
ATOM 5556 O O . PRO B 1 343 ? -6.832 -16.219 -11.516 1 98.5 343 PRO B O 1
ATOM 5559 N N . GLY B 1 344 ? -6.289 -17.547 -13.211 1 98.25 344 GLY B N 1
ATOM 5560 C CA . GLY B 1 344 ? -7.062 -18.688 -12.75 1 98.25 344 GLY B CA 1
ATOM 5561 C C . GLY B 1 344 ? -6.398 -20.016 -13.047 1 98.25 344 GLY B C 1
ATOM 5562 O O . GLY B 1 344 ? -5.191 -20.172 -12.867 1 98.25 344 GLY B O 1
ATOM 5563 N N . ILE B 1 345 ? -7.215 -20.953 -13.406 1 98.56 345 ILE B N 1
ATOM 5564 C CA . ILE B 1 345 ? -6.773 -22.328 -13.555 1 98.56 345 ILE B CA 1
ATOM 5565 C C . ILE B 1 345 ? -5.82 -22.438 -14.742 1 98.56 345 ILE B C 1
ATOM 5567 O O . ILE B 1 345 ? -4.859 -23.203 -14.703 1 98.56 345 ILE B O 1
ATOM 5571 N N . ALA B 1 346 ? -6.043 -21.672 -15.805 1 97.88 346 ALA B N 1
ATOM 5572 C CA . ALA B 1 346 ? -5.172 -21.719 -16.969 1 97.88 346 ALA B CA 1
ATOM 5573 C C . ALA B 1 346 ? -3.746 -21.312 -16.609 1 97.88 346 ALA B C 1
ATOM 5575 O O . ALA B 1 346 ? -2.785 -22 -16.984 1 97.88 346 ALA B O 1
ATOM 5576 N N . GLU B 1 347 ? -3.609 -20.219 -15.922 1 97.75 347 GLU B N 1
ATOM 5577 C CA . GLU B 1 347 ? -2.301 -19.75 -15.477 1 97.75 347 GLU B CA 1
ATOM 5578 C C . GLU B 1 347 ? -1.672 -20.719 -14.484 1 97.75 347 GLU B C 1
ATOM 5580 O O . GLU B 1 347 ? -0.453 -20.906 -14.477 1 97.75 347 GLU B O 1
ATOM 5585 N N . GLY B 1 348 ? -2.506 -21.297 -13.602 1 97.75 348 GLY B N 1
ATOM 5586 C CA . GLY B 1 348 ? -2.012 -22.312 -12.68 1 97.75 348 GLY B CA 1
ATOM 5587 C C . GLY B 1 348 ? -1.447 -23.531 -13.383 1 97.75 348 GLY B C 1
ATOM 5588 O O . GLY B 1 348 ? -0.377 -24.031 -13.016 1 97.75 348 GLY B O 1
ATOM 5589 N N . LEU B 1 349 ? -2.172 -24.016 -14.367 1 97.94 349 LEU B N 1
ATOM 5590 C CA . LEU B 1 349 ? -1.716 -25.156 -15.148 1 97.94 349 LEU B CA 1
ATOM 5591 C C . LEU B 1 349 ? -0.409 -24.844 -15.867 1 97.94 349 LEU B C 1
ATOM 5593 O O . LEU B 1 349 ? 0.52 -25.656 -15.859 1 97.94 349 LEU B O 1
ATOM 5597 N N . ALA B 1 350 ? -0.33 -23.688 -16.453 1 97.38 350 ALA B N 1
ATOM 5598 C CA . ALA B 1 350 ? 0.883 -23.266 -17.156 1 97.38 350 ALA B CA 1
ATOM 5599 C C . ALA B 1 350 ? 2.072 -23.203 -16.203 1 97.38 350 ALA B C 1
ATOM 5601 O O . ALA B 1 350 ? 3.189 -23.594 -16.562 1 97.38 350 ALA B O 1
ATOM 5602 N N . GLY B 1 351 ? 1.823 -22.672 -15.016 1 96.88 351 GLY B N 1
ATOM 5603 C CA . GLY B 1 351 ? 2.877 -22.641 -14.016 1 96.88 351 GLY B CA 1
ATOM 5604 C C . GLY B 1 351 ? 3.365 -24.016 -13.609 1 96.88 351 GLY B C 1
ATOM 5605 O O . GLY B 1 351 ? 4.57 -24.25 -13.492 1 96.88 351 GLY B O 1
ATOM 5606 N N . MET B 1 352 ? 2.438 -24.953 -13.391 1 97.12 352 MET B N 1
ATOM 5607 C CA . MET B 1 352 ? 2.805 -26.328 -13.039 1 97.12 352 MET B CA 1
ATOM 5608 C C . MET B 1 352 ? 3.564 -27 -14.18 1 97.12 352 MET B C 1
ATOM 5610 O O . MET B 1 352 ? 4.512 -27.75 -13.945 1 97.12 352 MET B O 1
ATOM 5614 N N . LYS B 1 353 ? 3.115 -26.734 -15.391 1 97.69 353 LYS B N 1
ATOM 5615 C CA . LYS B 1 353 ? 3.803 -27.266 -16.562 1 97.69 353 LYS B CA 1
ATOM 5616 C C . LYS B 1 353 ? 5.238 -26.75 -16.641 1 97.69 353 LYS B C 1
ATOM 5618 O O . LYS B 1 353 ? 6.156 -27.5 -16.969 1 97.69 353 LYS B O 1
ATOM 5623 N N . PHE B 1 354 ? 5.461 -25.516 -16.391 1 97.75 354 PHE B N 1
ATOM 5624 C CA . PHE B 1 354 ? 6.793 -24.922 -16.391 1 97.75 354 PHE B CA 1
ATOM 5625 C C . PHE B 1 354 ? 7.699 -25.641 -15.391 1 97.75 354 PHE B C 1
ATOM 5627 O O . PHE B 1 354 ? 8.828 -26.016 -15.727 1 97.75 354 PHE B O 1
ATOM 5634 N N . ILE B 1 355 ? 7.188 -25.797 -14.141 1 97.38 355 ILE B N 1
ATOM 5635 C CA . ILE B 1 355 ? 7.949 -26.469 -13.094 1 97.38 355 ILE B CA 1
ATOM 5636 C C . ILE B 1 355 ? 8.359 -27.859 -13.578 1 97.38 355 ILE B C 1
ATOM 5638 O O . ILE B 1 355 ? 9.531 -28.234 -13.508 1 97.38 355 ILE B O 1
ATOM 5642 N N . GLU B 1 356 ? 7.438 -28.609 -14.117 1 97 356 GLU B N 1
ATOM 5643 C CA . GLU B 1 356 ? 7.695 -29.984 -14.539 1 97 356 GLU B CA 1
ATOM 5644 C C . GLU B 1 356 ? 8.672 -30.031 -15.711 1 97 356 GLU B C 1
ATOM 5646 O O . GLU B 1 356 ? 9.547 -30.891 -15.766 1 97 356 GLU B O 1
ATOM 5651 N N . THR B 1 357 ? 8.492 -29.125 -16.625 1 97.94 357 THR B N 1
ATOM 5652 C CA . THR B 1 357 ? 9.352 -29.078 -17.812 1 97.94 357 THR B CA 1
ATOM 5653 C C . THR B 1 357 ? 10.797 -28.766 -17.422 1 97.94 357 THR B C 1
ATOM 5655 O O . THR B 1 357 ? 11.727 -29.422 -17.906 1 97.94 357 THR B O 1
ATOM 5658 N N . VAL B 1 358 ? 11 -27.812 -16.578 1 98.19 358 VAL B N 1
ATOM 5659 C CA . VAL B 1 358 ? 12.344 -27.438 -16.141 1 98.19 358 VAL B CA 1
ATOM 5660 C C . VAL B 1 358 ? 12.961 -28.578 -15.328 1 98.19 358 VAL B C 1
ATOM 5662 O O . VAL B 1 358 ? 14.148 -28.875 -15.461 1 98.19 358 VAL B O 1
ATOM 5665 N N . ARG B 1 359 ? 12.156 -29.203 -14.469 1 96.94 359 ARG B N 1
ATOM 5666 C CA . ARG B 1 359 ? 12.625 -30.344 -13.695 1 96.94 359 ARG B CA 1
ATOM 5667 C C . ARG B 1 359 ? 13.109 -31.469 -14.617 1 96.94 359 ARG B C 1
ATOM 5669 O O . ARG B 1 359 ? 14.172 -32.062 -14.383 1 96.94 359 ARG B O 1
ATOM 5676 N N . GLU B 1 360 ? 12.281 -31.766 -15.602 1 97.88 360 GLU B N 1
ATOM 5677 C CA . GLU B 1 360 ? 12.656 -32.812 -16.578 1 97.88 360 GLU B CA 1
ATOM 5678 C C . GLU B 1 360 ? 13.961 -32.438 -17.281 1 97.88 360 GLU B C 1
ATOM 5680 O O . GLU B 1 360 ? 14.859 -33.281 -17.406 1 97.88 360 GLU B O 1
ATOM 5685 N N . SER B 1 361 ? 14.008 -31.219 -17.734 1 98.56 361 SER B N 1
ATOM 5686 C CA . SER B 1 361 ? 15.227 -30.75 -18.391 1 98.56 361 SER B CA 1
ATOM 5687 C C . SER B 1 361 ? 16.438 -30.891 -17.484 1 98.56 361 SER B C 1
ATOM 5689 O O . SER B 1 361 ? 17.484 -31.391 -17.906 1 98.56 361 SER B O 1
ATOM 5691 N N . SER B 1 362 ? 16.281 -30.422 -16.281 1 98 362 SER B N 1
ATOM 5692 C CA . SER B 1 362 ? 17.375 -30.484 -15.305 1 98 362 SER B CA 1
ATOM 5693 C C . SER B 1 362 ? 17.828 -31.922 -15.094 1 98 362 SER B C 1
ATOM 5695 O O . SER B 1 362 ? 19.031 -32.188 -15.047 1 98 362 SER B O 1
ATOM 5697 N N . HIS B 1 363 ? 16.906 -32.875 -14.961 1 97.06 363 HIS B N 1
ATOM 5698 C CA . HIS B 1 363 ? 17.203 -34.281 -14.781 1 97.06 363 HIS B CA 1
ATOM 5699 C C . HIS B 1 363 ? 17.984 -34.844 -15.969 1 97.06 363 HIS B C 1
ATOM 5701 O O . HIS B 1 363 ? 18.812 -35.75 -15.812 1 97.06 363 HIS B O 1
ATOM 5707 N N . ARG B 1 364 ? 17.672 -34.281 -17.109 1 97.75 364 ARG B N 1
ATOM 5708 C CA . ARG B 1 364 ? 18.312 -34.75 -18.344 1 97.75 364 ARG B CA 1
ATOM 5709 C C . ARG B 1 364 ? 19.609 -33.969 -18.609 1 97.75 364 ARG B C 1
ATOM 5711 O O . ARG B 1 364 ? 20.141 -34 -19.719 1 97.75 364 ARG B O 1
ATOM 5718 N N . GLY B 1 365 ? 20.078 -33.219 -17.672 1 97 365 GLY B N 1
ATOM 5719 C CA . GLY B 1 365 ? 21.359 -32.531 -17.797 1 97 365 GLY B CA 1
ATOM 5720 C C . GLY B 1 365 ? 21.234 -31.188 -18.484 1 97 365 GLY B C 1
ATOM 5721 O O . GLY B 1 365 ? 22.188 -30.719 -19.109 1 97 365 GLY B O 1
ATOM 5722 N N . GLY B 1 366 ? 20.031 -30.656 -18.5 1 97.62 366 GLY B N 1
ATOM 5723 C CA . GLY B 1 366 ? 19.828 -29.328 -19.062 1 97.62 366 GLY B CA 1
ATOM 5724 C C . GLY B 1 366 ? 19.469 -29.359 -20.547 1 97.62 366 GLY B C 1
ATOM 5725 O O . GLY B 1 366 ? 19.75 -28.406 -21.281 1 97.62 366 GLY B O 1
ATOM 5726 N N . GLU B 1 367 ? 18.891 -30.391 -21.016 1 98.12 367 GLU B N 1
ATOM 5727 C CA . GLU B 1 367 ? 18.516 -30.516 -22.422 1 98.12 367 GLU B CA 1
ATOM 5728 C C . GLU B 1 367 ? 17.203 -29.781 -22.703 1 98.12 367 GLU B C 1
ATOM 5730 O O . GLU B 1 367 ? 16.406 -29.547 -21.797 1 98.12 367 GLU B O 1
ATOM 5735 N N . TRP B 1 368 ? 17.109 -29.391 -23.969 1 98.56 368 TRP B N 1
ATOM 5736 C CA . TRP B 1 368 ? 15.859 -28.781 -24.391 1 98.56 368 TRP B CA 1
ATOM 5737 C C . TRP B 1 368 ? 14.703 -29.781 -24.297 1 98.56 368 TRP B C 1
ATOM 5739 O O . TRP B 1 368 ? 14.836 -30.938 -24.719 1 98.56 368 TRP B O 1
ATOM 5749 N N . VAL B 1 369 ? 13.68 -29.359 -23.719 1 98.5 369 VAL B N 1
ATOM 5750 C CA . VAL B 1 369 ? 12.453 -30.141 -23.594 1 98.5 369 VAL B CA 1
ATOM 5751 C C . VAL B 1 369 ? 11.297 -29.406 -24.266 1 98.5 369 VAL B C 1
ATOM 5753 O O . VAL B 1 369 ? 11.133 -28.203 -24.078 1 98.5 369 VAL B O 1
ATOM 5756 N N . GLU B 1 370 ? 10.547 -30.125 -25.062 1 97.94 370 GLU B N 1
ATOM 5757 C CA . GLU B 1 370 ? 9.391 -29.531 -25.734 1 97.94 370 GLU B CA 1
ATOM 5758 C C . GLU B 1 370 ? 8.344 -29.078 -24.719 1 97.94 370 GLU B C 1
ATOM 5760 O O . GLU B 1 370 ? 8.094 -29.766 -23.719 1 97.94 370 GLU B O 1
ATOM 5765 N N . TRP B 1 371 ? 7.816 -27.938 -25.047 1 95.38 371 TRP B N 1
ATOM 5766 C CA . TRP B 1 371 ? 6.773 -27.359 -24.203 1 95.38 371 TRP B CA 1
ATOM 5767 C C . TRP B 1 371 ? 5.473 -28.141 -24.344 1 95.38 371 TRP B C 1
ATOM 5769 O O . TRP B 1 371 ? 5.012 -28.406 -25.453 1 95.38 371 TRP B O 1
#

Sequence (742 aa):
MKRLRIGMVGGGEGSFIGGVHRIAARLDDQFELVAGAFSSSPEVAKRSGESLFIADERNYANWQKMAQHEDARPDGIEVVSIVTPNHLHVPIAKVFLENGIHVICDKPLGVTLAEAQELAQVIDRTGRHFILTHNYSALPMVREARARIANSEIGDIRAIEVEYLQGWLNDRLELTDNKQASWRGNPAFAGAGAIGDIGTHAWQLAAFVSGMEPEVVRGELLTRIPGRVLDDEVYAEMRYANGARGRLWASQVAPGFENDLRLRIVGSRASISFRQQQPEILEIHPHHGNSYVVTRNGVNNHDSVRHQCRTPAGHPEGYLEGFAQIYREAAIKIRGGNAPLLPGIAEGLAGMKFIETVRESSHRGGEWVEWMKRLRIGMVGGGEGSFIGGVHRIAARLDDQFELVAGAFSSSPEVAKRSGESLFIADERNYANWQKMAQHEDARPDGIEVVSIVTPNHLHVPIAKVFLENGIHVICDKPLGVTLAEAQELAQVIDRTGRHFILTHNYSALPMVREARARIANSEIGDIRAIEVEYLQGWLNDRLELTDNKQASWRGNPAFAGAGAIGDIGTHAWQLAAFVSGMEPEVVRGELLTRIPGRVLDDEVYAEMRYANGARGRLWASQVAPGFENDLRLRIVGSRASISFRQQQPEILEIHPHHGNSYVVTRNGVNNHDSVRHQCRTPAGHPEGYLEGFAQIYREAAIKIRGGNAPLLPGIAEGLAGMKFIETVRESSHRGGEWVEW